Protein AF-A0A7J5F663-F1 (afdb_monomer_lite)

Structure (mmCIF, N/CA/C/O backbone):
data_AF-A0A7J5F663-F1
#
_entry.id   AF-A0A7J5F663-F1
#
loop_
_atom_site.group_PDB
_atom_site.id
_atom_site.type_symbol
_atom_site.label_atom_id
_atom_site.label_alt_id
_atom_site.label_comp_id
_atom_site.label_asym_id
_atom_site.label_entity_id
_atom_site.label_seq_id
_atom_site.pdbx_PDB_ins_code
_atom_site.Cartn_x
_atom_site.Cartn_y
_atom_site.Cartn_z
_atom_site.occupancy
_atom_site.B_iso_or_equiv
_atom_site.auth_seq_id
_atom_site.auth_comp_id
_atom_site.auth_asym_id
_atom_site.auth_atom_id
_atom_site.pdbx_PDB_model_num
ATOM 1 N N . MET A 1 1 ? -61.186 16.930 42.261 1.00 42.47 1 MET A N 1
ATOM 2 C CA . MET A 1 1 ? -59.829 16.400 42.505 1.00 42.47 1 MET A CA 1
ATOM 3 C C . MET A 1 1 ? -59.430 15.612 41.273 1.00 42.47 1 MET A C 1
ATOM 5 O O . MET A 1 1 ? -59.988 14.552 41.036 1.00 42.47 1 MET A O 1
ATOM 9 N N . THR A 1 2 ? -58.601 16.191 40.409 1.00 50.22 2 THR A N 1
ATOM 10 C CA . THR A 1 2 ? -58.128 15.534 39.184 1.00 50.22 2 THR A CA 1
ATOM 11 C C . THR A 1 2 ? -56.996 14.586 39.554 1.00 50.22 2 THR A C 1
ATOM 13 O O . THR A 1 2 ? -55.923 15.040 39.942 1.00 50.22 2 THR A O 1
ATOM 16 N N . ASN A 1 3 ? -57.268 13.284 39.489 1.00 55.19 3 ASN A N 1
ATOM 17 C CA . ASN A 1 3 ? -56.263 12.238 39.633 1.00 55.19 3 ASN A CA 1
ATOM 18 C C . ASN A 1 3 ? -55.365 12.305 38.389 1.00 55.19 3 ASN A C 1
ATOM 20 O O . ASN A 1 3 ? -55.823 11.987 37.294 1.00 55.19 3 ASN A O 1
ATOM 24 N N . ILE A 1 4 ? -54.143 12.818 38.535 1.00 64.00 4 ILE A N 1
ATOM 25 C CA . ILE A 1 4 ? -53.135 12.777 37.470 1.00 64.00 4 ILE A CA 1
ATOM 26 C C . ILE A 1 4 ? -52.560 11.360 37.489 1.00 64.00 4 ILE A C 1
ATOM 28 O O . ILE A 1 4 ? -52.137 10.893 38.547 1.00 64.00 4 ILE A O 1
ATOM 32 N N . ASP A 1 5 ? -52.597 10.664 36.352 1.00 71.81 5 ASP A N 1
ATOM 33 C CA . ASP A 1 5 ? -52.021 9.323 36.231 1.00 71.81 5 ASP A CA 1
ATOM 34 C C . ASP A 1 5 ? -50.512 9.367 36.531 1.00 71.81 5 ASP A C 1
ATOM 36 O O . ASP A 1 5 ? -49.828 10.346 36.231 1.00 71.81 5 ASP A O 1
ATOM 40 N N . THR A 1 6 ? -49.967 8.321 37.150 1.00 64.44 6 THR A N 1
ATOM 41 C CA . THR A 1 6 ? -48.588 8.322 37.669 1.00 64.44 6 THR A CA 1
ATOM 42 C C . THR A 1 6 ? -47.555 8.498 36.550 1.00 64.44 6 THR A C 1
ATOM 44 O O . THR A 1 6 ? -46.560 9.194 36.736 1.00 64.44 6 THR A O 1
ATOM 47 N N . LYS A 1 7 ? -47.826 7.954 35.356 1.00 60.97 7 LYS A N 1
ATOM 48 C CA . LYS A 1 7 ? -46.976 8.138 34.165 1.00 60.97 7 LYS A CA 1
ATOM 49 C C . LYS A 1 7 ? -47.042 9.556 33.597 1.00 60.97 7 LYS A C 1
ATOM 51 O O . LYS A 1 7 ? -46.033 10.083 33.129 1.00 60.97 7 LYS A O 1
ATOM 56 N N . ASP A 1 8 ? -48.209 10.189 33.668 1.00 73.00 8 ASP A N 1
ATOM 57 C CA . ASP A 1 8 ? -48.374 11.583 33.256 1.00 73.00 8 ASP A CA 1
ATOM 58 C C . ASP A 1 8 ? -47.693 12.534 34.241 1.00 73.00 8 ASP A C 1
ATOM 60 O O . ASP A 1 8 ? -47.127 13.546 33.828 1.00 73.00 8 ASP A O 1
ATOM 64 N N . LEU A 1 9 ? -47.678 12.186 35.531 1.00 76.69 9 LEU A N 1
ATOM 65 C CA . LEU A 1 9 ? -47.004 12.963 36.565 1.00 76.69 9 LEU A CA 1
ATOM 66 C C . LEU A 1 9 ? -45.487 13.014 36.341 1.00 76.69 9 LEU A C 1
ATOM 68 O O . LEU A 1 9 ? -44.911 14.095 36.405 1.00 76.69 9 LEU A O 1
ATOM 72 N N . GLU A 1 10 ? -44.847 11.884 36.033 1.00 77.44 10 GLU A N 1
ATOM 73 C CA . GLU A 1 10 ? -43.404 11.834 35.745 1.00 77.44 10 GLU A CA 1
ATOM 74 C C . GLU A 1 10 ? -43.037 12.689 34.526 1.00 77.44 10 GLU A C 1
ATOM 76 O O . GLU A 1 10 ? -42.087 13.477 34.571 1.00 77.44 10 GLU A O 1
ATOM 81 N N . ARG A 1 11 ? -43.841 12.599 33.458 1.00 81.81 11 ARG A N 1
ATOM 82 C CA . ARG A 1 11 ? -43.665 13.410 32.248 1.00 81.81 11 ARG A CA 1
ATOM 83 C C . ARG A 1 11 ? -43.796 14.903 32.548 1.00 81.81 11 ARG A C 1
ATOM 85 O O . ARG A 1 11 ? -42.942 15.686 32.139 1.00 81.81 11 ARG A O 1
ATOM 92 N N . ILE A 1 12 ? -44.843 15.297 33.277 1.00 82.81 12 ILE A N 1
ATOM 93 C CA . ILE A 1 12 ? -45.106 16.698 33.637 1.00 82.81 12 ILE A CA 1
ATOM 94 C C . ILE A 1 12 ? -44.012 17.235 34.567 1.00 82.81 12 ILE A C 1
ATOM 96 O O . ILE A 1 12 ? -43.562 18.362 34.383 1.00 82.81 12 ILE A O 1
ATOM 100 N N . VAL A 1 13 ? -43.533 16.438 35.527 1.00 83.62 13 VAL A N 1
ATOM 101 C CA . VAL A 1 13 ? -42.421 16.813 36.415 1.00 83.62 13 VAL A CA 1
ATOM 102 C C . VAL A 1 13 ? -41.147 17.072 35.608 1.00 83.62 13 VAL A C 1
ATOM 104 O O . VAL A 1 13 ? -40.505 18.098 35.828 1.00 83.62 13 VAL A O 1
ATOM 107 N N . SER A 1 14 ? -40.802 16.196 34.657 1.00 82.31 14 SER A N 1
ATOM 108 C CA . SER A 1 14 ? -39.621 16.374 33.797 1.00 82.31 14 SER A CA 1
ATOM 109 C C . SER A 1 14 ? -39.714 17.661 32.977 1.00 82.31 14 SER A C 1
ATOM 111 O O . SER A 1 14 ? -38.828 18.508 33.056 1.00 82.31 14 SER A O 1
ATOM 113 N N . LEU A 1 15 ? -40.829 17.860 32.268 1.00 84.31 15 LEU A N 1
ATOM 114 C CA . LEU A 1 15 ? -41.050 19.045 31.434 1.00 84.31 15 LEU A CA 1
ATOM 115 C C . LEU A 1 15 ? -41.098 20.341 32.270 1.00 84.31 15 LEU A C 1
ATOM 117 O O . LEU A 1 15 ? -40.597 21.381 31.840 1.00 84.31 15 LEU A O 1
ATOM 121 N N . TYR A 1 16 ? -41.645 20.290 33.492 1.00 84.38 16 TYR A N 1
ATOM 122 C CA . TYR A 1 16 ? -41.658 21.425 34.423 1.00 84.38 16 TYR A CA 1
ATOM 123 C C . TYR A 1 16 ? -40.251 21.780 34.905 1.00 84.38 16 TYR A C 1
ATOM 125 O O . TYR A 1 16 ? -39.916 22.959 35.042 1.00 84.38 16 TYR A O 1
ATOM 133 N N . ILE A 1 17 ? -39.427 20.765 35.177 1.00 83.56 17 ILE A N 1
ATOM 134 C CA . ILE A 1 17 ? -38.034 20.957 35.571 1.00 83.56 17 ILE A CA 1
ATOM 135 C C . ILE A 1 17 ? -37.250 21.557 34.417 1.00 83.56 17 ILE A C 1
ATOM 137 O O . ILE A 1 17 ? -36.471 22.463 34.694 1.00 83.56 17 ILE A O 1
ATOM 141 N N . ASP A 1 18 ? -37.470 21.114 33.177 1.00 81.12 18 ASP A N 1
ATOM 142 C CA . ASP A 1 18 ? -36.764 21.596 31.986 1.00 81.12 18 ASP A CA 1
ATOM 143 C C . ASP A 1 18 ? -37.223 22.982 31.514 1.00 81.12 18 ASP A C 1
ATOM 145 O O . ASP A 1 18 ? -36.406 23.729 30.968 1.00 81.12 18 ASP A O 1
ATOM 149 N N . GLY A 1 19 ? -38.448 23.385 31.868 1.00 82.44 19 GLY A N 1
ATOM 150 C CA . GLY A 1 19 ? -39.040 24.683 31.529 1.00 82.44 19 GLY A CA 1
ATOM 151 C C . GLY A 1 19 ? -39.856 24.665 30.235 1.00 82.44 19 GLY A C 1
ATOM 152 O O . GLY A 1 19 ? -40.159 25.724 29.698 1.00 82.44 19 GLY A O 1
ATOM 153 N N . GLU A 1 20 ? -40.209 23.476 29.751 1.00 86.69 20 GLU A N 1
ATOM 154 C CA . GLU A 1 20 ? -40.906 23.236 28.479 1.00 86.69 20 GLU A CA 1
ATOM 155 C C . GLU A 1 20 ? -42.418 23.029 28.661 1.00 86.69 20 GLU A C 1
ATOM 157 O O . GLU A 1 20 ? -43.102 22.558 27.757 1.00 86.69 20 GLU A O 1
ATOM 162 N N . LEU A 1 21 ? -42.949 23.340 29.847 1.00 86.50 21 LEU A N 1
ATOM 163 C CA . LEU A 1 21 ? -44.378 23.231 30.126 1.00 86.50 21 LEU A CA 1
ATOM 164 C C . LEU A 1 21 ? -45.136 24.468 29.632 1.00 86.50 21 LEU A C 1
ATOM 166 O O . LEU A 1 21 ? -44.750 25.596 29.946 1.00 86.50 21 LEU A O 1
ATOM 170 N N . ASP A 1 22 ? -46.273 24.251 28.977 1.00 85.56 22 ASP A N 1
ATOM 171 C CA . ASP A 1 22 ? -47.168 25.332 28.565 1.00 85.56 22 ASP A CA 1
ATOM 172 C C . ASP A 1 22 ? -47.781 26.056 29.779 1.00 85.56 22 ASP A C 1
ATOM 174 O O . ASP A 1 22 ? -48.069 25.453 30.819 1.00 85.56 22 ASP A O 1
ATOM 178 N N . ASP A 1 23 ? -48.072 27.354 29.646 1.00 82.25 23 ASP A N 1
ATOM 179 C CA . ASP A 1 23 ? -48.559 28.208 30.747 1.00 82.25 23 ASP A CA 1
ATOM 180 C C . ASP A 1 23 ? -49.836 27.683 31.431 1.00 82.25 23 ASP A C 1
ATOM 182 O O . ASP A 1 23 ? -50.034 27.846 32.642 1.00 82.25 23 ASP A O 1
ATOM 186 N N . ALA A 1 24 ? -50.719 27.039 30.662 1.00 80.12 24 ALA A N 1
ATOM 187 C CA . ALA A 1 24 ? -51.956 26.452 31.171 1.00 80.12 24 ALA A CA 1
ATOM 188 C C . ALA A 1 24 ? -51.702 25.180 31.998 1.00 80.12 24 ALA A C 1
ATOM 190 O O . ALA A 1 24 ? -52.355 24.962 33.022 1.00 80.12 24 ALA A O 1
ATOM 191 N N . GLU A 1 25 ? -50.751 24.349 31.575 1.00 80.69 25 GLU A N 1
ATOM 192 C CA . GLU A 1 25 ? -50.342 23.141 32.293 1.00 80.69 25 GLU A CA 1
ATOM 193 C C . GLU A 1 25 ? -49.526 23.506 33.537 1.00 80.69 25 GLU A C 1
ATOM 195 O O . GLU A 1 25 ? -49.692 22.898 34.595 1.00 80.69 25 GLU A O 1
ATOM 200 N N . ARG A 1 26 ? -48.731 24.578 33.452 1.00 84.38 26 ARG A N 1
ATOM 201 C CA . ARG A 1 26 ? -47.876 25.065 34.532 1.00 84.38 26 ARG A CA 1
ATOM 202 C C . ARG A 1 26 ? -48.702 25.504 35.730 1.00 84.38 26 ARG A C 1
ATOM 204 O O . ARG A 1 26 ? -48.447 25.065 36.847 1.00 84.38 26 ARG A O 1
ATOM 211 N N . LYS A 1 27 ? -49.751 26.298 35.496 1.00 85.19 27 LYS A N 1
ATOM 212 C CA . LYS A 1 27 ? -50.678 26.737 36.553 1.00 85.19 27 LYS A CA 1
ATOM 213 C C . LYS A 1 27 ? -51.421 25.570 37.202 1.00 85.19 27 LYS A C 1
ATOM 215 O O . LYS A 1 27 ? -51.638 25.579 38.416 1.00 85.19 27 LYS A O 1
ATOM 220 N N . LYS A 1 28 ? -51.803 24.556 36.417 1.00 83.19 28 LYS A N 1
ATOM 221 C CA . LYS A 1 28 ? -52.440 23.334 36.939 1.00 83.19 28 LYS A CA 1
ATOM 222 C C . LYS A 1 28 ? -51.471 22.534 37.807 1.00 83.19 28 LYS A C 1
ATOM 224 O O . LYS A 1 28 ? -51.856 22.087 38.885 1.00 83.19 28 LYS A O 1
ATOM 229 N N . PHE A 1 29 ? -50.223 22.402 37.368 1.00 84.00 29 PHE A N 1
ATOM 230 C CA . PHE A 1 29 ? -49.193 21.687 38.107 1.00 84.00 29 PHE A CA 1
ATOM 231 C C . PHE A 1 29 ? -48.779 22.427 39.386 1.00 84.00 29 PHE A C 1
ATOM 233 O O . PHE A 1 29 ? -48.705 21.819 40.445 1.00 84.00 29 PHE A O 1
ATOM 240 N N . GLU A 1 30 ? -48.632 23.751 39.353 1.00 85.38 30 GLU A N 1
ATOM 241 C CA . GLU A 1 30 ? -48.356 24.561 40.549 1.00 85.38 30 GLU A CA 1
ATOM 242 C C . GLU A 1 30 ? -49.514 24.504 41.562 1.00 85.38 30 GLU A C 1
ATOM 244 O O . GLU A 1 30 ? -49.286 24.369 42.766 1.00 85.38 30 GLU A O 1
ATOM 249 N N . SER A 1 31 ? -50.763 24.480 41.081 1.00 84.50 31 SER A N 1
ATOM 250 C CA . SER A 1 31 ? -51.934 24.232 41.933 1.00 84.50 31 SER A CA 1
ATOM 251 C C . SER A 1 31 ? -51.890 22.827 42.555 1.00 84.50 31 SER A C 1
ATOM 253 O O . SER A 1 31 ? -52.176 22.668 43.742 1.00 84.50 31 SER A O 1
ATOM 255 N N . TYR A 1 32 ? -51.464 21.809 41.801 1.00 84.06 32 TYR A N 1
ATOM 256 C CA . TYR A 1 32 ? -51.275 20.444 42.304 1.00 84.06 32 TYR A CA 1
ATOM 257 C C . TYR A 1 32 ? -50.162 20.350 43.360 1.00 84.06 32 TYR A C 1
ATOM 259 O O . TYR A 1 32 ? -50.355 19.691 44.384 1.00 84.06 32 TYR A O 1
ATOM 267 N N . LEU A 1 33 ? -49.040 21.051 43.164 1.00 83.94 33 LEU A N 1
ATOM 268 C CA . LEU A 1 33 ? -47.933 21.118 44.124 1.00 83.94 33 LEU A CA 1
ATOM 269 C C . LEU A 1 33 ? -48.343 21.813 45.428 1.00 83.94 33 LEU A C 1
ATOM 271 O O . LEU A 1 33 ? -47.920 21.382 46.499 1.00 83.94 33 LEU A O 1
ATOM 275 N N . SER A 1 34 ? -49.211 22.829 45.361 1.00 83.81 34 SER A N 1
ATOM 276 C CA . SER A 1 34 ? -49.746 23.483 46.566 1.00 83.81 34 SER A CA 1
ATOM 277 C C . SER A 1 34 ? -50.631 22.552 47.407 1.00 83.81 34 SER A C 1
ATOM 279 O O . SER A 1 34 ? -50.653 22.658 48.631 1.00 83.81 34 SER A O 1
ATOM 281 N N . ALA A 1 35 ? -51.312 21.601 46.759 1.00 84.88 35 ALA A N 1
ATOM 282 C CA . ALA A 1 35 ? -52.152 20.605 47.417 1.00 84.88 35 ALA A CA 1
ATOM 283 C C . ALA A 1 35 ? -51.373 19.367 47.909 1.00 84.88 35 ALA A C 1
ATOM 285 O O . ALA A 1 35 ? -51.869 18.656 48.782 1.00 84.88 35 ALA A O 1
ATOM 286 N N . HIS A 1 36 ? -50.164 19.105 47.388 1.00 84.94 36 HIS A N 1
ATOM 287 C CA . HIS A 1 36 ? -49.368 17.907 47.699 1.00 84.94 36 HIS A CA 1
ATOM 288 C C . HIS A 1 36 ? -47.940 18.262 48.159 1.00 84.94 36 HIS A C 1
ATOM 290 O O . HIS A 1 36 ? -46.992 18.224 47.368 1.00 84.94 36 HIS A O 1
ATOM 296 N N . PRO A 1 37 ? -47.737 18.513 49.468 1.00 80.75 37 PRO A N 1
ATOM 297 C CA . PRO A 1 37 ? -46.442 18.919 50.027 1.00 80.75 37 PRO A CA 1
ATOM 298 C C . PRO A 1 37 ? -45.309 17.890 49.875 1.00 80.75 37 PRO A C 1
ATOM 300 O O . PRO A 1 37 ? -44.140 18.228 50.056 1.00 80.75 37 PRO A O 1
ATOM 303 N N . ALA A 1 38 ? -45.635 16.620 49.613 1.00 74.94 38 ALA A N 1
ATOM 304 C CA . ALA A 1 38 ? -44.649 15.580 49.315 1.00 74.94 38 ALA A CA 1
ATOM 305 C C . ALA A 1 38 ? -44.083 15.746 47.894 1.00 74.94 38 ALA A C 1
ATOM 307 O O . ALA A 1 38 ? -42.875 15.877 47.734 1.00 74.94 38 ALA A O 1
ATOM 308 N N . ALA A 1 39 ? -44.953 15.898 46.890 1.00 77.12 39 ALA A N 1
ATOM 309 C CA . ALA A 1 39 ? -44.548 16.134 45.503 1.00 77.12 39 ALA A CA 1
ATOM 310 C C . ALA A 1 39 ? -43.765 17.451 45.342 1.00 77.12 39 ALA A C 1
ATOM 312 O O . ALA A 1 39 ? -42.797 17.515 44.589 1.00 77.12 39 ALA A O 1
ATOM 313 N N . ALA A 1 40 ? -44.129 18.492 46.099 1.00 80.25 40 ALA A N 1
ATOM 314 C CA . ALA A 1 40 ? -43.377 19.748 46.133 1.00 80.25 40 ALA A CA 1
ATOM 315 C C . ALA A 1 40 ? -41.932 19.570 46.633 1.00 80.25 40 ALA A C 1
ATOM 317 O O . ALA A 1 40 ? -41.019 20.218 46.118 1.00 80.25 40 ALA A O 1
ATOM 318 N N . ARG A 1 41 ? -41.708 18.673 47.605 1.00 80.06 41 ARG A N 1
ATOM 319 C CA . ARG A 1 41 ? -40.361 18.342 48.092 1.00 80.06 41 ARG A CA 1
ATOM 320 C C . ARG A 1 41 ? -39.557 17.583 47.042 1.00 80.06 41 ARG A C 1
ATOM 322 O O . ARG A 1 41 ? -38.410 17.948 46.805 1.00 80.06 41 ARG A O 1
ATOM 329 N N . ASP A 1 42 ? -40.161 16.608 46.374 1.00 78.62 42 ASP A N 1
ATOM 330 C CA . ASP A 1 42 ? -39.477 15.816 45.346 1.00 78.62 42 ASP A CA 1
ATOM 331 C C . ASP A 1 42 ? -39.060 16.683 44.148 1.00 78.62 42 ASP A C 1
ATOM 333 O O . ASP A 1 42 ? -37.915 16.625 43.699 1.00 78.62 42 ASP A O 1
ATOM 337 N N . VAL A 1 43 ? -39.938 17.585 43.691 1.00 85.06 43 VAL A N 1
ATOM 338 C CA . VAL A 1 43 ? -39.616 18.552 42.626 1.00 85.06 43 VAL A CA 1
ATOM 339 C C . VAL A 1 43 ? -38.495 19.509 43.051 1.00 85.06 43 VAL A C 1
ATOM 341 O O . VAL A 1 43 ? -37.621 19.827 42.243 1.00 85.06 43 VAL A O 1
ATOM 344 N N . ALA A 1 44 ? -38.468 19.946 44.314 1.00 82.44 44 ALA A N 1
ATOM 345 C CA . ALA A 1 44 ? -37.393 20.795 44.830 1.00 82.44 44 ALA A CA 1
ATOM 346 C C . ALA A 1 44 ? -36.038 20.066 44.859 1.00 82.44 44 ALA A C 1
ATOM 348 O O . ALA A 1 44 ? -35.020 20.641 44.468 1.00 82.44 44 ALA A O 1
ATOM 349 N N . VAL A 1 45 ? -36.024 18.788 45.256 1.00 83.44 45 VAL A N 1
ATOM 350 C CA . VAL A 1 45 ? -34.820 17.942 45.223 1.00 83.44 45 VAL A CA 1
ATOM 351 C C . VAL A 1 45 ? -34.320 17.791 43.787 1.00 83.44 45 VAL A C 1
ATOM 353 O O . VAL A 1 45 ? -33.143 18.037 43.522 1.00 83.44 45 VAL A O 1
ATOM 356 N N . LEU A 1 46 ? -35.204 17.484 42.838 1.00 82.25 46 LEU A N 1
ATOM 357 C CA . LEU A 1 46 ? -34.832 17.346 41.429 1.00 82.25 46 LEU A CA 1
ATOM 358 C C . LEU A 1 46 ? -34.313 18.661 40.823 1.00 82.25 46 LEU A C 1
ATOM 360 O O . LEU A 1 46 ? -33.332 18.650 40.076 1.00 82.25 46 LEU A O 1
ATOM 364 N N . ARG A 1 47 ? -34.892 19.808 41.197 1.00 83.06 47 ARG A N 1
ATOM 365 C CA . ARG A 1 47 ? -34.388 21.128 40.787 1.00 83.06 47 ARG A CA 1
ATOM 366 C C . ARG A 1 47 ? -32.986 21.398 41.346 1.00 83.06 47 ARG A C 1
ATOM 368 O O . ARG A 1 47 ? -32.106 21.794 40.586 1.00 83.06 47 ARG A O 1
ATOM 375 N N . SER A 1 48 ? -32.739 21.096 42.624 1.00 80.38 48 SER A N 1
ATOM 376 C CA . SER A 1 48 ? -31.398 21.234 43.218 1.00 80.38 48 SER A CA 1
ATOM 377 C C . SER A 1 48 ? -30.358 20.312 42.565 1.00 80.38 48 SER A C 1
ATOM 379 O O . SER A 1 48 ? -29.195 20.693 42.401 1.00 80.38 48 SER A O 1
ATOM 381 N N . ALA A 1 49 ? -30.770 19.118 42.123 1.00 78.75 49 ALA A N 1
ATOM 382 C CA . ALA A 1 49 ? -29.913 18.194 41.390 1.00 78.75 49 ALA A CA 1
ATOM 383 C C . ALA A 1 49 ? -29.570 18.739 39.993 1.00 78.75 49 ALA A C 1
ATOM 385 O O . ALA A 1 49 ? -28.405 18.697 39.595 1.00 78.75 49 ALA A O 1
ATOM 386 N N . ARG A 1 50 ? -30.546 19.325 39.280 1.00 79.69 50 ARG A N 1
ATOM 387 C CA . ARG A 1 50 ? -30.320 20.013 37.995 1.00 79.69 50 ARG A CA 1
ATOM 388 C C . ARG A 1 50 ? -29.340 21.173 38.147 1.00 79.69 50 ARG A C 1
ATOM 390 O O . ARG A 1 50 ? -28.402 21.277 37.364 1.00 79.69 50 ARG A O 1
ATOM 397 N N . GLU A 1 51 ? -29.507 22.013 39.163 1.00 79.69 51 GLU A N 1
ATOM 398 C CA . GLU A 1 51 ? -28.607 23.147 39.427 1.00 79.69 51 GLU A CA 1
ATOM 399 C C . GLU A 1 51 ? -27.184 22.684 39.790 1.00 79.69 51 GLU A C 1
ATOM 401 O O . GLU A 1 51 ? -26.194 23.235 39.297 1.00 79.69 51 GLU A O 1
ATOM 406 N N . SER A 1 52 ? -27.062 21.599 40.559 1.00 75.94 52 SER A N 1
ATOM 407 C CA . SER A 1 52 ? -25.773 20.963 40.882 1.00 75.94 52 SER A CA 1
ATOM 408 C C . SER A 1 52 ? -25.081 20.332 39.663 1.00 75.94 52 SER A C 1
ATOM 410 O O . SER A 1 52 ? -23.861 20.155 39.653 1.00 75.94 52 SER A O 1
ATOM 412 N N . LEU A 1 53 ? -25.845 19.974 38.626 1.00 66.56 53 LEU A N 1
ATOM 413 C CA . LEU A 1 53 ? -25.323 19.487 37.346 1.00 66.56 53 LEU A CA 1
ATOM 414 C C . LEU A 1 53 ? -25.016 20.635 36.372 1.00 66.56 53 LEU A C 1
ATOM 416 O O . LEU A 1 53 ? -24.042 20.545 35.631 1.00 66.56 53 LEU A O 1
ATOM 420 N N . GLY A 1 54 ? -25.793 21.721 36.403 1.00 66.00 54 GLY A N 1
ATOM 421 C CA . GLY A 1 54 ? -25.611 22.904 35.555 1.00 66.00 54 GLY A CA 1
ATOM 422 C C . GLY A 1 54 ? -24.435 23.799 35.959 1.00 66.00 54 GLY A C 1
ATOM 423 O O . GLY A 1 54 ? -23.896 24.516 35.122 1.00 66.00 54 GLY A O 1
ATOM 424 N N . THR A 1 55 ? -24.007 23.733 37.222 1.00 61.84 55 THR A N 1
ATOM 425 C CA . THR A 1 55 ? -22.824 24.441 37.756 1.00 61.84 55 THR A CA 1
ATOM 426 C C . THR A 1 55 ? -21.501 23.752 37.423 1.00 61.84 55 THR A C 1
ATOM 428 O O . THR A 1 55 ? -20.433 24.344 37.595 1.00 61.84 55 THR A O 1
ATOM 431 N N . LYS A 1 56 ? -21.539 22.514 36.915 1.00 60.09 56 LYS A N 1
ATOM 432 C CA . LYS A 1 56 ? -20.344 21.848 36.399 1.00 60.09 56 LYS A CA 1
ATOM 433 C C . LYS A 1 56 ? -20.022 22.407 35.011 1.00 60.09 56 LYS A C 1
ATOM 435 O O . LYS A 1 56 ? -20.938 22.587 34.207 1.00 60.09 56 LYS A O 1
ATOM 440 N N . PRO A 1 57 ? -18.741 22.680 34.705 1.00 56.81 57 PRO A N 1
ATOM 441 C CA . PRO A 1 57 ? -18.354 23.145 33.382 1.00 56.81 57 PRO A CA 1
ATOM 442 C C . PRO A 1 57 ? -18.885 22.163 32.338 1.00 56.81 57 PRO A C 1
ATOM 444 O O . PRO A 1 57 ? -18.699 20.949 32.473 1.00 56.81 57 PRO A O 1
ATOM 447 N N . ARG A 1 58 ? -19.578 22.692 31.321 1.00 57.53 58 ARG A N 1
ATOM 448 C CA . ARG A 1 58 ? -20.023 21.900 30.172 1.00 57.53 58 ARG A CA 1
ATOM 449 C C . ARG A 1 58 ? -18.815 21.128 29.656 1.00 57.53 58 ARG A C 1
ATOM 451 O O . ARG A 1 58 ? -17.744 21.711 29.486 1.00 57.53 58 ARG A O 1
ATOM 458 N N . LEU A 1 59 ? -18.980 19.817 29.480 1.00 55.81 59 LEU A N 1
ATOM 459 C CA . LEU A 1 59 ? -17.915 18.963 28.970 1.00 55.81 59 LEU A CA 1
ATOM 460 C C . LEU A 1 59 ? -17.403 19.582 27.670 1.00 55.81 59 LEU A C 1
ATOM 462 O O . LEU A 1 59 ? -18.192 19.842 26.759 1.00 55.81 59 LEU A O 1
ATOM 466 N N . ASN A 1 60 ? -16.102 19.878 27.632 1.00 51.88 60 ASN A N 1
ATOM 467 C CA . ASN A 1 60 ? -15.481 20.440 26.447 1.00 51.88 60 ASN A CA 1
ATOM 468 C C . ASN A 1 60 ? -15.757 19.484 25.284 1.00 51.88 60 ASN A C 1
ATOM 470 O O . ASN A 1 60 ? -15.444 18.294 25.373 1.00 51.88 60 ASN A O 1
ATOM 474 N N . THR A 1 61 ? -16.354 20.000 24.215 1.00 50.97 61 THR A N 1
ATOM 475 C CA . THR A 1 61 ? -16.643 19.270 22.974 1.00 50.97 61 THR A CA 1
ATOM 476 C C . THR A 1 61 ? -15.361 19.126 22.156 1.00 50.97 61 THR A C 1
ATOM 478 O O . THR A 1 61 ? -15.345 19.306 20.944 1.00 50.97 61 THR A O 1
ATOM 481 N N . ASP A 1 62 ? -14.248 18.804 22.819 1.00 58.09 62 ASP A N 1
ATOM 482 C CA . ASP A 1 62 ? -13.066 18.361 22.105 1.00 58.09 62 ASP A CA 1
ATOM 483 C C . ASP A 1 62 ? -13.472 17.100 21.343 1.00 58.09 62 ASP A C 1
ATOM 485 O O . ASP A 1 62 ? -13.961 16.139 21.943 1.00 58.09 62 ASP A O 1
ATOM 489 N N . ALA A 1 63 ? -13.220 17.077 20.032 1.00 54.50 63 ALA A N 1
ATOM 490 C CA . ALA A 1 63 ? -13.416 15.907 19.166 1.00 54.50 63 ALA A CA 1
ATOM 491 C C . ALA A 1 63 ? -12.744 14.626 19.722 1.00 54.50 63 ALA A C 1
ATOM 493 O O . ALA A 1 63 ? -13.079 13.506 19.349 1.00 54.50 63 ALA A O 1
ATOM 494 N N . TRP A 1 64 ? -11.832 14.807 20.678 1.00 51.88 64 TRP A N 1
ATOM 495 C CA . TRP A 1 64 ? -11.033 13.803 21.369 1.00 51.88 64 TRP A CA 1
ATOM 496 C C . TRP A 1 64 ? -11.585 13.351 22.724 1.00 51.88 64 TRP A C 1
ATOM 498 O O . TRP A 1 64 ? -11.007 12.453 23.339 1.00 51.88 64 TRP A O 1
ATOM 508 N N . PHE A 1 65 ? -12.657 13.967 23.233 1.00 65.06 65 PHE A N 1
ATOM 509 C CA . PHE A 1 65 ? -13.203 13.666 24.559 1.00 65.06 65 PHE A CA 1
ATOM 510 C C . PHE A 1 65 ? -13.612 12.197 24.671 1.00 65.06 65 PHE A C 1
ATOM 512 O O . PHE A 1 65 ? -13.176 11.505 25.591 1.00 65.06 65 PHE A O 1
ATOM 519 N N . TRP A 1 66 ? -14.372 11.702 23.693 1.00 59.94 66 TRP A N 1
ATOM 520 C CA . TRP A 1 66 ? -14.832 10.316 23.674 1.00 59.94 66 TRP A CA 1
ATOM 521 C C . TRP A 1 66 ? -13.685 9.317 23.537 1.00 59.94 66 TRP A C 1
ATOM 523 O O . TRP A 1 66 ? -13.714 8.295 24.212 1.00 59.94 66 TRP A O 1
ATOM 533 N N . LEU A 1 67 ? -12.633 9.649 22.778 1.00 56.00 67 LEU A N 1
ATOM 534 C CA . LEU A 1 67 ? -11.448 8.797 22.640 1.00 56.00 67 LEU A CA 1
ATOM 535 C C . LEU A 1 67 ? -10.617 8.735 23.934 1.00 56.00 67 LEU A C 1
ATOM 537 O O . LEU A 1 67 ? -10.140 7.677 24.342 1.00 56.00 67 LEU A O 1
ATOM 541 N N . LYS A 1 68 ? -10.449 9.869 24.627 1.00 69.88 68 LYS A N 1
ATOM 542 C CA . LYS A 1 68 ? -9.766 9.905 25.932 1.00 69.88 68 LYS A CA 1
ATOM 543 C C . LYS A 1 68 ? -10.589 9.213 27.016 1.00 69.88 68 LYS A C 1
ATOM 545 O O . LYS A 1 68 ? -10.013 8.609 27.920 1.00 69.88 68 LYS A O 1
ATOM 550 N N . LEU A 1 69 ? -11.914 9.321 26.943 1.00 60.75 69 LEU A N 1
ATOM 551 C CA . LEU A 1 69 ? -12.829 8.702 27.890 1.00 60.75 69 LEU A CA 1
ATOM 552 C C . LEU A 1 69 ? -12.902 7.188 27.679 1.00 60.75 69 LEU A C 1
ATOM 554 O O . LEU A 1 69 ? -12.786 6.466 28.662 1.00 60.75 69 LEU A O 1
ATOM 558 N N . SER A 1 70 ? -13.003 6.698 26.440 1.00 53.50 70 SER A N 1
ATOM 559 C CA . SER A 1 70 ? -12.979 5.259 26.145 1.00 53.50 70 SER A CA 1
ATOM 560 C C . SER A 1 70 ? -11.674 4.626 26.627 1.00 53.50 70 SER A C 1
ATOM 562 O O . SER A 1 70 ? -11.721 3.658 27.377 1.00 53.50 70 SER A O 1
ATOM 564 N N . ASN A 1 71 ? -10.528 5.258 26.347 1.00 59.31 71 ASN A N 1
ATOM 565 C CA . ASN A 1 71 ? -9.215 4.790 26.807 1.00 59.31 71 ASN A CA 1
ATOM 566 C C . ASN A 1 71 ? -9.048 4.825 28.340 1.00 59.31 71 ASN A C 1
ATOM 568 O O . ASN A 1 71 ? -8.166 4.159 28.879 1.00 59.31 71 ASN A O 1
ATOM 572 N N . ARG A 1 72 ? -9.848 5.625 29.061 1.00 64.06 72 ARG A N 1
ATOM 573 C CA . ARG A 1 72 ? -9.848 5.673 30.537 1.00 64.06 72 ARG A CA 1
ATOM 574 C C . ARG A 1 72 ? -10.893 4.762 31.178 1.00 64.06 72 ARG A C 1
ATOM 576 O O . ARG A 1 72 ? -10.684 4.334 32.311 1.00 64.06 72 ARG A O 1
ATOM 583 N N . LEU A 1 73 ? -12.013 4.525 30.500 1.00 55.88 73 LEU A N 1
ATOM 584 C CA . LEU A 1 73 ? -13.088 3.638 30.944 1.00 55.88 73 LEU A CA 1
ATOM 585 C C . LEU A 1 73 ? -12.776 2.173 30.653 1.00 55.88 73 LEU A C 1
ATOM 587 O O . LEU A 1 73 ? -13.345 1.301 31.309 1.00 55.88 73 LEU A O 1
ATOM 591 N N . GLU A 1 74 ? -11.860 1.897 29.725 1.00 47.34 74 GLU A N 1
ATOM 592 C CA . GLU A 1 74 ? -11.293 0.569 29.552 1.00 47.34 74 GLU A CA 1
ATOM 593 C C . GLU A 1 74 ? -10.587 0.180 30.860 1.00 47.34 74 GLU A C 1
ATOM 595 O O . GLU A 1 74 ? -9.616 0.827 31.274 1.00 47.34 74 GLU A O 1
ATOM 600 N N . PRO A 1 75 ? -11.107 -0.817 31.600 1.00 43.81 75 PRO A N 1
ATOM 601 C CA . PRO A 1 75 ? -10.576 -1.131 32.906 1.00 43.81 75 PRO A CA 1
ATOM 602 C C . PRO A 1 75 ? -9.132 -1.577 32.724 1.00 43.81 75 PRO A C 1
ATOM 604 O O . PRO A 1 75 ? -8.855 -2.576 32.061 1.00 43.81 75 PRO A O 1
ATOM 607 N N . ARG A 1 76 ? -8.221 -0.838 33.362 1.00 42.38 76 ARG A N 1
ATOM 608 C CA . ARG A 1 76 ? -6.812 -1.181 33.559 1.00 42.38 76 ARG A CA 1
ATOM 609 C C . ARG A 1 76 ? -6.746 -2.536 34.280 1.00 42.38 76 ARG A C 1
ATOM 611 O O . ARG A 1 76 ? -6.588 -2.604 35.498 1.00 42.38 76 ARG A O 1
ATOM 618 N N . ARG A 1 77 ? -6.917 -3.637 33.540 1.00 39.53 77 ARG A N 1
ATOM 619 C CA . ARG A 1 77 ? -6.794 -5.030 33.997 1.00 39.53 77 ARG A CA 1
ATOM 620 C C . ARG A 1 77 ? -5.319 -5.362 34.208 1.00 39.53 77 ARG A C 1
ATOM 622 O O . ARG A 1 77 ? -4.764 -6.253 33.587 1.00 39.53 77 ARG A O 1
ATOM 629 N N . GLN A 1 78 ? -4.679 -4.634 35.111 1.00 44.06 78 GLN A N 1
ATOM 630 C CA . GLN A 1 78 ? -3.399 -5.004 35.696 1.00 44.06 78 GLN A CA 1
ATOM 631 C C . GLN A 1 78 ? -3.415 -4.626 37.174 1.00 44.06 78 GLN A C 1
ATOM 633 O O . GLN A 1 78 ? -2.769 -3.693 37.635 1.00 44.06 78 GLN A O 1
ATOM 638 N N . THR A 1 79 ? -4.175 -5.395 37.941 1.00 35.53 79 THR A N 1
ATOM 639 C CA . THR A 1 79 ? -3.835 -5.667 39.337 1.00 35.53 79 THR A CA 1
ATOM 640 C C . THR A 1 79 ? -3.695 -7.173 39.462 1.00 35.53 79 THR A C 1
ATOM 642 O O . THR A 1 79 ? -4.578 -7.879 39.942 1.00 35.53 79 THR A O 1
ATOM 645 N N . VAL A 1 80 ? -2.557 -7.686 38.988 1.00 40.78 80 VAL A N 1
ATOM 646 C CA . VAL A 1 80 ? -2.094 -9.006 39.411 1.00 40.78 80 VAL A CA 1
ATOM 647 C C . VAL A 1 80 ? -1.816 -8.876 40.904 1.00 40.78 80 VAL A C 1
ATOM 649 O O . VAL A 1 80 ? -0.801 -8.324 41.331 1.00 40.78 80 VAL A O 1
ATOM 652 N N . ARG A 1 81 ? -2.786 -9.308 41.713 1.00 41.19 81 ARG A N 1
ATOM 653 C CA . ARG A 1 81 ? -2.618 -9.514 43.150 1.00 41.19 81 ARG A CA 1
ATOM 654 C C . ARG A 1 81 ? -1.361 -10.365 43.320 1.00 41.19 81 ARG A C 1
ATOM 656 O O . ARG A 1 81 ? -1.325 -11.497 42.846 1.00 41.19 81 ARG A O 1
ATOM 663 N N . ARG A 1 82 ? -0.336 -9.805 43.971 1.00 43.44 82 ARG A N 1
ATOM 664 C CA . ARG A 1 82 ? 0.869 -10.527 44.402 1.00 43.44 82 ARG A CA 1
ATOM 665 C C . ARG A 1 82 ? 0.444 -11.699 45.292 1.00 43.44 82 ARG A C 1
ATOM 667 O O . ARG A 1 82 ? 0.282 -11.545 46.500 1.00 43.44 82 ARG A O 1
ATOM 674 N N . LEU A 1 83 ? 0.224 -12.859 44.685 1.00 47.12 83 LEU A N 1
ATOM 675 C CA . LEU A 1 83 ? 0.129 -14.129 45.387 1.00 47.12 83 LEU A CA 1
ATOM 676 C C . LEU A 1 83 ? 1.533 -14.490 45.869 1.00 47.12 83 LEU A C 1
ATOM 678 O O . LEU A 1 83 ? 2.513 -14.372 45.134 1.00 47.12 83 LEU A O 1
ATOM 682 N N . ARG A 1 84 ? 1.624 -14.859 47.149 1.00 50.56 84 ARG A N 1
ATOM 683 C CA . ARG A 1 84 ? 2.878 -15.219 47.816 1.00 50.56 84 ARG A CA 1
ATOM 684 C C . ARG A 1 84 ? 3.615 -16.314 47.018 1.00 50.56 84 ARG A C 1
ATOM 686 O O . ARG A 1 84 ? 2.966 -17.258 46.560 1.00 50.56 84 ARG A O 1
ATOM 693 N N . PRO A 1 85 ? 4.954 -16.237 46.900 1.00 48.09 85 PRO A N 1
ATOM 694 C CA . PRO A 1 85 ? 5.744 -17.040 45.959 1.00 48.09 85 PRO A CA 1
ATOM 695 C C . PRO A 1 85 ? 5.686 -18.561 46.190 1.00 48.09 85 PRO A C 1
ATOM 697 O O . PRO A 1 85 ? 6.010 -19.321 45.286 1.00 48.09 85 PRO A O 1
ATOM 700 N N . ALA A 1 86 ? 5.212 -19.025 47.349 1.00 50.97 86 ALA A N 1
ATOM 701 C CA . ALA A 1 86 ? 5.110 -20.453 47.651 1.00 50.97 86 ALA A CA 1
ATOM 702 C C . ALA A 1 86 ? 3.936 -21.173 46.948 1.00 50.97 86 ALA A C 1
ATOM 704 O O . ALA A 1 86 ? 4.025 -22.372 46.714 1.00 50.97 86 ALA A O 1
ATOM 705 N N . PHE A 1 87 ? 2.856 -20.467 46.576 1.00 50.28 87 PHE A N 1
ATOM 706 C CA . PHE A 1 87 ? 1.693 -21.082 45.902 1.00 50.28 87 PHE A CA 1
ATOM 707 C C . PHE A 1 87 ? 1.746 -20.996 44.368 1.00 50.28 87 PHE A C 1
ATOM 709 O O . PHE A 1 87 ? 1.091 -21.781 43.690 1.00 50.28 87 PHE A O 1
ATOM 716 N N . ALA A 1 88 ? 2.528 -20.070 43.805 1.00 50.50 88 ALA A N 1
ATOM 717 C CA . ALA A 1 88 ? 2.637 -19.900 42.353 1.00 50.50 88 ALA A CA 1
ATOM 718 C C . ALA A 1 88 ? 3.454 -21.022 41.687 1.00 50.50 88 ALA A C 1
ATOM 720 O O . ALA A 1 88 ? 3.143 -21.427 40.570 1.00 50.50 88 ALA A O 1
ATOM 721 N N . ALA A 1 89 ? 4.462 -21.560 42.382 1.00 53.31 89 ALA A N 1
ATOM 722 C CA . ALA A 1 89 ? 5.328 -22.601 41.834 1.00 53.31 89 ALA A CA 1
ATOM 723 C C . ALA A 1 89 ? 4.606 -23.953 41.672 1.00 53.31 89 ALA A C 1
ATOM 725 O O . ALA A 1 89 ? 4.773 -24.615 40.651 1.00 53.31 89 ALA A O 1
ATOM 726 N N . SER A 1 90 ? 3.758 -24.348 42.628 1.00 54.25 90 SER A N 1
ATOM 727 C CA . SER A 1 90 ? 3.025 -25.621 42.555 1.00 54.25 90 SER A CA 1
ATOM 728 C C . SER A 1 90 ? 1.896 -25.593 41.521 1.00 54.25 90 SER A C 1
ATOM 730 O O . SER A 1 90 ? 1.723 -26.556 40.776 1.00 54.25 90 SER A O 1
ATOM 732 N N . LEU A 1 91 ? 1.176 -24.471 41.416 1.00 52.88 91 LEU A N 1
ATOM 733 C CA . LEU A 1 91 ? 0.139 -24.267 40.400 1.00 52.88 91 LEU A CA 1
ATOM 734 C C . LEU A 1 91 ? 0.722 -24.179 38.989 1.00 52.88 91 LEU A C 1
ATOM 736 O O . LEU A 1 91 ? 0.136 -24.746 38.073 1.00 52.88 91 LEU A O 1
ATOM 740 N N . ALA A 1 92 ? 1.877 -23.530 38.813 1.00 54.19 92 ALA A N 1
ATOM 741 C CA . ALA A 1 92 ? 2.547 -23.478 37.519 1.00 54.19 92 ALA A CA 1
ATOM 742 C C . ALA A 1 92 ? 2.950 -24.879 37.051 1.00 54.19 92 ALA A C 1
ATOM 744 O O . ALA A 1 92 ? 2.634 -25.238 35.929 1.00 54.19 92 ALA A O 1
ATOM 745 N N . VAL A 1 93 ? 3.556 -25.709 37.909 1.00 61.16 93 VAL A N 1
ATOM 746 C CA . VAL A 1 93 ? 3.943 -27.081 37.532 1.00 61.16 93 VAL A CA 1
ATOM 747 C C . VAL A 1 93 ? 2.723 -27.940 37.188 1.00 61.16 93 VAL A C 1
ATOM 749 O O . VAL A 1 93 ? 2.731 -28.610 36.159 1.00 61.16 93 VAL A O 1
ATOM 752 N N . LEU A 1 94 ? 1.647 -27.878 37.980 1.00 57.69 94 LEU A N 1
ATOM 753 C CA . LEU A 1 94 ? 0.398 -28.591 37.681 1.00 57.69 94 LEU A CA 1
ATOM 754 C C . LEU A 1 94 ? -0.248 -28.114 36.377 1.00 57.69 94 LEU A C 1
ATOM 756 O O . LEU A 1 94 ? -0.730 -28.935 35.602 1.00 57.69 94 LEU A O 1
ATOM 760 N N . PHE A 1 95 ? -0.223 -26.809 36.107 1.00 67.81 95 PHE A N 1
ATOM 761 C CA . PHE A 1 95 ? -0.749 -26.248 34.868 1.00 67.81 95 PHE A CA 1
ATOM 762 C C . PHE A 1 95 ? 0.111 -26.644 33.667 1.00 67.81 95 PHE A C 1
ATOM 764 O O . PHE A 1 95 ? -0.433 -27.042 32.647 1.00 67.81 95 PHE A O 1
ATOM 771 N N . THR A 1 96 ? 1.441 -26.630 33.784 1.00 66.62 96 THR A N 1
ATOM 772 C CA . THR A 1 96 ? 2.343 -27.064 32.709 1.00 66.62 96 THR A CA 1
ATOM 773 C C . THR A 1 96 ? 2.193 -28.557 32.433 1.00 66.62 96 THR A C 1
ATOM 775 O O . THR A 1 96 ? 2.123 -28.946 31.274 1.00 66.62 96 THR A O 1
ATOM 778 N N . VAL A 1 97 ? 2.062 -29.401 33.463 1.00 67.62 97 VAL A N 1
ATOM 779 C CA . VAL A 1 97 ? 1.805 -30.843 33.296 1.00 67.62 97 VAL A CA 1
ATOM 780 C C . VAL A 1 97 ? 0.416 -31.092 32.704 1.00 67.62 97 VAL A C 1
ATOM 782 O O . VAL A 1 97 ? 0.277 -31.953 31.843 1.00 67.62 97 VAL A O 1
ATOM 785 N N . ALA A 1 98 ? -0.601 -30.314 33.084 1.00 64.06 98 ALA A N 1
ATOM 786 C CA . ALA A 1 98 ? -1.935 -30.404 32.494 1.00 64.06 98 ALA A CA 1
ATOM 787 C C . ALA A 1 98 ? -1.968 -29.911 31.037 1.00 64.06 98 ALA A C 1
ATOM 789 O O . ALA A 1 98 ? -2.628 -30.525 30.204 1.00 64.06 98 ALA A O 1
ATOM 790 N N . VAL A 1 99 ? -1.236 -28.846 30.699 1.00 63.81 99 VAL A N 1
ATOM 791 C CA . VAL A 1 99 ? -1.105 -28.323 29.329 1.00 63.81 99 VAL A CA 1
ATOM 792 C C . VAL A 1 99 ? -0.310 -29.293 28.460 1.00 63.81 99 VAL A C 1
ATOM 794 O O . VAL A 1 99 ? -0.749 -29.619 27.367 1.00 63.81 99 VAL A O 1
ATOM 797 N N . ILE A 1 100 ? 0.811 -29.829 28.947 1.00 64.38 100 ILE A N 1
ATOM 798 C CA . ILE A 1 100 ? 1.581 -30.853 28.229 1.00 64.38 100 ILE A CA 1
ATOM 799 C C . ILE A 1 100 ? 0.745 -32.129 28.080 1.00 64.38 100 ILE A C 1
ATOM 801 O O . ILE A 1 100 ? 0.677 -32.682 26.990 1.00 64.38 100 ILE A O 1
ATOM 805 N N . GLY A 1 101 ? 0.045 -32.559 29.132 1.00 61.28 101 GLY A N 1
ATOM 806 C CA . GLY A 1 101 ? -0.844 -33.719 29.098 1.00 61.28 101 GLY A CA 1
ATOM 807 C C . GLY A 1 101 ? -2.009 -33.547 28.121 1.00 61.28 101 GLY A C 1
ATOM 808 O O . GLY A 1 101 ? -2.318 -34.465 27.374 1.00 61.28 101 GLY A O 1
ATOM 809 N N . THR A 1 102 ? -2.618 -32.362 28.050 1.00 57.81 102 THR A N 1
ATOM 810 C CA . THR A 1 102 ? -3.697 -32.074 27.087 1.00 57.81 102 THR A CA 1
ATOM 811 C C . THR A 1 102 ? -3.184 -31.908 25.658 1.00 57.81 102 THR A C 1
ATOM 813 O O . THR A 1 102 ? -3.843 -32.382 24.737 1.00 57.81 102 THR A O 1
ATOM 816 N N . VAL A 1 103 ? -2.003 -31.318 25.451 1.00 57.72 103 VAL A N 1
ATOM 817 C CA . VAL A 1 103 ? -1.356 -31.209 24.129 1.00 57.72 103 VAL A CA 1
ATOM 818 C C . VAL A 1 103 ? -0.893 -32.572 23.606 1.00 57.72 103 VAL A C 1
ATOM 820 O O . VAL A 1 103 ? -0.959 -32.807 22.405 1.00 57.72 103 VAL A O 1
ATOM 823 N N . TYR A 1 104 ? -0.449 -33.476 24.485 1.00 61.53 104 TYR A N 1
ATOM 824 C CA . TYR A 1 104 ? 0.058 -34.795 24.094 1.00 61.53 104 TYR A CA 1
ATOM 825 C C . TYR A 1 104 ? -1.046 -35.857 23.975 1.00 61.53 104 TYR A C 1
ATOM 827 O O . TYR A 1 104 ? -0.917 -36.783 23.182 1.00 61.53 104 TYR A O 1
ATOM 835 N N . TYR A 1 105 ? -2.129 -35.738 24.754 1.00 52.53 105 TYR A N 1
ATOM 836 C CA . TYR A 1 105 ? -3.193 -36.751 24.818 1.00 52.53 105 TYR A CA 1
ATOM 837 C C . TYR A 1 105 ? -4.455 -36.387 24.024 1.00 52.53 105 TYR A C 1
ATOM 839 O O . TYR A 1 105 ? -5.272 -37.260 23.743 1.00 52.53 105 TYR A O 1
ATOM 847 N N . SER A 1 106 ? -4.644 -35.119 23.645 1.00 48.97 106 SER A N 1
ATOM 848 C CA . SER A 1 106 ? -5.762 -34.718 22.788 1.00 48.97 106 SER A CA 1
ATOM 849 C C . SER A 1 106 ? -5.241 -34.116 21.489 1.00 48.97 106 SER A C 1
ATOM 851 O O . SER A 1 106 ? -4.466 -33.163 21.507 1.00 48.97 106 SER A O 1
ATOM 853 N N . GLU A 1 107 ? -5.674 -34.665 20.355 1.00 51.50 107 GLU A N 1
ATOM 854 C CA . GLU A 1 107 ? -5.463 -34.105 19.016 1.00 51.50 107 GLU A CA 1
ATOM 855 C C . GLU A 1 107 ? -6.135 -32.724 18.895 1.00 51.50 107 GLU A C 1
ATOM 857 O O . GLU A 1 107 ? -7.237 -32.598 18.379 1.00 51.50 107 GLU A O 1
ATOM 862 N N . ALA A 1 108 ? -5.484 -31.697 19.447 1.00 52.81 108 ALA A N 1
ATOM 863 C CA . ALA A 1 108 ? -5.811 -30.270 19.546 1.00 52.81 108 ALA A CA 1
ATOM 864 C C . ALA A 1 108 ? -7.051 -29.727 18.781 1.00 52.81 108 ALA A C 1
ATOM 866 O O . ALA A 1 108 ? -6.896 -28.918 17.857 1.00 52.81 108 ALA A O 1
ATOM 867 N N . PRO A 1 109 ? -8.299 -30.011 19.215 1.00 52.97 109 PRO A N 1
ATOM 868 C CA . PRO A 1 109 ? -9.486 -29.417 18.604 1.00 52.97 109 PRO A CA 1
ATOM 869 C C . PRO A 1 109 ? -9.816 -28.065 19.252 1.00 52.97 109 PRO A C 1
ATOM 871 O O . PRO A 1 109 ? -10.357 -27.183 18.599 1.00 52.97 109 PRO A O 1
ATOM 874 N N . LEU A 1 110 ? -9.476 -27.868 20.531 1.00 47.81 110 LEU A N 1
ATOM 875 C CA . LEU A 1 110 ? -9.816 -26.664 21.301 1.00 47.81 110 LEU A CA 1
ATOM 876 C C . LEU A 1 110 ? -8.987 -25.439 20.894 1.00 47.81 110 LEU A C 1
ATOM 878 O O . LEU A 1 110 ? -9.545 -24.359 20.725 1.00 47.81 110 LEU A O 1
ATOM 882 N N . PHE A 1 111 ? -7.677 -25.600 20.678 1.00 49.06 111 PHE A N 1
ATOM 883 C CA . PHE A 1 111 ? -6.831 -24.512 20.173 1.00 49.06 111 PHE A CA 1
ATOM 884 C C . PHE A 1 111 ? -7.177 -24.149 18.731 1.00 49.06 111 PHE A C 1
ATOM 886 O O . PHE A 1 111 ? -7.242 -22.963 18.416 1.00 49.06 111 PHE A O 1
ATOM 893 N N . ARG A 1 112 ? -7.465 -25.149 17.882 1.00 51.84 112 ARG A N 1
ATOM 894 C CA . ARG A 1 112 ? -7.978 -24.908 16.528 1.00 51.84 112 ARG A CA 1
ATOM 895 C C . ARG A 1 112 ? -9.308 -24.172 16.564 1.00 51.84 112 ARG A C 1
ATOM 897 O O . ARG A 1 112 ? -9.394 -23.141 15.924 1.00 51.84 112 ARG A O 1
ATOM 904 N N . ARG A 1 113 ? -10.280 -24.593 17.381 1.00 56.03 113 ARG A N 1
ATOM 905 C CA . ARG A 1 113 ? -11.572 -23.895 17.520 1.00 56.03 113 ARG A CA 1
ATOM 906 C C . ARG A 1 113 ? -11.432 -22.464 18.030 1.00 56.03 113 ARG A C 1
ATOM 908 O O . 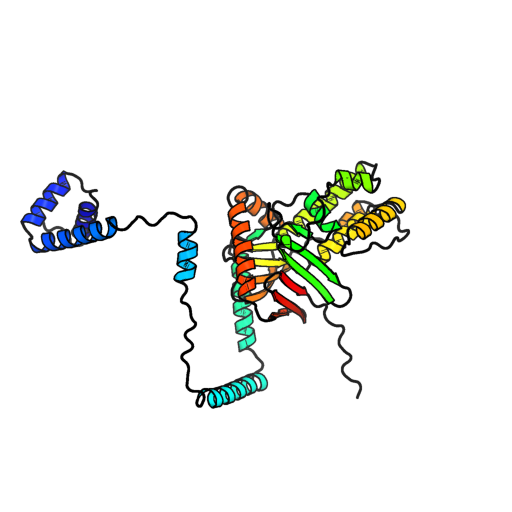ARG A 1 113 ? -12.099 -21.588 17.507 1.00 56.03 113 ARG A O 1
ATOM 915 N N . LEU A 1 114 ? -10.549 -22.192 18.994 1.00 51.50 114 LEU A N 1
ATOM 916 C CA . LEU A 1 114 ? -10.300 -20.822 19.467 1.00 51.50 114 LEU A CA 1
ATOM 917 C C . LEU A 1 114 ? -9.634 -19.945 18.396 1.00 51.50 114 LEU A C 1
ATOM 919 O O . LEU A 1 114 ? -9.974 -18.769 18.269 1.00 51.50 114 LEU A O 1
ATOM 923 N N . PHE A 1 115 ? -8.694 -20.500 17.627 1.00 52.38 115 PHE A N 1
ATOM 924 C CA . PHE A 1 115 ? -8.079 -19.796 16.500 1.00 52.38 115 PHE A CA 1
ATOM 925 C C . PHE A 1 115 ? -9.053 -19.612 15.337 1.00 52.38 115 PHE A C 1
ATOM 927 O O . PHE A 1 115 ? -9.078 -18.537 14.753 1.00 52.38 115 PHE A O 1
ATOM 934 N N . GLU A 1 116 ? -9.869 -20.616 15.026 1.00 58.31 116 GLU A N 1
ATOM 935 C CA . GLU A 1 116 ? -10.899 -20.578 13.987 1.00 58.31 116 GLU A CA 1
ATOM 936 C C . GLU A 1 116 ? -12.028 -19.619 14.365 1.00 58.31 116 GLU A C 1
ATOM 938 O O . GLU A 1 116 ? -12.436 -18.828 13.530 1.00 58.31 116 GLU A O 1
ATOM 943 N N . GLU A 1 117 ? -12.483 -19.584 15.619 1.00 57.88 117 GLU A N 1
ATOM 944 C CA . GLU A 1 117 ? -13.463 -18.594 16.083 1.00 57.88 117 GLU A CA 1
ATOM 945 C C . GLU A 1 117 ? -12.904 -17.172 16.021 1.00 57.88 117 GLU A C 1
ATOM 947 O O . GLU A 1 117 ? -13.611 -16.258 15.596 1.00 57.88 117 GLU A O 1
ATOM 952 N N . LYS A 1 118 ? -11.638 -16.961 16.408 1.00 56.16 118 LYS A N 1
ATOM 953 C CA . LYS A 1 118 ? -10.987 -15.650 16.264 1.00 56.16 118 LYS A CA 1
ATOM 954 C C . LYS A 1 118 ? -10.794 -15.270 14.798 1.00 56.16 118 LYS A C 1
ATOM 956 O O . LYS A 1 118 ? -11.105 -14.142 14.436 1.00 56.16 118 LYS A O 1
ATOM 961 N N . LYS A 1 119 ? -10.353 -16.206 13.956 1.00 58.25 119 LYS A N 1
ATOM 962 C CA . LYS A 1 119 ? -10.202 -16.021 12.508 1.00 58.25 119 LYS A CA 1
ATOM 963 C C . LYS A 1 119 ? -11.541 -15.676 11.860 1.00 58.25 119 LYS A C 1
ATOM 965 O O . LYS A 1 119 ? -11.623 -14.669 11.175 1.00 58.25 119 LYS A O 1
ATOM 970 N N . ASN A 1 120 ? -12.596 -16.432 12.158 1.00 62.09 120 ASN A N 1
ATOM 971 C CA . ASN A 1 120 ? -13.942 -16.192 11.640 1.00 62.09 120 ASN A CA 1
ATOM 972 C C . ASN A 1 120 ? -14.497 -14.846 12.120 1.00 62.09 120 ASN A C 1
ATOM 974 O O . ASN A 1 120 ? -15.155 -14.157 11.348 1.00 62.09 120 ASN A O 1
ATOM 978 N N . ARG A 1 121 ? -14.206 -14.429 13.363 1.00 59.94 121 ARG A N 1
ATOM 979 C CA . ARG A 1 121 ? -14.563 -13.086 13.850 1.00 59.94 121 ARG A CA 1
ATOM 980 C C . ARG A 1 121 ? -13.811 -11.985 13.107 1.00 59.94 121 ARG A C 1
ATOM 982 O O . ARG A 1 121 ? -14.442 -10.999 12.744 1.00 59.94 121 ARG A O 1
ATOM 989 N N . MET A 1 122 ? -12.515 -12.154 12.843 1.00 57.41 122 MET A N 1
ATOM 990 C CA . MET A 1 122 ? -11.707 -11.186 12.086 1.00 57.41 122 MET A CA 1
ATOM 991 C C . MET A 1 122 ? -12.144 -11.103 10.619 1.00 57.41 122 MET A C 1
ATOM 993 O O . MET A 1 122 ? -12.333 -10.008 10.099 1.00 57.41 122 MET A O 1
ATOM 997 N N . GLU A 1 123 ? -12.380 -12.246 9.972 1.00 59.78 123 GLU A N 1
ATOM 998 C CA . GLU A 1 123 ? -12.940 -12.308 8.618 1.00 59.78 123 GLU A CA 1
ATOM 999 C C . GLU A 1 123 ? -14.324 -11.654 8.580 1.00 59.78 123 GLU A C 1
ATOM 1001 O O . GLU A 1 123 ? -14.576 -10.821 7.716 1.00 59.78 123 GLU A O 1
ATOM 1006 N N . SER A 1 124 ? -15.197 -11.932 9.556 1.00 57.25 124 SER A N 1
ATOM 1007 C CA . SER A 1 124 ? -16.503 -11.276 9.629 1.00 57.25 124 SER A CA 1
ATOM 1008 C C . SER A 1 124 ? -16.397 -9.776 9.903 1.00 57.25 124 SER A C 1
ATOM 1010 O O . SER A 1 124 ? -17.131 -9.025 9.279 1.00 57.25 124 SER A O 1
ATOM 1012 N N . SER A 1 125 ? -15.481 -9.315 10.763 1.00 56.81 125 SER A N 1
ATOM 1013 C CA . SER A 1 125 ? -15.284 -7.889 11.082 1.00 56.81 125 SER A CA 1
ATOM 1014 C C . SER A 1 125 ? -14.858 -7.110 9.838 1.00 56.81 125 SER A C 1
ATOM 1016 O O . SER A 1 125 ? -15.485 -6.113 9.491 1.00 56.81 125 SER A O 1
ATOM 1018 N N . LEU A 1 126 ? -13.876 -7.628 9.094 1.00 56.94 126 LEU A N 1
ATOM 1019 C CA . LEU A 1 126 ? -13.422 -7.023 7.840 1.00 56.94 126 LEU A CA 1
ATOM 1020 C C . LEU A 1 126 ? -14.473 -7.090 6.724 1.00 56.94 126 LEU A C 1
ATOM 1022 O O . LEU A 1 126 ? -14.524 -6.201 5.883 1.00 56.94 126 LEU A O 1
ATOM 1026 N N . LEU A 1 127 ? -15.311 -8.128 6.690 1.00 58.25 127 LEU A N 1
ATOM 1027 C CA . LEU A 1 127 ? -16.357 -8.268 5.671 1.00 58.25 127 LEU A CA 1
ATOM 1028 C C . LEU A 1 127 ? -17.651 -7.505 6.008 1.00 58.25 127 LEU A C 1
ATOM 1030 O O . LEU A 1 127 ? -18.439 -7.240 5.102 1.00 58.25 127 LEU A O 1
ATOM 1034 N N . THR A 1 128 ? -17.897 -7.177 7.281 1.00 53.50 128 THR A N 1
ATOM 1035 C CA . THR A 1 128 ? -19.133 -6.507 7.740 1.00 53.50 128 THR A CA 1
ATOM 1036 C C . THR A 1 128 ? -18.946 -5.043 8.130 1.00 53.50 128 THR A C 1
ATOM 1038 O O . THR A 1 128 ? -19.911 -4.284 8.049 1.00 53.50 128 THR A O 1
ATOM 1041 N N . GLY A 1 129 ? -17.739 -4.628 8.522 1.00 58.22 129 GLY A N 1
ATOM 1042 C CA . GLY A 1 129 ? -17.399 -3.229 8.787 1.00 58.22 129 GLY A CA 1
ATOM 1043 C C . GLY A 1 129 ? -17.019 -2.469 7.515 1.00 58.22 129 GLY A C 1
ATOM 1044 O O . GLY A 1 129 ? -16.654 -3.066 6.501 1.00 58.22 129 GLY A O 1
ATOM 1045 N N . ALA A 1 130 ? -17.078 -1.135 7.548 1.00 69.12 130 ALA A N 1
ATOM 1046 C CA . ALA A 1 130 ? -16.570 -0.348 6.430 1.00 69.12 130 ALA A CA 1
ATOM 1047 C C . ALA A 1 130 ? -15.038 -0.402 6.396 1.00 69.12 130 ALA A C 1
ATOM 1049 O O . ALA A 1 130 ? -14.351 0.141 7.261 1.00 69.12 130 ALA A O 1
ATOM 1050 N N . VAL A 1 131 ? -14.499 -1.064 5.379 1.00 76.38 131 VAL A N 1
ATOM 1051 C CA . VAL A 1 131 ? -13.060 -1.126 5.140 1.00 76.38 131 VAL A CA 1
ATOM 1052 C C . VAL A 1 131 ? -12.670 -0.029 4.163 1.00 76.38 131 VAL A C 1
ATOM 1054 O O . VAL A 1 131 ? -13.257 0.093 3.088 1.00 76.38 131 VAL A O 1
ATOM 1057 N N . MET A 1 132 ? -11.664 0.764 4.527 1.00 80.81 132 MET A N 1
ATOM 1058 C CA . MET A 1 132 ? -11.151 1.840 3.689 1.00 80.81 132 MET A CA 1
ATOM 1059 C C . MET A 1 132 ? -9.708 1.574 3.244 1.00 80.81 132 MET A C 1
ATOM 1061 O O . MET A 1 132 ? -8.870 1.192 4.063 1.00 80.81 132 MET A O 1
ATOM 1065 N N . PRO A 1 133 ? -9.382 1.804 1.961 1.00 84.44 133 PRO A N 1
ATOM 1066 C CA . PRO A 1 133 ? -8.019 1.788 1.477 1.00 84.44 133 PRO A CA 1
ATOM 1067 C C . PRO A 1 133 ? -7.267 2.984 2.047 1.00 84.44 133 PRO A C 1
ATOM 1069 O O . PRO A 1 133 ? -7.613 4.138 1.795 1.00 84.44 133 PRO A O 1
ATOM 1072 N N . PHE A 1 134 ? -6.205 2.710 2.796 1.00 83.00 134 PHE A N 1
ATOM 1073 C CA . PHE A 1 134 ? -5.396 3.757 3.413 1.00 83.00 134 PHE A CA 1
ATOM 1074 C C . PHE A 1 134 ? -4.708 4.636 2.361 1.00 83.00 134 PHE A C 1
ATOM 1076 O O . PHE A 1 134 ? -4.634 5.857 2.463 1.00 83.00 134 PHE A O 1
ATOM 1083 N N . LEU A 1 135 ? -4.246 3.994 1.290 1.00 83.56 135 LEU A N 1
ATOM 1084 C CA . LEU A 1 135 ? -3.466 4.611 0.224 1.00 83.56 135 LEU A CA 1
ATOM 1085 C C . LEU A 1 135 ? -4.329 5.200 -0.904 1.00 83.56 135 LEU A C 1
ATOM 1087 O O . LEU A 1 135 ? -3.842 5.462 -2.002 1.00 83.56 135 LEU A O 1
ATOM 1091 N N . ALA A 1 136 ? -5.619 5.423 -0.665 1.00 78.44 136 ALA A N 1
ATOM 1092 C CA . ALA A 1 136 ? -6.587 5.790 -1.697 1.00 78.44 136 ALA A CA 1
ATOM 1093 C C . ALA A 1 136 ? -6.296 7.118 -2.429 1.00 78.44 136 ALA A C 1
ATOM 1095 O O . ALA A 1 136 ? -6.760 7.318 -3.546 1.00 78.44 136 ALA A O 1
ATOM 1096 N N . GLY A 1 137 ? -5.470 7.993 -1.848 1.00 77.69 137 GLY A N 1
ATOM 1097 C CA . GLY A 1 137 ? -5.061 9.263 -2.455 1.00 77.69 137 GLY A CA 1
ATOM 1098 C C . GLY A 1 137 ? -3.712 9.254 -3.177 1.00 77.69 137 GLY A C 1
ATOM 1099 O O . GLY A 1 137 ? -3.215 10.340 -3.459 1.00 77.69 137 GLY A O 1
ATOM 1100 N N . LEU A 1 138 ? -3.099 8.089 -3.419 1.00 84.94 138 LEU A N 1
ATOM 1101 C CA . LEU A 1 138 ? -1.829 8.003 -4.152 1.00 84.94 138 LEU A CA 1
ATOM 1102 C C . LEU A 1 138 ? -1.977 8.519 -5.584 1.00 84.94 138 LEU A C 1
ATOM 1104 O O . LEU A 1 138 ? -2.861 8.053 -6.303 1.00 84.94 138 LEU A O 1
ATOM 1108 N N . GLY A 1 139 ? -1.087 9.414 -6.009 1.00 87.25 139 GLY A N 1
ATOM 1109 C CA . GLY A 1 139 ? -0.914 9.796 -7.408 1.00 87.25 139 GLY A CA 1
ATOM 1110 C C . GLY A 1 139 ? -0.014 8.821 -8.174 1.00 87.25 139 GLY A C 1
ATOM 1111 O O . GLY A 1 139 ? 0.655 7.966 -7.595 1.00 87.25 139 GLY A O 1
ATOM 1112 N N . THR A 1 140 ? 0.044 8.960 -9.498 1.00 90.00 140 THR A N 1
ATOM 1113 C CA . THR A 1 140 ? 0.970 8.190 -10.353 1.00 90.00 140 THR A CA 1
ATOM 1114 C C . THR A 1 140 ? 2.436 8.449 -10.006 1.00 90.00 140 THR A C 1
ATOM 1116 O O . THR A 1 140 ? 3.244 7.522 -10.041 1.00 90.00 140 THR A O 1
ATOM 1119 N N . ASP A 1 141 ? 2.762 9.680 -9.613 1.00 90.38 141 ASP A N 1
ATOM 1120 C CA . ASP A 1 141 ? 4.097 10.080 -9.160 1.00 90.38 141 ASP A CA 1
ATOM 1121 C C . ASP A 1 141 ? 4.491 9.370 -7.852 1.00 90.38 141 ASP A C 1
ATOM 1123 O O . ASP A 1 141 ? 5.616 8.891 -7.720 1.00 90.38 141 ASP A O 1
ATOM 1127 N N . ASP A 1 142 ? 3.554 9.200 -6.913 1.00 89.38 142 ASP A N 1
ATOM 1128 C CA . ASP A 1 142 ? 3.806 8.472 -5.661 1.00 89.38 142 ASP A CA 1
ATOM 1129 C C . ASP A 1 142 ? 4.041 6.980 -5.918 1.00 89.38 142 ASP A C 1
ATOM 1131 O O . ASP A 1 142 ? 4.919 6.360 -5.317 1.00 89.38 142 ASP A O 1
ATOM 1135 N N . VAL A 1 143 ? 3.276 6.400 -6.847 1.00 91.25 143 VAL A N 1
ATOM 1136 C CA . VAL A 1 143 ? 3.434 5.002 -7.273 1.00 91.25 143 VAL A CA 1
ATOM 1137 C C . VAL A 1 143 ? 4.789 4.793 -7.944 1.00 91.25 143 VAL A C 1
ATOM 1139 O O . VAL A 1 143 ? 5.460 3.793 -7.684 1.00 91.25 143 VAL A O 1
ATOM 1142 N N . LEU A 1 144 ? 5.220 5.745 -8.773 1.00 91.44 144 LEU A N 1
ATOM 1143 C CA . LEU A 1 144 ? 6.547 5.721 -9.370 1.00 91.44 144 LEU A CA 1
ATOM 1144 C C . LEU A 1 144 ? 7.638 5.866 -8.305 1.00 91.44 144 LEU A 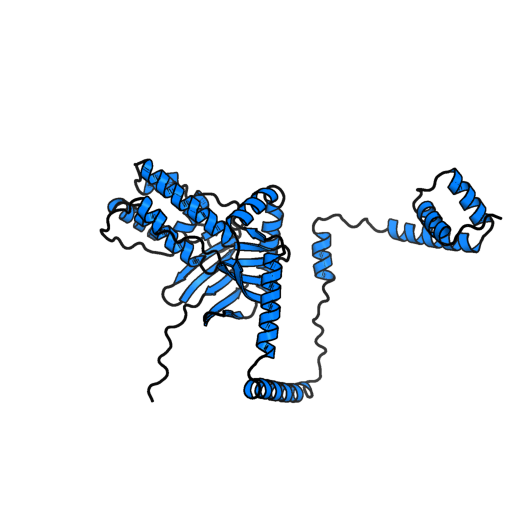C 1
ATOM 1146 O O . LEU A 1 144 ? 8.593 5.095 -8.311 1.00 91.44 144 LEU A O 1
ATOM 1150 N N . SER A 1 145 ? 7.488 6.807 -7.373 1.00 89.81 145 SER A N 1
ATOM 1151 C CA . SER A 1 145 ? 8.418 6.981 -6.255 1.00 89.81 145 SER A CA 1
ATOM 1152 C C . SER A 1 145 ? 8.572 5.676 -5.476 1.00 89.81 145 SER A C 1
ATOM 1154 O O . SER A 1 145 ? 9.692 5.197 -5.300 1.00 89.81 145 SER A O 1
ATOM 1156 N N . PHE A 1 146 ? 7.454 5.015 -5.151 1.00 90.19 146 PHE A N 1
ATOM 1157 C CA . PHE A 1 146 ? 7.475 3.691 -4.544 1.00 90.19 146 PHE A CA 1
ATOM 1158 C C . PHE A 1 146 ? 8.255 2.692 -5.387 1.00 90.19 146 PHE A C 1
ATOM 1160 O O . PHE A 1 146 ? 9.122 2.022 -4.841 1.00 90.19 146 PHE A O 1
ATOM 1167 N N . ALA A 1 147 ? 8.002 2.594 -6.695 1.00 89.50 147 ALA A N 1
ATOM 1168 C CA . ALA A 1 147 ? 8.734 1.682 -7.577 1.00 89.50 147 ALA A CA 1
ATOM 1169 C C . ALA A 1 147 ? 10.256 1.869 -7.475 1.00 89.50 147 ALA A C 1
ATOM 1171 O O . ALA A 1 147 ? 10.998 0.893 -7.470 1.00 89.50 147 ALA A O 1
ATOM 1172 N N . LEU A 1 148 ? 10.714 3.118 -7.373 1.00 88.50 148 LEU A N 1
ATOM 1173 C CA . LEU A 1 148 ? 12.133 3.463 -7.388 1.00 88.50 148 LEU A CA 1
ATOM 1174 C C . LEU A 1 148 ? 12.814 3.322 -6.025 1.00 88.50 148 LEU A C 1
ATOM 1176 O O . LEU A 1 148 ? 13.975 2.935 -5.981 1.00 88.50 148 LEU A O 1
ATOM 1180 N N . SER A 1 149 ? 12.134 3.646 -4.926 1.00 85.81 149 SER A N 1
ATOM 1181 C CA . SER A 1 149 ? 12.743 3.677 -3.586 1.00 85.81 149 SER A CA 1
ATOM 1182 C C . SER A 1 149 ? 12.240 2.586 -2.639 1.00 85.81 149 SER A C 1
ATOM 1184 O O . SER A 1 149 ? 12.779 2.405 -1.548 1.00 85.81 149 SER A O 1
ATOM 1186 N N . GLY A 1 150 ? 11.165 1.888 -3.003 1.00 86.62 150 GLY A N 1
ATOM 1187 C CA . GLY A 1 150 ? 10.444 0.985 -2.110 1.00 86.62 150 GLY A CA 1
ATOM 1188 C C . GLY A 1 150 ? 9.740 1.697 -0.953 1.00 86.62 150 GLY A C 1
ATOM 1189 O O . GLY A 1 150 ? 9.386 1.031 0.016 1.00 86.62 150 GLY A O 1
ATOM 1190 N N . SER A 1 151 ? 9.554 3.023 -1.002 1.00 87.31 151 SER A N 1
ATOM 1191 C CA . SER A 1 151 ? 8.960 3.804 0.094 1.00 87.31 151 SER A CA 1
ATOM 1192 C C . SER A 1 151 ? 7.691 4.553 -0.307 1.00 87.31 151 SER A C 1
ATOM 1194 O O . SER A 1 151 ? 7.669 5.182 -1.361 1.00 87.31 151 SER A O 1
ATOM 1196 N N . ILE A 1 152 ? 6.680 4.569 0.563 1.00 87.25 152 ILE A N 1
ATOM 1197 C CA . ILE A 1 152 ? 5.459 5.380 0.425 1.00 87.25 152 ILE A CA 1
ATOM 1198 C C . ILE A 1 152 ? 5.287 6.228 1.682 1.00 87.25 152 ILE A C 1
ATOM 1200 O O . ILE A 1 152 ? 5.294 5.689 2.789 1.00 87.25 152 ILE A O 1
ATOM 1204 N N . ALA A 1 153 ? 5.106 7.539 1.522 1.00 82.62 153 ALA A N 1
ATOM 1205 C CA . ALA A 1 153 ? 4.728 8.411 2.630 1.00 82.62 153 ALA A CA 1
ATOM 1206 C C . ALA A 1 153 ? 3.288 8.100 3.068 1.00 82.62 153 ALA A C 1
ATOM 1208 O O . ALA A 1 153 ? 2.380 8.031 2.239 1.00 82.62 153 ALA A O 1
ATOM 1209 N N . LEU A 1 154 ? 3.084 7.885 4.367 1.00 79.19 154 LEU A N 1
ATOM 1210 C CA . LEU A 1 154 ? 1.767 7.593 4.942 1.00 79.19 154 LEU A CA 1
ATOM 1211 C C . LEU A 1 154 ? 1.044 8.866 5.399 1.00 79.19 154 LEU A C 1
ATOM 1213 O O . LEU A 1 154 ? -0.177 8.869 5.544 1.00 79.19 154 LEU A O 1
ATOM 1217 N N . ASP A 1 155 ? 1.781 9.953 5.610 1.00 75.38 155 ASP A N 1
ATOM 1218 C CA . ASP A 1 155 ? 1.264 11.248 6.023 1.00 75.38 155 ASP A CA 1
ATOM 1219 C C . ASP A 1 155 ? 1.654 12.359 5.038 1.00 75.38 155 ASP A C 1
ATOM 1221 O O . ASP A 1 155 ? 2.679 12.317 4.362 1.00 75.38 155 ASP A O 1
ATOM 1225 N N . SER A 1 156 ? 0.826 13.400 4.971 1.00 69.44 156 SER A N 1
ATOM 1226 C CA . SER A 1 156 ? 1.083 14.579 4.134 1.00 69.44 156 SER A CA 1
ATOM 1227 C C . SER A 1 156 ? 2.278 15.403 4.619 1.00 69.44 156 SER A C 1
ATOM 1229 O O . SER A 1 156 ? 2.890 16.116 3.832 1.00 69.44 156 SER A O 1
ATOM 1231 N N . SER A 1 157 ? 2.610 15.308 5.910 1.00 65.50 157 SER A N 1
ATOM 1232 C CA . SER A 1 157 ? 3.816 15.895 6.503 1.00 65.50 157 SER A CA 1
ATOM 1233 C C . SER A 1 157 ? 5.089 15.105 6.197 1.00 65.50 157 SER A C 1
ATOM 1235 O O . SER A 1 157 ? 6.176 15.592 6.501 1.00 65.50 157 SER A O 1
ATOM 1237 N N . GLY A 1 158 ? 4.970 13.907 5.611 1.00 64.62 158 GLY A N 1
ATOM 1238 C CA . GLY A 1 158 ? 6.096 13.032 5.310 1.00 64.62 158 GLY A CA 1
ATOM 1239 C C . GLY A 1 158 ? 6.878 12.599 6.547 1.00 64.62 158 GLY A C 1
ATOM 1240 O O . GLY A 1 158 ? 8.048 12.285 6.410 1.00 64.62 158 GLY A O 1
ATOM 1241 N N . GLY A 1 159 ? 6.276 12.631 7.737 1.00 73.62 159 GLY A N 1
ATOM 1242 C CA . GLY A 1 159 ? 6.841 12.222 9.015 1.00 73.62 159 GLY A CA 1
ATOM 1243 C C . GLY A 1 159 ? 6.758 10.718 9.275 1.00 73.62 159 GLY A C 1
ATOM 1244 O O . GLY A 1 159 ? 7.453 10.243 10.168 1.00 73.62 159 GLY A O 1
ATOM 1245 N N . THR A 1 160 ? 5.973 9.949 8.512 1.00 77.75 160 THR A N 1
ATOM 1246 C CA . THR A 1 160 ? 5.916 8.478 8.593 1.00 77.75 160 THR A CA 1
ATOM 1247 C C . THR A 1 160 ? 5.907 7.866 7.196 1.00 77.75 160 THR A C 1
ATOM 1249 O O . THR A 1 160 ? 5.099 8.237 6.349 1.00 77.75 160 THR A O 1
ATOM 1252 N N . ALA A 1 161 ? 6.776 6.887 6.954 1.00 84.44 161 ALA A N 1
ATOM 1253 C CA . ALA A 1 161 ? 6.880 6.202 5.673 1.00 84.44 161 ALA A CA 1
ATOM 1254 C C . ALA A 1 161 ? 6.817 4.681 5.839 1.00 84.44 161 ALA A C 1
ATOM 1256 O O . ALA A 1 161 ? 7.402 4.103 6.758 1.00 84.44 161 ALA A O 1
ATOM 1257 N N . LEU A 1 162 ? 6.116 4.030 4.914 1.00 87.00 162 LEU A N 1
ATOM 1258 C CA . LEU A 1 162 ? 6.151 2.589 4.724 1.00 87.00 162 LEU A CA 1
ATOM 1259 C C . LEU A 1 162 ? 7.270 2.252 3.748 1.00 87.00 162 LEU A C 1
ATOM 1261 O O . LEU A 1 162 ? 7.251 2.675 2.598 1.00 87.00 162 LEU A O 1
ATOM 1265 N N . HIS A 1 163 ? 8.224 1.464 4.212 1.00 88.50 163 HIS A N 1
ATOM 1266 C CA . HIS A 1 163 ? 9.332 0.929 3.452 1.00 88.50 163 HIS A CA 1
ATOM 1267 C C . HIS A 1 163 ? 9.130 -0.557 3.202 1.00 88.50 163 HIS A C 1
ATOM 1269 O O . HIS A 1 163 ? 8.799 -1.336 4.092 1.00 88.50 163 HIS A O 1
ATOM 1275 N N . VAL A 1 164 ? 9.402 -0.958 1.976 1.00 87.38 164 VAL A N 1
ATOM 1276 C CA . VAL A 1 164 ? 9.426 -2.342 1.546 1.00 87.38 164 VAL A CA 1
ATOM 1277 C C . VAL A 1 164 ? 10.866 -2.705 1.234 1.00 87.38 164 VAL A C 1
ATOM 1279 O O . VAL A 1 164 ? 11.542 -2.025 0.464 1.00 87.38 164 VAL A O 1
ATOM 1282 N N . ARG A 1 165 ? 11.333 -3.811 1.806 1.00 83.31 165 ARG A N 1
ATOM 1283 C CA . ARG A 1 165 ? 12.597 -4.443 1.436 1.00 83.31 165 ARG A CA 1
ATOM 1284 C C . ARG A 1 165 ? 12.350 -5.897 1.111 1.00 83.31 165 ARG A C 1
ATOM 1286 O O . ARG A 1 165 ? 11.530 -6.559 1.734 1.00 83.31 165 ARG A O 1
ATOM 1293 N N . ASN A 1 166 ? 13.102 -6.414 0.159 1.00 73.88 166 ASN A N 1
ATOM 1294 C CA . ASN A 1 166 ? 13.094 -7.831 -0.148 1.00 73.88 166 ASN A CA 1
ATOM 1295 C C . ASN A 1 166 ? 14.547 -8.285 -0.118 1.00 73.88 166 ASN A C 1
ATOM 1297 O O . ASN A 1 166 ? 15.398 -7.689 -0.772 1.00 73.88 166 ASN A O 1
ATOM 1301 N N . THR A 1 167 ? 14.863 -9.264 0.720 1.00 69.75 167 THR A N 1
ATOM 1302 C CA . THR A 1 167 ? 16.220 -9.810 0.819 1.00 69.75 167 THR A CA 1
ATOM 1303 C C . THR A 1 167 ? 16.164 -11.257 0.372 1.00 69.75 167 THR A C 1
ATOM 1305 O O . THR A 1 167 ? 15.333 -12.008 0.879 1.00 69.75 167 THR A O 1
ATOM 1308 N N . ALA A 1 168 ? 17.056 -11.653 -0.541 1.00 63.09 168 ALA A N 1
ATOM 1309 C CA . ALA A 1 168 ? 17.082 -13.002 -1.114 1.00 63.09 168 ALA A CA 1
ATOM 1310 C C . ALA A 1 168 ? 17.018 -14.111 -0.042 1.00 63.09 168 ALA A C 1
ATOM 1312 O O . ALA A 1 168 ? 16.306 -15.094 -0.226 1.00 63.09 168 ALA A O 1
ATOM 1313 N N . ASP A 1 169 ? 17.667 -13.892 1.107 1.00 62.28 169 ASP A N 1
ATOM 1314 C CA . ASP A 1 169 ? 17.795 -14.894 2.173 1.00 62.28 169 ASP A CA 1
ATOM 1315 C C . ASP A 1 169 ? 16.760 -14.765 3.303 1.00 62.28 169 ASP A C 1
ATOM 1317 O O . ASP A 1 169 ? 16.536 -15.713 4.051 1.00 62.28 169 ASP A O 1
ATOM 1321 N N . LYS A 1 170 ? 16.147 -13.586 3.481 1.00 64.69 170 LYS A N 1
ATOM 1322 C CA . LYS A 1 170 ? 15.278 -13.280 4.641 1.00 64.69 170 LYS A CA 1
ATOM 1323 C C . LYS A 1 170 ? 13.814 -13.051 4.271 1.00 64.69 170 LYS A C 1
ATOM 1325 O O . LYS A 1 170 ? 13.003 -12.774 5.153 1.00 64.69 170 LYS A O 1
ATOM 1330 N N . GLY A 1 171 ? 13.482 -13.197 2.990 1.00 73.81 171 GLY A N 1
ATOM 1331 C CA . GLY A 1 171 ? 12.144 -12.972 2.471 1.00 73.81 171 GLY A CA 1
ATOM 1332 C C . GLY A 1 171 ? 11.786 -11.489 2.394 1.00 73.81 171 GLY A C 1
ATOM 1333 O O . GLY A 1 171 ? 12.647 -10.604 2.313 1.00 73.81 171 GLY A O 1
ATOM 1334 N N . SER A 1 172 ? 10.483 -11.234 2.390 1.00 81.00 172 SER A N 1
ATOM 1335 C CA . SER A 1 172 ? 9.915 -9.898 2.249 1.00 81.00 172 SER A CA 1
ATOM 1336 C C . SER A 1 172 ? 9.759 -9.222 3.605 1.00 81.00 172 SER A C 1
ATOM 1338 O O . SER A 1 172 ? 9.224 -9.807 4.542 1.00 81.00 172 SER A O 1
ATOM 1340 N N . GLN A 1 173 ? 10.195 -7.972 3.705 1.00 85.50 173 GLN A N 1
ATOM 1341 C CA . GLN A 1 173 ? 10.108 -7.154 4.904 1.00 85.50 173 GLN A CA 1
ATOM 1342 C C . GLN A 1 173 ? 9.335 -5.868 4.609 1.00 85.50 173 GLN A C 1
ATOM 1344 O O . GLN A 1 173 ? 9.659 -5.130 3.679 1.00 85.50 173 GLN A O 1
ATOM 1349 N N . ILE A 1 174 ? 8.336 -5.583 5.437 1.00 86.38 174 ILE A N 1
ATOM 1350 C CA . ILE A 1 174 ? 7.606 -4.316 5.451 1.00 86.38 174 ILE A CA 1
ATOM 1351 C C . ILE A 1 174 ? 7.971 -3.606 6.748 1.00 86.38 174 ILE A C 1
ATOM 1353 O O . ILE A 1 174 ? 7.875 -4.188 7.825 1.00 86.38 174 ILE A O 1
ATOM 1357 N N . GLU A 1 175 ? 8.415 -2.364 6.655 1.00 86.06 175 GLU A N 1
ATOM 1358 C CA . GLU A 1 175 ? 8.855 -1.558 7.783 1.00 86.06 175 GLU A CA 1
ATOM 1359 C C . GLU A 1 175 ? 8.142 -0.207 7.747 1.00 86.06 175 GLU A C 1
ATOM 1361 O O . GLU A 1 175 ? 8.200 0.495 6.747 1.00 86.06 175 GLU A O 1
ATOM 1366 N N . ILE A 1 176 ? 7.480 0.178 8.831 1.00 84.06 176 ILE A N 1
ATOM 1367 C CA . ILE A 1 176 ? 6.902 1.512 8.984 1.00 84.06 176 ILE A CA 1
ATOM 1368 C C . ILE A 1 176 ? 7.811 2.292 9.929 1.00 84.06 176 ILE A C 1
ATOM 1370 O O . ILE A 1 176 ? 7.977 1.891 11.082 1.00 84.06 176 ILE A O 1
ATOM 1374 N N . VAL A 1 177 ? 8.420 3.369 9.430 1.00 81.88 177 VAL A N 1
ATOM 1375 C CA . VAL A 1 177 ? 9.412 4.185 10.152 1.00 81.88 177 VAL A CA 1
ATOM 1376 C C . VAL A 1 177 ? 8.969 5.639 10.163 1.00 81.88 177 VAL A C 1
ATOM 1378 O O . VAL A 1 177 ? 8.391 6.129 9.192 1.00 81.88 177 VAL A O 1
ATOM 1381 N N . GLN A 1 178 ? 9.287 6.357 11.238 1.00 73.38 178 GLN A N 1
ATOM 1382 C CA . GLN A 1 178 ? 9.195 7.813 11.232 1.00 73.38 178 GLN A CA 1
ATOM 1383 C C . GLN A 1 178 ? 10.318 8.411 10.366 1.00 73.38 178 GLN A C 1
ATOM 1385 O O . GLN A 1 178 ? 11.495 8.082 10.520 1.00 73.38 178 GLN A O 1
ATOM 1390 N N . ALA A 1 179 ? 9.965 9.302 9.445 1.00 61.16 179 ALA A N 1
ATOM 1391 C CA . ALA A 1 179 ? 10.866 9.851 8.434 1.00 61.16 179 ALA A CA 1
ATOM 1392 C C . ALA A 1 179 ? 12.012 10.702 8.999 1.00 61.16 179 ALA A C 1
ATOM 1394 O O . ALA A 1 179 ? 13.014 10.919 8.321 1.00 61.16 179 ALA A O 1
ATOM 1395 N N . SER A 1 180 ? 11.919 11.125 10.263 1.00 54.25 180 SER A N 1
ATOM 1396 C CA . SER A 1 180 ? 13.027 11.750 10.996 1.00 54.25 180 SER A CA 1
ATOM 1397 C C . SER A 1 180 ? 14.282 10.867 11.060 1.00 54.25 180 SER A C 1
ATOM 1399 O O . SER A 1 180 ? 15.373 11.386 11.282 1.00 54.25 180 SER A O 1
ATOM 1401 N N . MET A 1 181 ? 14.158 9.553 10.830 1.00 56.12 181 MET A N 1
ATOM 1402 C CA . MET A 1 181 ? 15.280 8.605 10.851 1.00 56.12 181 MET A CA 1
ATOM 1403 C C . MET A 1 181 ? 15.816 8.219 9.474 1.00 56.12 181 MET A C 1
ATOM 1405 O O . MET A 1 181 ? 16.920 7.680 9.381 1.00 56.12 181 MET A O 1
ATOM 1409 N N . ARG A 1 182 ? 15.056 8.459 8.402 1.00 60.22 182 ARG A N 1
ATOM 1410 C CA . ARG A 1 182 ? 15.493 8.145 7.043 1.00 60.22 182 ARG A CA 1
ATOM 1411 C C . ARG A 1 182 ? 14.900 9.171 6.079 1.00 60.22 182 ARG A C 1
ATOM 1413 O O . ARG A 1 182 ? 13.682 9.180 5.915 1.00 60.22 182 ARG A O 1
ATOM 1420 N N . PRO A 1 183 ? 15.726 10.034 5.459 1.00 57.50 183 PRO A N 1
ATOM 1421 C CA . PRO A 1 183 ? 15.216 11.058 4.562 1.00 57.50 183 PRO A CA 1
ATOM 1422 C C . PRO A 1 183 ? 14.440 10.397 3.423 1.00 57.50 183 PRO A C 1
ATOM 1424 O O . PRO A 1 183 ? 14.934 9.469 2.777 1.00 57.50 183 PRO A O 1
ATOM 1427 N N . ALA A 1 184 ? 13.205 10.854 3.213 1.00 58.56 184 ALA A N 1
ATOM 1428 C CA . ALA A 1 184 ? 12.392 10.420 2.091 1.00 58.56 184 ALA A CA 1
ATOM 1429 C C . ALA A 1 184 ? 13.145 10.712 0.785 1.00 58.56 184 ALA A C 1
ATOM 1431 O O . ALA A 1 184 ? 13.729 11.787 0.623 1.00 58.56 184 ALA A O 1
ATOM 1432 N N . ALA A 1 185 ? 13.154 9.743 -0.133 1.00 64.69 185 ALA A N 1
ATOM 1433 C CA . ALA A 1 185 ? 13.755 9.941 -1.444 1.00 64.69 185 ALA A CA 1
ATOM 1434 C C . ALA A 1 185 ? 13.097 11.152 -2.134 1.00 64.69 185 ALA A C 1
ATOM 1436 O O . ALA A 1 185 ? 11.890 11.362 -1.974 1.00 64.69 185 ALA A O 1
ATOM 1437 N N . PRO A 1 186 ? 13.859 11.955 -2.897 1.00 68.62 186 PRO A N 1
ATOM 1438 C CA . PRO A 1 186 ? 13.310 13.129 -3.555 1.00 68.62 186 PRO A CA 1
ATOM 1439 C C . PRO A 1 186 ? 12.159 12.722 -4.489 1.00 68.62 186 PRO A C 1
ATOM 1441 O O . PRO A 1 186 ? 12.296 11.717 -5.209 1.00 68.62 186 PRO A O 1
ATOM 1444 N N . PRO A 1 187 ? 11.049 13.488 -4.485 1.00 72.62 187 PRO A N 1
ATOM 1445 C CA . PRO A 1 187 ? 9.863 13.166 -5.263 1.00 72.62 187 PRO A CA 1
ATOM 1446 C C . PRO A 1 187 ? 10.210 13.095 -6.749 1.00 72.62 187 PRO A C 1
ATOM 1448 O O . PRO A 1 187 ? 10.976 13.911 -7.267 1.00 72.62 187 PRO A O 1
ATOM 1451 N N . VAL A 1 188 ? 9.661 12.091 -7.429 1.00 83.44 188 VAL A N 1
ATOM 1452 C CA . VAL A 1 188 ? 9.885 11.852 -8.857 1.00 83.44 188 VAL A CA 1
ATOM 1453 C C . VAL A 1 188 ? 8.582 12.049 -9.582 1.00 83.44 188 VAL A C 1
ATOM 1455 O O . VAL A 1 188 ? 7.585 11.426 -9.237 1.00 83.44 188 VAL A O 1
ATOM 1458 N N . THR A 1 189 ? 8.609 12.886 -10.609 1.00 89.44 189 THR A N 1
ATOM 1459 C CA . THR A 1 189 ? 7.475 13.015 -11.517 1.00 89.44 189 THR A CA 1
ATOM 1460 C C . THR A 1 189 ? 7.616 12.014 -12.654 1.00 89.44 189 THR A C 1
ATOM 1462 O O . THR A 1 189 ? 8.724 11.768 -13.140 1.00 89.44 189 THR A O 1
ATOM 1465 N N . VAL A 1 190 ? 6.497 11.464 -13.130 1.00 87.81 190 VAL A N 1
ATOM 1466 C CA . VAL A 1 190 ? 6.487 10.553 -14.290 1.00 87.81 190 VAL A CA 1
ATOM 1467 C C . VAL A 1 190 ? 7.147 11.196 -15.508 1.00 87.81 190 VAL A C 1
ATOM 1469 O O . VAL A 1 190 ? 7.878 10.536 -16.247 1.00 87.81 190 VAL A O 1
ATOM 1472 N N . ARG A 1 191 ? 6.943 12.504 -15.693 1.00 87.94 191 ARG A N 1
ATOM 1473 C CA . ARG A 1 191 ? 7.558 13.260 -16.785 1.00 87.94 191 ARG A CA 1
ATOM 1474 C C . ARG A 1 191 ? 9.080 13.327 -16.654 1.00 87.94 191 ARG A C 1
ATOM 1476 O O . ARG A 1 191 ? 9.762 12.948 -17.597 1.00 87.94 191 ARG A O 1
ATOM 1483 N N . GLY A 1 192 ? 9.594 13.724 -15.486 1.00 88.69 192 GLY A N 1
ATOM 1484 C CA . GLY A 1 192 ? 11.040 13.777 -15.244 1.00 88.69 192 GLY A CA 1
ATOM 1485 C C . GLY A 1 192 ? 11.700 12.410 -15.425 1.00 88.69 192 GLY A C 1
ATOM 1486 O O . GLY A 1 192 ? 12.722 12.294 -16.086 1.00 88.69 192 GLY A O 1
ATOM 1487 N N . PHE A 1 193 ? 11.042 11.350 -14.959 1.00 91.31 193 PHE A N 1
ATOM 1488 C CA . PHE A 1 193 ? 11.489 9.976 -15.179 1.00 91.31 193 PHE A CA 1
ATOM 1489 C C . PHE A 1 193 ? 11.575 9.586 -16.662 1.00 91.31 193 PHE A C 1
ATOM 1491 O O . PHE A 1 193 ? 12.551 8.963 -17.085 1.00 91.31 193 PHE A O 1
ATOM 149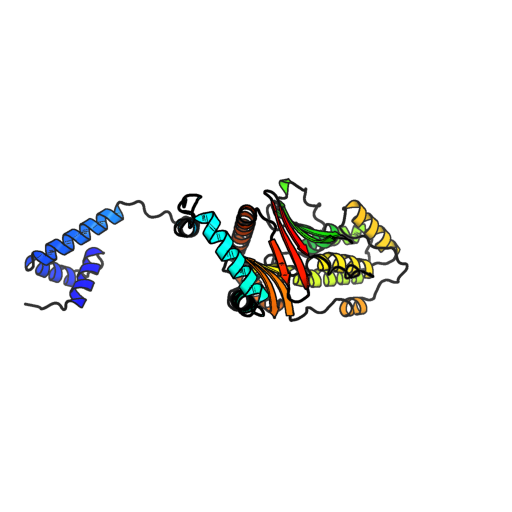8 N N . CYS A 1 194 ? 10.563 9.936 -17.461 1.00 90.25 194 CYS A N 1
ATOM 1499 C CA . CYS A 1 194 ? 10.581 9.663 -18.898 1.00 90.25 194 CYS A CA 1
ATOM 1500 C C . CYS A 1 194 ? 11.719 10.422 -19.592 1.00 90.25 194 CYS A C 1
ATOM 1502 O O . CYS A 1 194 ? 12.402 9.843 -20.442 1.00 90.25 194 CYS A O 1
ATOM 1504 N N . ASP A 1 195 ? 11.955 11.673 -19.197 1.00 90.50 195 ASP A N 1
ATOM 1505 C CA . ASP A 1 195 ? 13.019 12.515 -19.741 1.00 90.50 195 ASP A CA 1
ATOM 1506 C C . ASP A 1 195 ? 14.413 11.952 -19.390 1.00 90.50 195 ASP A C 1
ATOM 1508 O O . ASP A 1 195 ? 15.244 11.763 -20.283 1.00 90.50 195 ASP A O 1
ATOM 1512 N N . ASP A 1 196 ? 14.638 11.565 -18.129 1.00 89.69 196 ASP A N 1
ATOM 1513 C CA . ASP A 1 196 ? 15.911 11.014 -17.635 1.00 89.69 196 ASP A CA 1
ATOM 1514 C C . ASP A 1 196 ? 16.285 9.686 -18.320 1.00 89.69 196 ASP A C 1
ATOM 1516 O O . ASP A 1 196 ? 17.443 9.430 -18.678 1.00 89.69 196 ASP A O 1
ATOM 1520 N N . ILE A 1 197 ? 15.294 8.824 -18.558 1.00 89.44 197 ILE A N 1
ATOM 1521 C CA . ILE A 1 197 ? 15.498 7.537 -19.239 1.00 89.44 197 ILE A CA 1
ATOM 1522 C C . ILE A 1 197 ? 15.617 7.717 -20.759 1.00 89.44 197 ILE A C 1
ATOM 1524 O O . ILE A 1 197 ? 16.232 6.887 -21.435 1.00 89.44 197 ILE A O 1
ATOM 1528 N N . GLY A 1 198 ? 15.109 8.819 -21.315 1.00 89.00 198 GLY A N 1
ATOM 1529 C CA . GLY A 1 198 ? 15.062 9.066 -22.756 1.00 89.00 198 GLY A CA 1
ATOM 1530 C C . GLY A 1 198 ? 13.899 8.347 -23.444 1.00 89.00 198 GLY A C 1
ATOM 1531 O O . GLY A 1 198 ? 14.063 7.774 -24.526 1.00 89.00 198 GLY A O 1
ATOM 1532 N N . ILE A 1 199 ? 12.726 8.329 -22.812 1.00 87.31 199 ILE A N 1
ATOM 1533 C CA . ILE A 1 199 ? 11.476 7.852 -23.410 1.00 87.31 199 ILE A CA 1
ATOM 1534 C C . ILE A 1 199 ? 10.883 8.993 -24.243 1.00 87.31 199 ILE A C 1
ATOM 1536 O O . ILE A 1 199 ? 10.197 9.867 -23.729 1.00 87.31 199 ILE A O 1
ATOM 1540 N N . VAL A 1 200 ? 11.157 8.985 -25.550 1.00 82.69 200 VAL A N 1
ATOM 1541 C CA . VAL A 1 200 ? 10.725 10.060 -26.468 1.00 82.69 200 VAL A CA 1
ATOM 1542 C C . VAL A 1 200 ? 9.357 9.771 -27.097 1.00 82.69 200 VAL A C 1
ATOM 1544 O O . VAL A 1 200 ? 8.629 10.687 -27.477 1.00 82.69 200 VAL A O 1
ATOM 1547 N N . ARG A 1 201 ? 8.983 8.492 -27.240 1.00 85.06 201 ARG A N 1
ATOM 1548 C CA . ARG A 1 201 ? 7.762 8.117 -27.961 1.00 85.06 201 ARG A CA 1
ATOM 1549 C C . ARG A 1 201 ? 6.520 8.215 -27.070 1.00 85.06 201 ARG A C 1
ATOM 1551 O O . ARG A 1 201 ? 6.457 7.623 -25.994 1.00 85.06 201 ARG A O 1
ATOM 1558 N N . HIS A 1 202 ? 5.497 8.916 -27.559 1.00 84.31 202 HIS A N 1
ATOM 1559 C CA . HIS A 1 202 ? 4.254 9.161 -26.819 1.00 84.31 202 HIS A CA 1
ATOM 1560 C C . HIS A 1 202 ? 3.458 7.872 -26.526 1.00 84.31 202 HIS A C 1
ATOM 1562 O O . HIS A 1 202 ? 2.753 7.779 -25.518 1.00 84.31 202 HIS A O 1
ATOM 1568 N N . ASP A 1 203 ? 3.537 6.867 -27.394 1.00 84.94 203 ASP A N 1
ATOM 1569 C CA . ASP A 1 203 ? 2.920 5.558 -27.168 1.00 84.94 203 ASP A CA 1
ATOM 1570 C C . ASP A 1 203 ? 3.535 4.852 -25.952 1.00 84.94 203 ASP A C 1
ATOM 1572 O O . ASP A 1 203 ? 2.805 4.362 -25.095 1.00 84.94 203 ASP A O 1
ATOM 1576 N N . GLN A 1 204 ? 4.860 4.883 -25.818 1.00 84.19 204 GLN A N 1
ATOM 1577 C CA . GLN A 1 204 ? 5.591 4.291 -24.702 1.00 84.19 204 GLN A CA 1
ATOM 1578 C C . GLN A 1 204 ? 5.273 5.000 -23.378 1.00 84.19 204 GLN A C 1
ATOM 1580 O O . GLN A 1 204 ? 5.033 4.327 -22.378 1.00 84.19 204 GLN A O 1
ATOM 1585 N N . VAL A 1 205 ? 5.161 6.334 -23.381 1.00 87.81 205 VAL A N 1
ATOM 1586 C CA . VAL A 1 205 ? 4.717 7.106 -22.202 1.00 87.81 205 VAL A CA 1
ATOM 1587 C C . VAL A 1 205 ? 3.322 6.664 -21.749 1.00 87.81 205 VAL A C 1
ATOM 1589 O O . VAL A 1 205 ? 3.118 6.390 -20.571 1.00 87.81 205 VAL A O 1
ATOM 1592 N N . ARG A 1 206 ? 2.369 6.494 -22.680 1.00 87.81 206 ARG A N 1
ATOM 1593 C CA . ARG A 1 206 ? 1.016 5.996 -22.349 1.00 87.81 206 ARG A CA 1
ATOM 1594 C C . ARG A 1 206 ? 1.030 4.593 -21.747 1.00 87.81 206 ARG A C 1
ATOM 1596 O O . ARG A 1 206 ? 0.172 4.264 -20.930 1.00 87.81 206 ARG A O 1
ATOM 1603 N N . VAL A 1 207 ? 1.968 3.750 -22.168 1.00 86.81 207 VAL A N 1
ATOM 1604 C CA . VAL A 1 207 ? 2.118 2.393 -21.630 1.00 86.81 207 VAL A CA 1
ATOM 1605 C C . VAL A 1 207 ? 2.644 2.448 -20.202 1.00 86.81 207 VAL A C 1
ATOM 1607 O O . VAL A 1 207 ? 2.084 1.771 -19.343 1.00 86.81 207 VAL A O 1
ATOM 1610 N N . VAL A 1 208 ? 3.653 3.282 -19.937 1.00 88.25 208 VAL A N 1
ATOM 1611 C CA . VAL A 1 208 ? 4.162 3.532 -18.580 1.00 88.25 208 VAL A CA 1
ATOM 1612 C C . VAL A 1 208 ? 3.041 4.045 -17.677 1.00 88.25 208 VAL A C 1
ATOM 1614 O O . VAL A 1 208 ? 2.795 3.449 -16.631 1.00 88.25 208 VAL A O 1
ATOM 1617 N N . ASP A 1 209 ? 2.285 5.050 -18.119 1.00 88.69 209 ASP A N 1
ATOM 1618 C CA . ASP A 1 209 ? 1.134 5.583 -17.378 1.00 88.69 209 ASP A CA 1
ATOM 1619 C C . ASP A 1 209 ? 0.080 4.505 -17.093 1.00 88.69 209 ASP A C 1
ATOM 1621 O O . ASP A 1 209 ? -0.398 4.363 -15.968 1.00 88.69 209 ASP A O 1
ATOM 1625 N N . SER A 1 210 ? -0.254 3.677 -18.090 1.00 86.44 210 SER A N 1
ATOM 1626 C CA . SER A 1 210 ? -1.209 2.580 -17.901 1.00 86.44 210 SER A CA 1
ATOM 1627 C C . SER A 1 210 ? -0.699 1.522 -16.920 1.00 86.44 210 SER A C 1
ATOM 1629 O O . SER A 1 210 ? -1.518 0.902 -16.235 1.00 86.44 210 SER A O 1
ATOM 1631 N N . ILE A 1 211 ? 0.610 1.267 -16.878 1.00 87.81 211 ILE A N 1
ATOM 1632 C CA . ILE A 1 211 ? 1.224 0.345 -15.919 1.00 87.81 211 ILE A CA 1
ATOM 1633 C C . ILE A 1 211 ? 1.123 0.942 -14.517 1.00 87.81 211 ILE A C 1
ATOM 1635 O O . ILE A 1 211 ? 0.597 0.280 -13.621 1.00 87.81 211 ILE A O 1
ATOM 1639 N N . LEU A 1 212 ? 1.546 2.196 -14.340 1.00 90.56 212 LEU A N 1
ATOM 1640 C CA . LEU A 1 212 ? 1.488 2.893 -13.055 1.00 90.56 212 LEU A CA 1
ATOM 1641 C C . LEU A 1 212 ? 0.054 2.968 -12.525 1.00 90.56 212 LEU A C 1
ATOM 1643 O O . LEU A 1 212 ? -0.181 2.578 -11.386 1.00 90.56 212 LEU A O 1
ATOM 1647 N N . GLY A 1 213 ? -0.928 3.324 -13.357 1.00 88.69 213 GLY A N 1
ATOM 1648 C CA . GLY A 1 213 ? -2.342 3.331 -12.964 1.00 88.69 213 GLY A CA 1
ATOM 1649 C C . GLY A 1 213 ? -2.894 1.943 -12.602 1.00 88.69 213 GLY A C 1
ATOM 1650 O O . GLY A 1 213 ? -3.769 1.808 -11.745 1.00 88.69 213 GLY A O 1
ATOM 1651 N N . SER A 1 214 ? -2.373 0.865 -13.201 1.00 85.69 214 SER A N 1
ATOM 1652 C CA . SER A 1 214 ? -2.734 -0.496 -12.785 1.00 85.69 214 SER A CA 1
ATOM 1653 C C . SER A 1 214 ? -2.149 -0.859 -11.419 1.00 85.69 214 SER A C 1
ATOM 1655 O O . SER A 1 214 ? -2.816 -1.542 -10.641 1.00 85.69 214 SER A O 1
ATOM 1657 N N . TYR A 1 215 ? -0.917 -0.439 -11.128 1.00 88.56 215 TYR A N 1
ATOM 1658 C CA . TYR A 1 215 ? -0.274 -0.685 -9.836 1.00 88.56 215 TYR A CA 1
ATOM 1659 C C . TYR A 1 215 ? -0.804 0.225 -8.730 1.00 88.56 215 TYR A C 1
ATOM 1661 O O . TYR A 1 215 ? -0.899 -0.224 -7.592 1.00 88.56 215 TYR A O 1
ATOM 1669 N N . GLN A 1 216 ? -1.229 1.443 -9.063 1.00 89.06 216 GLN A N 1
ATOM 1670 C CA . GLN A 1 216 ? -1.910 2.365 -8.157 1.00 89.06 216 GLN A CA 1
ATOM 1671 C C . GLN A 1 216 ? -3.103 1.681 -7.485 1.00 89.06 216 GLN A C 1
ATOM 1673 O O . GLN A 1 216 ? -3.168 1.621 -6.261 1.00 89.06 216 GLN A O 1
ATOM 1678 N N . ARG A 1 217 ? -3.989 1.060 -8.275 1.00 84.50 217 ARG A N 1
ATOM 1679 C CA . ARG A 1 217 ? -5.150 0.321 -7.752 1.00 84.50 217 ARG A CA 1
ATOM 1680 C C . ARG A 1 217 ? -4.751 -0.843 -6.843 1.00 84.50 217 ARG A C 1
ATOM 1682 O O . ARG A 1 217 ? -5.357 -1.048 -5.795 1.00 84.50 217 ARG A O 1
ATOM 1689 N N . LYS A 1 218 ? -3.696 -1.581 -7.207 1.00 86.56 218 LYS A N 1
ATOM 1690 C CA . LYS A 1 218 ? -3.177 -2.684 -6.381 1.00 86.56 218 LYS A CA 1
ATOM 1691 C C . LYS A 1 218 ? -2.603 -2.191 -5.054 1.00 86.56 218 LYS A C 1
ATOM 1693 O O . LYS A 1 218 ? -2.852 -2.816 -4.033 1.00 86.56 218 LYS A O 1
ATOM 1698 N N . LEU A 1 219 ? -1.870 -1.077 -5.058 1.00 88.94 219 LEU A N 1
ATOM 1699 C CA . LEU A 1 219 ? -1.327 -0.463 -3.844 1.00 88.94 219 LEU A CA 1
ATOM 1700 C C . LEU A 1 219 ? -2.428 0.083 -2.939 1.00 88.94 219 LEU A C 1
ATOM 1702 O O . LEU A 1 219 ? -2.378 -0.114 -1.730 1.00 88.94 219 LEU A O 1
ATOM 1706 N N . GLN A 1 220 ? -3.453 0.705 -3.518 1.00 87.00 220 GLN A N 1
ATOM 1707 C CA . GLN A 1 220 ? -4.619 1.177 -2.776 1.00 87.00 220 GLN A CA 1
ATOM 1708 C C . GLN A 1 220 ? -5.316 0.034 -2.030 1.00 87.00 220 GLN A C 1
ATOM 1710 O O . GLN A 1 220 ? -5.610 0.176 -0.849 1.00 87.00 220 GLN A O 1
ATOM 1715 N N . GLY A 1 221 ? -5.500 -1.119 -2.679 1.00 85.38 221 GLY A N 1
ATOM 1716 C CA . GLY A 1 221 ? -6.054 -2.324 -2.049 1.00 85.38 221 GLY A CA 1
ATOM 1717 C C . GLY A 1 221 ? -5.076 -3.115 -1.173 1.00 85.38 221 GLY A C 1
ATOM 1718 O O . GLY A 1 221 ? -5.471 -4.122 -0.579 1.00 85.38 221 GLY A O 1
ATOM 1719 N N . ALA A 1 222 ? -3.806 -2.704 -1.100 1.00 88.56 222 ALA A N 1
ATOM 1720 C CA . ALA A 1 222 ? -2.786 -3.437 -0.361 1.00 88.56 222 ALA A CA 1
ATOM 1721 C C . ALA A 1 222 ? -2.781 -3.115 1.136 1.00 88.56 222 ALA A C 1
ATOM 1723 O O . ALA A 1 222 ? -2.318 -3.937 1.921 1.00 88.56 222 ALA A O 1
ATOM 1724 N N . ILE A 1 223 ? -3.270 -1.940 1.538 1.00 89.06 223 ILE A N 1
ATOM 1725 C CA . ILE A 1 223 ? -3.373 -1.551 2.947 1.00 89.06 223 ILE A CA 1
ATOM 1726 C C . ILE A 1 223 ? -4.782 -1.053 3.202 1.00 89.06 223 ILE A C 1
ATOM 1728 O O . ILE A 1 223 ? -5.217 -0.043 2.648 1.00 89.06 223 ILE A O 1
ATOM 1732 N N . LEU A 1 224 ? -5.473 -1.778 4.064 1.00 86.94 224 LEU A N 1
ATOM 1733 C CA . LEU A 1 224 ? -6.864 -1.565 4.394 1.00 86.94 224 LEU A CA 1
ATOM 1734 C C . LEU A 1 224 ? -6.987 -1.258 5.885 1.00 86.94 224 LEU A C 1
ATOM 1736 O O . LEU A 1 224 ? -6.288 -1.852 6.704 1.00 86.94 224 LEU A O 1
ATOM 1740 N N . VAL A 1 225 ? -7.872 -0.330 6.227 1.00 85.94 225 VAL A N 1
ATOM 1741 C CA . VAL A 1 225 ? -8.164 0.069 7.605 1.00 85.94 225 VAL A CA 1
ATOM 1742 C C . VAL A 1 225 ? -9.655 -0.119 7.850 1.00 85.94 225 VAL A C 1
ATOM 1744 O O . VAL A 1 225 ? -10.478 0.409 7.103 1.00 85.94 225 VAL A O 1
ATOM 1747 N N . GLY A 1 226 ? -9.996 -0.906 8.865 1.00 83.06 226 GLY A N 1
ATOM 1748 C CA . GLY A 1 226 ? -11.370 -1.113 9.317 1.00 83.06 226 GLY A CA 1
ATOM 1749 C C . GLY A 1 226 ? -11.806 -0.081 10.360 1.00 83.06 226 GLY A C 1
ATOM 1750 O O . GLY A 1 226 ? -10.982 0.591 10.979 1.00 83.06 226 GLY A O 1
ATOM 1751 N N . GLU A 1 227 ? -13.115 0.008 10.603 1.00 76.06 227 GLU A N 1
ATOM 1752 C CA . GLU A 1 227 ? -13.705 0.910 11.609 1.00 76.06 227 GLU A CA 1
ATOM 1753 C C . GLU A 1 227 ? -13.221 0.635 13.044 1.00 76.06 227 GLU A C 1
ATOM 1755 O O . GLU A 1 227 ? -13.146 1.557 13.853 1.00 76.06 227 GLU A O 1
ATOM 1760 N N . ASN A 1 228 ? -12.847 -0.613 13.342 1.00 75.75 228 ASN A N 1
ATOM 1761 C CA . ASN A 1 228 ? -12.387 -1.066 14.660 1.00 75.75 228 ASN A CA 1
ATOM 1762 C C . ASN A 1 228 ? -10.866 -0.899 14.874 1.00 75.75 228 ASN A C 1
ATOM 1764 O O . ASN A 1 228 ? -10.266 -1.654 15.638 1.00 75.75 228 ASN A O 1
ATOM 1768 N N . ASP A 1 229 ? -10.227 0.047 14.177 1.00 75.38 229 ASP A N 1
ATOM 1769 C CA . ASP A 1 229 ? -8.766 0.248 14.162 1.00 75.38 229 ASP A CA 1
ATOM 1770 C C . ASP A 1 229 ? -7.973 -1.013 13.746 1.00 75.38 229 ASP A C 1
ATOM 1772 O O . ASP A 1 229 ? -6.830 -1.233 14.158 1.00 75.38 229 ASP A O 1
ATOM 1776 N N . GLU A 1 230 ? -8.584 -1.867 12.924 1.00 83.69 230 GLU A N 1
ATOM 1777 C CA . GLU A 1 230 ? -7.942 -3.055 12.361 1.00 83.69 230 GLU A CA 1
ATOM 1778 C C . GLU A 1 230 ? -7.193 -2.668 11.086 1.00 83.69 230 GLU A C 1
ATOM 1780 O O . GLU A 1 230 ? -7.763 -2.047 10.190 1.00 83.69 230 GLU A O 1
ATOM 1785 N N . ILE A 1 231 ? -5.919 -3.043 10.987 1.00 87.12 231 ILE A N 1
ATOM 1786 C CA . ILE A 1 231 ? -5.092 -2.7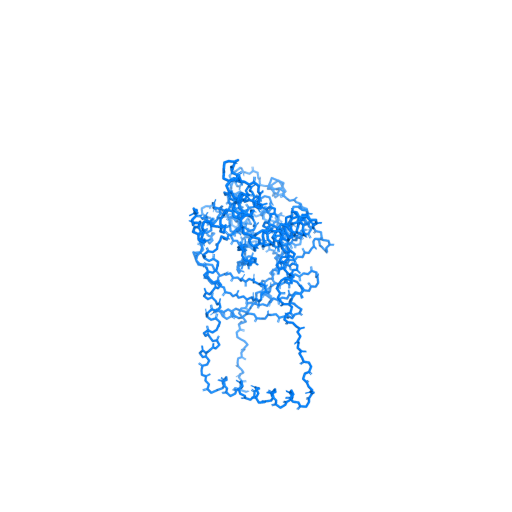96 9.805 1.00 87.12 231 ILE A CA 1
ATOM 1787 C C . ILE A 1 231 ? -4.879 -4.126 9.092 1.00 87.12 231 ILE A C 1
ATOM 1789 O O . ILE A 1 231 ? -4.304 -5.051 9.660 1.00 87.12 231 ILE A O 1
ATOM 1793 N N . ALA A 1 232 ? -5.306 -4.224 7.841 1.00 88.81 232 ALA A N 1
ATOM 1794 C CA . ALA A 1 232 ? -5.068 -5.378 6.989 1.00 88.81 232 ALA A CA 1
ATOM 1795 C C . ALA A 1 232 ? -4.031 -5.028 5.913 1.00 88.81 232 ALA A C 1
ATOM 1797 O O . ALA A 1 232 ? -4.246 -4.151 5.078 1.00 88.81 232 ALA A O 1
ATOM 1798 N N . ILE A 1 233 ? -2.892 -5.721 5.934 1.00 89.00 233 ILE A N 1
ATOM 1799 C CA . ILE A 1 233 ? -1.774 -5.530 5.004 1.00 89.00 233 ILE A CA 1
ATOM 1800 C C . ILE A 1 233 ? -1.684 -6.743 4.087 1.00 89.00 233 ILE A C 1
ATOM 1802 O O . ILE A 1 233 ? -1.569 -7.880 4.542 1.00 89.00 233 ILE A O 1
ATOM 1806 N N . HIS A 1 234 ? -1.728 -6.500 2.786 1.00 88.69 234 HIS A N 1
ATOM 1807 C CA . HIS A 1 234 ? -1.652 -7.533 1.771 1.00 88.69 234 HIS A CA 1
ATOM 1808 C C . HIS A 1 234 ? -0.262 -8.174 1.766 1.00 88.69 234 HIS A C 1
ATOM 1810 O O . HIS A 1 234 ? 0.757 -7.487 1.688 1.00 88.69 234 HIS A O 1
ATOM 1816 N N . GLU A 1 235 ? -0.219 -9.503 1.787 1.00 84.62 235 GLU A N 1
ATOM 1817 C CA . GLU A 1 235 ? 1.027 -10.274 1.882 1.00 84.62 235 GLU A CA 1
ATOM 1818 C C . GLU A 1 235 ? 2.014 -9.953 0.746 1.00 84.62 235 GLU A C 1
ATOM 1820 O O . GLU A 1 235 ? 3.216 -9.817 0.955 1.00 84.62 235 GLU A O 1
ATOM 1825 N N . GLN A 1 236 ? 1.496 -9.774 -0.470 1.00 84.94 236 GLN A N 1
ATOM 1826 C CA . GLN A 1 236 ? 2.307 -9.494 -1.660 1.00 84.94 236 GLN A CA 1
ATOM 1827 C C . GLN A 1 236 ? 2.735 -8.025 -1.803 1.00 84.94 236 GLN A C 1
ATOM 1829 O O . GLN A 1 236 ? 3.278 -7.668 -2.846 1.00 84.94 236 GLN A O 1
ATOM 1834 N N . LEU A 1 237 ? 2.505 -7.151 -0.811 1.00 87.00 237 LEU A N 1
ATOM 1835 C CA . LEU A 1 237 ? 2.891 -5.735 -0.924 1.00 87.00 237 LEU A CA 1
ATOM 1836 C C . LEU A 1 237 ? 4.381 -5.577 -1.270 1.00 87.00 237 LEU A C 1
ATOM 1838 O O . LEU A 1 237 ? 4.752 -4.708 -2.060 1.00 87.00 237 LEU A O 1
ATOM 1842 N N . ALA A 1 238 ? 5.226 -6.467 -0.749 1.00 81.69 238 ALA A N 1
ATOM 1843 C CA . ALA A 1 238 ? 6.645 -6.450 -1.063 1.00 81.69 238 ALA A CA 1
ATOM 1844 C C . ALA A 1 238 ? 6.976 -6.882 -2.501 1.00 81.69 238 ALA A C 1
ATOM 1846 O O . ALA A 1 238 ? 7.839 -6.294 -3.159 1.00 81.69 238 ALA A O 1
ATOM 1847 N N . ASP A 1 239 ? 6.247 -7.869 -3.015 1.00 83.44 239 ASP A N 1
ATOM 1848 C CA . ASP A 1 239 ? 6.393 -8.355 -4.386 1.00 83.44 239 ASP A CA 1
ATOM 1849 C C . ASP A 1 239 ? 5.823 -7.367 -5.412 1.00 83.44 239 ASP A C 1
ATOM 1851 O O . ASP A 1 239 ? 6.285 -7.333 -6.556 1.00 83.44 239 ASP A O 1
ATOM 1855 N N . LEU A 1 240 ? 4.864 -6.518 -5.023 1.00 86.12 240 LEU A N 1
ATOM 1856 C CA . LEU A 1 240 ? 4.335 -5.464 -5.893 1.00 86.12 240 LEU A CA 1
ATOM 1857 C C . LEU A 1 240 ? 5.432 -4.496 -6.334 1.00 86.12 240 LEU A C 1
ATOM 1859 O O . LEU A 1 240 ? 5.488 -4.156 -7.515 1.00 86.12 240 LEU A O 1
ATOM 1863 N N . ASN A 1 241 ? 6.325 -4.096 -5.423 1.00 88.06 241 ASN A N 1
ATOM 1864 C CA . ASN A 1 241 ? 7.440 -3.211 -5.756 1.00 88.06 241 ASN A CA 1
ATOM 1865 C C . ASN A 1 241 ? 8.344 -3.832 -6.829 1.00 88.06 241 ASN A C 1
ATOM 1867 O O . ASN A 1 241 ? 8.570 -3.244 -7.888 1.00 88.06 241 ASN A O 1
ATOM 1871 N N . ARG A 1 242 ? 8.750 -5.084 -6.595 1.00 85.19 242 ARG A N 1
ATOM 1872 C CA . ARG A 1 242 ? 9.552 -5.879 -7.526 1.00 85.19 242 ARG A CA 1
ATOM 1873 C C . ARG A 1 242 ? 8.890 -5.965 -8.898 1.00 85.19 242 ARG A C 1
ATOM 1875 O O . ARG A 1 242 ? 9.494 -5.640 -9.918 1.00 85.19 242 ARG A O 1
ATOM 1882 N N . THR A 1 243 ? 7.636 -6.407 -8.923 1.00 85.81 243 THR A N 1
ATOM 1883 C CA . THR A 1 243 ? 6.888 -6.655 -10.162 1.00 85.81 243 THR A CA 1
ATOM 1884 C C . THR A 1 243 ? 6.708 -5.364 -10.957 1.00 85.81 243 THR A C 1
ATOM 1886 O O . THR A 1 243 ? 6.794 -5.381 -12.185 1.00 85.81 243 THR A O 1
ATOM 1889 N N . MET A 1 244 ? 6.533 -4.232 -10.273 1.00 88.56 244 MET A N 1
ATOM 1890 C CA . MET A 1 244 ? 6.435 -2.917 -10.898 1.00 88.56 244 MET A CA 1
ATOM 1891 C C . MET A 1 244 ? 7.739 -2.507 -11.582 1.00 88.56 244 MET A C 1
ATOM 1893 O O . MET A 1 244 ? 7.706 -2.163 -12.763 1.00 88.56 244 MET A O 1
ATOM 1897 N N . VAL A 1 245 ? 8.882 -2.634 -10.900 1.00 88.88 245 VAL A N 1
ATOM 1898 C CA . VAL A 1 245 ? 10.207 -2.352 -11.481 1.00 88.88 245 VAL A CA 1
ATOM 1899 C C . VAL A 1 245 ? 10.455 -3.205 -12.728 1.00 88.88 245 VAL A C 1
ATOM 1901 O O . VAL A 1 245 ? 10.837 -2.673 -13.771 1.00 88.88 245 VAL A O 1
ATOM 1904 N N . TYR A 1 246 ? 10.165 -4.510 -12.671 1.00 87.19 246 TYR A N 1
ATOM 1905 C CA . TYR A 1 246 ? 10.301 -5.386 -13.841 1.00 87.19 246 TYR A CA 1
ATOM 1906 C C . TYR A 1 246 ? 9.325 -5.034 -14.966 1.00 87.19 246 TYR A C 1
ATOM 1908 O O . TYR A 1 246 ? 9.709 -5.074 -16.133 1.00 87.19 246 TYR A O 1
ATOM 1916 N N . SER A 1 247 ? 8.084 -4.666 -14.639 1.00 87.12 247 SER A N 1
ATOM 1917 C CA . SER A 1 247 ? 7.085 -4.268 -15.639 1.00 87.12 247 SER A CA 1
ATOM 1918 C C . SER A 1 247 ? 7.516 -3.002 -16.376 1.00 87.12 247 SER A C 1
ATOM 1920 O O . SER A 1 247 ? 7.406 -2.943 -17.598 1.00 87.12 247 SER A O 1
ATOM 1922 N N . LEU A 1 248 ? 8.055 -2.016 -15.652 1.00 88.81 248 LEU A N 1
ATOM 1923 C CA . LEU A 1 248 ? 8.614 -0.801 -16.241 1.00 88.81 248 LEU A CA 1
ATOM 1924 C C . LEU A 1 248 ? 9.827 -1.131 -17.113 1.00 88.81 248 LEU A C 1
ATOM 1926 O O . LEU A 1 248 ? 9.843 -0.768 -18.287 1.00 88.81 248 LEU A O 1
ATOM 1930 N N . ALA A 1 249 ? 10.792 -1.897 -16.597 1.00 88.44 249 ALA A N 1
ATOM 1931 C CA . ALA A 1 249 ? 11.967 -2.313 -17.361 1.00 88.44 249 ALA A CA 1
ATOM 1932 C C . ALA A 1 249 ? 11.606 -3.079 -18.643 1.00 88.44 249 ALA A C 1
ATOM 1934 O O . ALA A 1 249 ? 12.256 -2.906 -19.670 1.00 88.44 249 ALA A O 1
ATOM 1935 N N . ALA A 1 250 ? 10.559 -3.905 -18.614 1.00 85.88 250 ALA A N 1
ATOM 1936 C CA . ALA A 1 250 ? 10.117 -4.676 -19.771 1.00 85.88 250 ALA A CA 1
ATOM 1937 C C . ALA A 1 250 ? 9.561 -3.808 -20.914 1.00 85.88 250 ALA A C 1
ATOM 1939 O O . ALA A 1 250 ? 9.584 -4.244 -22.064 1.00 85.88 250 ALA A O 1
ATOM 1940 N N . THR A 1 251 ? 9.092 -2.588 -20.626 1.00 85.31 251 THR A N 1
ATOM 1941 C CA . THR A 1 251 ? 8.660 -1.622 -21.657 1.00 85.31 251 THR A CA 1
ATOM 1942 C C . THR A 1 251 ? 9.815 -0.877 -22.319 1.00 85.31 251 THR A C 1
ATOM 1944 O O . THR A 1 251 ? 9.596 -0.159 -23.294 1.00 85.31 251 THR A O 1
ATOM 1947 N N . MET A 1 252 ? 11.025 -0.981 -21.770 1.00 88.00 252 MET A N 1
ATOM 1948 C CA . MET A 1 252 ? 12.162 -0.152 -22.153 1.00 88.00 252 MET A CA 1
ATOM 1949 C C . MET A 1 252 ? 13.069 -0.871 -23.150 1.00 88.00 252 MET A C 1
ATOM 1951 O O . MET A 1 252 ? 13.306 -2.077 -23.063 1.00 88.00 252 MET A O 1
ATOM 1955 N N . GLU A 1 253 ? 13.633 -0.105 -24.078 1.00 88.38 253 GLU A N 1
ATOM 1956 C CA . GLU A 1 253 ? 14.663 -0.586 -24.997 1.00 88.38 253 GLU A CA 1
ATOM 1957 C C . GLU A 1 253 ? 15.993 -0.839 -24.256 1.00 88.38 253 GLU A C 1
ATOM 1959 O O . GLU A 1 253 ? 16.226 -0.255 -23.193 1.00 88.38 253 GLU A O 1
ATOM 1964 N N . PRO A 1 254 ? 16.915 -1.660 -24.796 1.00 87.19 254 PRO A N 1
ATOM 1965 C CA . PRO A 1 254 ? 18.215 -1.915 -24.168 1.00 87.19 254 PRO A CA 1
ATOM 1966 C C . PRO A 1 254 ? 18.971 -0.661 -23.669 1.00 87.19 254 PRO A C 1
ATOM 1968 O O . PRO A 1 254 ? 19.371 -0.659 -22.500 1.00 87.19 254 PRO A O 1
ATOM 1971 N N . PRO A 1 255 ? 19.120 0.435 -24.453 1.00 88.44 255 PRO A N 1
ATOM 1972 C CA . PRO A 1 255 ? 19.802 1.639 -23.967 1.00 88.44 255 PRO A CA 1
ATOM 1973 C C . PRO A 1 255 ? 19.036 2.354 -22.842 1.00 88.44 255 PRO A C 1
ATOM 1975 O O . PRO A 1 255 ? 19.655 2.906 -21.932 1.00 88.44 255 PRO A O 1
ATOM 1978 N N . GLN A 1 256 ? 17.701 2.315 -22.867 1.00 90.44 256 GLN A N 1
ATOM 1979 C CA . GLN A 1 256 ? 16.843 2.888 -21.825 1.00 90.44 256 GLN A CA 1
ATOM 1980 C C . GLN A 1 256 ? 16.944 2.078 -20.526 1.00 90.44 256 GLN A C 1
ATOM 1982 O O . GLN A 1 256 ? 17.108 2.656 -19.456 1.00 90.44 256 GLN A O 1
ATOM 1987 N N . ARG A 1 257 ? 16.956 0.739 -20.605 1.00 88.44 257 ARG A N 1
ATOM 1988 C CA . ARG A 1 257 ? 17.149 -0.136 -19.434 1.00 88.44 257 ARG A CA 1
ATOM 1989 C C . ARG A 1 257 ? 18.492 0.087 -18.752 1.00 88.44 257 ARG A C 1
ATOM 1991 O O . ARG A 1 257 ? 18.555 0.065 -17.528 1.00 88.44 257 ARG A O 1
ATOM 1998 N N . ALA A 1 258 ? 19.555 0.341 -19.516 1.00 87.94 258 ALA A N 1
ATOM 1999 C CA . ALA A 1 258 ? 20.861 0.659 -18.943 1.00 87.94 258 ALA A CA 1
ATOM 2000 C C . ALA A 1 258 ? 20.832 1.967 -18.128 1.00 87.94 258 ALA A C 1
ATOM 2002 O O . ALA A 1 258 ? 21.427 2.032 -17.052 1.00 87.94 258 ALA A O 1
ATOM 2003 N N . ARG A 1 259 ? 20.114 2.994 -18.608 1.00 90.06 259 ARG A N 1
ATOM 2004 C CA . ARG A 1 259 ? 19.895 4.251 -17.867 1.00 90.06 259 ARG A CA 1
ATOM 2005 C C . ARG A 1 259 ? 19.010 4.036 -16.645 1.00 90.06 259 ARG A C 1
ATOM 2007 O O . ARG A 1 259 ? 19.366 4.479 -15.560 1.00 90.06 259 ARG A O 1
ATOM 2014 N N . PHE A 1 260 ? 17.920 3.288 -16.806 1.00 90.69 260 PHE A N 1
ATOM 2015 C CA . PHE A 1 260 ? 17.019 2.940 -15.713 1.00 90.69 260 PHE A CA 1
ATOM 2016 C C . PHE A 1 260 ? 17.753 2.207 -14.586 1.00 90.69 260 PHE A C 1
ATOM 2018 O O . PHE A 1 260 ? 17.605 2.569 -13.425 1.00 90.69 260 PHE A O 1
ATOM 2025 N N . ARG A 1 261 ? 18.630 1.253 -14.923 1.00 88.62 261 ARG A N 1
ATOM 2026 C CA . ARG A 1 261 ? 19.466 0.551 -13.941 1.00 88.62 261 ARG A CA 1
ATOM 2027 C C . ARG A 1 261 ? 20.377 1.496 -13.164 1.00 88.62 261 ARG A C 1
ATOM 2029 O O . ARG A 1 261 ? 20.487 1.364 -11.952 1.00 88.62 261 ARG A O 1
ATOM 2036 N N . ARG A 1 262 ? 21.031 2.446 -13.845 1.00 88.06 262 ARG A N 1
ATOM 2037 C CA . ARG A 1 262 ? 21.865 3.457 -13.170 1.00 88.06 262 ARG A CA 1
ATOM 2038 C C . ARG A 1 262 ? 21.033 4.279 -12.193 1.00 88.06 262 ARG A C 1
ATOM 2040 O O . ARG A 1 262 ? 21.412 4.387 -11.041 1.00 88.06 262 ARG A O 1
ATOM 2047 N N . MET A 1 263 ? 19.856 4.732 -12.617 1.00 87.50 263 MET A N 1
ATOM 2048 C CA . MET A 1 263 ? 18.954 5.486 -11.749 1.00 87.50 263 MET A CA 1
ATOM 2049 C C . MET A 1 263 ? 18.479 4.676 -10.530 1.00 87.50 263 MET A C 1
ATOM 2051 O O . MET A 1 263 ? 18.362 5.234 -9.442 1.00 87.50 263 MET A O 1
ATOM 2055 N N . LEU A 1 264 ? 18.214 3.373 -10.685 1.00 87.06 264 LEU A N 1
ATOM 2056 C CA . LEU A 1 264 ? 17.887 2.490 -9.558 1.00 87.06 264 LEU A CA 1
ATOM 2057 C C . LEU A 1 264 ? 19.070 2.340 -8.591 1.00 87.06 264 LEU A C 1
ATOM 2059 O O . LEU A 1 264 ? 18.871 2.390 -7.380 1.00 87.06 264 LEU A O 1
ATOM 2063 N N . ALA A 1 265 ? 20.291 2.201 -9.115 1.00 85.06 265 ALA A N 1
ATOM 2064 C CA . ALA A 1 265 ? 21.503 2.120 -8.304 1.00 85.06 265 ALA A CA 1
ATOM 2065 C C . ALA A 1 265 ? 21.767 3.425 -7.533 1.00 85.06 265 ALA A C 1
ATOM 2067 O O . ALA A 1 265 ? 22.023 3.379 -6.333 1.00 85.06 265 ALA A O 1
ATOM 2068 N N . ASP A 1 266 ? 21.620 4.578 -8.192 1.00 84.88 266 ASP A N 1
ATOM 2069 C CA . ASP A 1 266 ? 21.807 5.904 -7.586 1.00 84.88 266 ASP A CA 1
ATOM 2070 C C . ASP A 1 266 ? 20.793 6.184 -6.464 1.00 84.88 266 ASP A C 1
ATOM 2072 O O . ASP A 1 266 ? 21.059 6.965 -5.553 1.00 84.88 266 ASP A O 1
ATOM 2076 N N . ARG A 1 267 ? 19.620 5.544 -6.524 1.00 80.56 267 ARG A N 1
ATOM 2077 C CA . ARG A 1 267 ? 18.535 5.689 -5.542 1.00 80.56 267 ARG A CA 1
ATOM 2078 C C . ARG A 1 267 ? 18.502 4.592 -4.481 1.00 80.56 267 ARG A C 1
ATOM 2080 O O . ARG A 1 267 ? 17.563 4.571 -3.689 1.00 80.56 267 ARG A O 1
ATOM 2087 N N . GLU A 1 268 ? 19.490 3.697 -4.465 1.00 76.94 268 GLU A N 1
ATOM 2088 C CA . GLU A 1 268 ? 19.533 2.537 -3.563 1.00 76.94 268 GLU A CA 1
ATOM 2089 C C . GLU A 1 268 ? 18.240 1.702 -3.609 1.00 76.94 268 GLU A C 1
ATOM 2091 O O . GLU A 1 268 ? 17.721 1.256 -2.579 1.00 76.94 268 GLU A O 1
ATOM 2096 N N . ALA A 1 269 ? 17.687 1.512 -4.811 1.00 76.94 269 ALA A N 1
ATOM 2097 C CA . ALA A 1 269 ? 16.460 0.753 -4.989 1.00 76.94 269 ALA A CA 1
ATOM 2098 C C . ALA A 1 269 ? 16.605 -0.672 -4.416 1.00 76.94 269 ALA A C 1
ATOM 2100 O O . ALA A 1 269 ? 17.665 -1.292 -4.542 1.00 76.94 269 ALA A O 1
ATOM 2101 N N . PRO A 1 270 ? 15.536 -1.254 -3.843 1.00 68.56 270 PRO A N 1
ATOM 2102 C CA . PRO A 1 270 ? 15.587 -2.598 -3.261 1.00 68.56 270 PRO A CA 1
ATOM 2103 C C . PRO A 1 270 ? 15.798 -3.716 -4.298 1.00 68.56 270 PRO A C 1
ATOM 2105 O O . PRO A 1 270 ? 15.992 -4.871 -3.915 1.00 68.56 270 PRO A O 1
ATOM 2108 N N . PHE A 1 271 ? 15.753 -3.399 -5.596 1.00 72.12 271 PHE A N 1
ATOM 2109 C CA . PHE A 1 271 ? 15.884 -4.351 -6.693 1.00 72.12 271 PHE A CA 1
ATOM 2110 C C . PHE A 1 271 ? 16.828 -3.833 -7.772 1.00 72.12 271 PHE A C 1
ATOM 2112 O O . PHE A 1 271 ? 16.810 -2.651 -8.112 1.00 72.12 271 PHE A O 1
ATOM 2119 N N . ASP A 1 272 ? 17.581 -4.758 -8.367 1.00 68.62 272 ASP A N 1
ATOM 2120 C CA . ASP A 1 272 ? 18.388 -4.500 -9.556 1.00 68.62 272 ASP A CA 1
ATOM 2121 C C . ASP A 1 272 ? 17.746 -5.148 -10.793 1.00 68.62 272 ASP A C 1
ATOM 2123 O O . ASP A 1 272 ? 17.151 -6.232 -10.737 1.00 68.62 272 ASP A O 1
ATOM 2127 N N . VAL A 1 273 ? 17.871 -4.471 -11.930 1.00 71.25 273 VAL A N 1
ATOM 2128 C CA . VAL A 1 273 ? 17.383 -4.944 -13.225 1.00 71.25 273 VAL A CA 1
ATOM 2129 C C . VAL A 1 273 ? 18.582 -5.445 -14.011 1.00 71.25 273 VAL A C 1
ATOM 2131 O O . VAL A 1 273 ? 19.428 -4.665 -14.453 1.00 71.25 273 VAL A O 1
ATOM 2134 N N . MET A 1 274 ? 18.653 -6.760 -14.229 1.00 63.19 274 MET A N 1
ATOM 2135 C CA . MET A 1 274 ? 19.706 -7.312 -15.074 1.00 63.19 274 MET A CA 1
ATOM 2136 C C . MET A 1 274 ? 19.508 -6.842 -16.524 1.00 63.19 274 MET A C 1
ATOM 2138 O O . MET A 1 274 ? 18.404 -6.983 -17.063 1.00 63.19 274 MET A O 1
ATOM 2142 N N . PRO A 1 275 ? 20.550 -6.296 -17.176 1.00 57.09 275 PRO A N 1
ATOM 2143 C CA . PRO A 1 275 ? 20.495 -5.961 -18.587 1.00 57.09 275 PRO A CA 1
ATOM 2144 C C . PRO A 1 275 ? 20.521 -7.269 -19.375 1.00 57.09 275 PRO A C 1
ATOM 2146 O O . PRO A 1 275 ? 21.573 -7.818 -19.677 1.00 57.09 275 PRO A O 1
ATOM 2149 N N . VAL A 1 276 ? 19.344 -7.809 -19.654 1.00 61.88 276 VAL A N 1
ATOM 2150 C CA . VAL A 1 276 ? 19.190 -8.874 -20.642 1.00 61.88 276 VAL A CA 1
ATOM 2151 C C . VAL A 1 276 ? 18.955 -8.184 -21.979 1.00 61.88 276 VAL A C 1
ATOM 2153 O O . VAL A 1 276 ? 18.112 -7.290 -22.043 1.00 61.88 276 VAL A O 1
ATOM 2156 N N . ASP A 1 277 ? 19.620 -8.611 -23.055 1.00 61.06 277 ASP A N 1
ATOM 2157 C CA . ASP A 1 277 ? 19.370 -8.155 -24.439 1.00 61.06 277 ASP A CA 1
ATOM 2158 C C . ASP A 1 277 ? 18.002 -8.619 -24.988 1.00 61.06 277 ASP A C 1
ATOM 2160 O O . ASP A 1 277 ? 17.812 -8.866 -26.175 1.00 61.06 277 ASP A O 1
ATOM 2164 N N . ALA A 1 278 ? 17.005 -8.751 -24.114 1.00 63.09 278 ALA A N 1
ATOM 2165 C CA . ALA A 1 278 ? 15.647 -9.096 -24.482 1.00 63.09 278 ALA A CA 1
ATOM 2166 C C . ALA A 1 278 ? 14.982 -7.900 -25.183 1.00 63.09 278 ALA A C 1
ATOM 2168 O O . ALA A 1 278 ? 15.101 -6.779 -24.683 1.00 63.09 278 ALA A O 1
ATOM 2169 N N . PRO A 1 279 ? 14.256 -8.086 -26.293 1.00 68.19 279 PRO A N 1
ATOM 2170 C CA . PRO A 1 279 ? 13.506 -6.999 -26.913 1.00 68.19 279 PRO A CA 1
ATOM 2171 C C . PRO A 1 279 ? 12.467 -6.419 -25.941 1.00 68.19 279 PRO A C 1
ATOM 2173 O O . PRO A 1 279 ? 11.966 -7.125 -25.061 1.00 68.19 279 PRO A O 1
ATOM 2176 N N . ALA A 1 280 ? 12.144 -5.132 -26.099 1.00 72.44 280 ALA A N 1
ATOM 2177 C CA . ALA A 1 280 ? 11.067 -4.502 -25.339 1.00 72.44 280 ALA A CA 1
ATOM 2178 C C . ALA A 1 280 ? 9.749 -5.247 -25.609 1.00 72.44 280 ALA A C 1
ATOM 2180 O O . ALA A 1 280 ? 9.412 -5.539 -26.762 1.00 72.44 280 ALA A O 1
ATOM 2181 N N . LEU A 1 281 ? 9.012 -5.586 -24.551 1.00 71.75 281 LEU A N 1
ATOM 2182 C CA . LEU A 1 281 ? 7.744 -6.292 -24.687 1.00 71.75 281 LEU A CA 1
ATOM 2183 C C . LEU A 1 281 ? 6.673 -5.349 -25.233 1.00 71.75 281 LEU A C 1
ATOM 2185 O O . LEU A 1 281 ? 6.577 -4.182 -24.851 1.00 71.75 281 LEU A O 1
ATOM 2189 N N . THR A 1 282 ? 5.817 -5.876 -26.107 1.00 69.38 282 THR A N 1
ATOM 2190 C CA . THR A 1 282 ? 4.667 -5.118 -26.598 1.00 69.38 282 THR A CA 1
ATOM 2191 C C . THR A 1 282 ? 3.661 -4.874 -25.463 1.00 69.38 282 THR A C 1
ATOM 2193 O O . THR A 1 282 ? 3.493 -5.726 -24.584 1.00 69.38 282 THR A O 1
ATOM 2196 N N . PRO A 1 283 ? 2.913 -3.755 -25.485 1.00 59.25 283 PRO A N 1
ATOM 2197 C CA . PRO A 1 283 ? 1.962 -3.408 -24.421 1.00 59.25 283 PRO A CA 1
ATOM 2198 C C . PRO A 1 283 ? 0.911 -4.492 -24.142 1.00 59.25 283 PRO A C 1
ATOM 2200 O O . PRO A 1 283 ? 0.479 -4.685 -23.005 1.00 59.25 283 PRO A O 1
ATOM 2203 N N . VAL A 1 284 ? 0.522 -5.236 -25.181 1.00 63.47 284 VAL A N 1
ATOM 2204 C CA . VAL A 1 284 ? -0.427 -6.355 -25.089 1.00 63.47 284 VAL A CA 1
ATOM 2205 C C . VAL A 1 284 ? 0.173 -7.533 -24.318 1.00 63.47 284 VAL A C 1
ATOM 2207 O O . VAL A 1 284 ? -0.518 -8.138 -23.499 1.00 63.47 284 VAL A O 1
ATOM 2210 N N . ALA A 1 285 ? 1.453 -7.843 -24.540 1.00 61.47 285 ALA A N 1
ATOM 2211 C CA . ALA A 1 285 ? 2.151 -8.898 -23.812 1.00 61.47 285 ALA A CA 1
ATOM 2212 C C . ALA A 1 285 ? 2.302 -8.540 -22.327 1.00 61.47 285 ALA A C 1
ATOM 2214 O O . ALA A 1 285 ? 2.070 -9.387 -21.470 1.00 61.47 285 ALA A O 1
ATOM 2215 N N . ILE A 1 286 ? 2.584 -7.272 -22.016 1.00 63.34 286 ILE A N 1
ATOM 2216 C CA . ILE A 1 286 ? 2.719 -6.790 -20.634 1.00 63.34 286 ILE A CA 1
ATOM 2217 C C . ILE A 1 286 ? 1.377 -6.831 -19.901 1.00 63.34 286 ILE A C 1
ATOM 2219 O O . ILE A 1 286 ? 1.316 -7.317 -18.776 1.00 63.34 286 ILE A O 1
ATOM 2223 N N . ARG A 1 287 ? 0.279 -6.405 -20.541 1.00 60.38 287 ARG A N 1
ATOM 2224 C CA . ARG A 1 287 ? -1.065 -6.517 -19.945 1.00 60.38 287 ARG A CA 1
ATOM 2225 C C . ARG A 1 287 ? -1.473 -7.959 -19.656 1.00 60.38 287 ARG A C 1
ATOM 2227 O O . ARG A 1 287 ? -2.154 -8.190 -18.666 1.00 60.38 287 ARG A O 1
ATOM 2234 N N . ARG A 1 288 ? -1.083 -8.911 -20.509 1.00 60.28 288 ARG A N 1
ATOM 2235 C CA . ARG A 1 288 ? -1.347 -10.343 -20.285 1.00 60.28 288 ARG A CA 1
ATOM 2236 C C . ARG A 1 288 ? -0.431 -10.959 -19.227 1.00 60.28 288 ARG A C 1
ATOM 2238 O O . ARG A 1 288 ? -0.849 -11.893 -18.557 1.00 60.28 288 ARG A O 1
ATOM 2245 N N . ALA A 1 289 ? 0.796 -10.458 -19.099 1.00 56.81 289 ALA A N 1
ATOM 2246 C CA . ALA A 1 289 ? 1.762 -10.917 -18.104 1.00 56.81 289 ALA A CA 1
ATOM 2247 C C . ALA A 1 289 ? 1.526 -10.305 -16.714 1.00 56.81 289 ALA A C 1
ATOM 2249 O O . ALA A 1 289 ? 1.942 -10.886 -15.714 1.00 56.81 289 ALA A O 1
ATOM 2250 N N . ALA A 1 290 ? 0.864 -9.147 -16.635 1.00 54.97 290 ALA A N 1
ATOM 2251 C CA . ALA A 1 290 ? 0.462 -8.555 -15.370 1.00 54.97 290 ALA A CA 1
ATOM 2252 C C . ALA A 1 290 ? -0.548 -9.492 -14.681 1.00 54.97 290 ALA A C 1
ATOM 2254 O O . ALA A 1 290 ? -1.613 -9.750 -15.245 1.00 54.97 290 ALA A O 1
ATOM 2255 N N . PRO A 1 291 ? -0.249 -10.008 -13.474 1.00 54.88 291 PRO A N 1
ATOM 2256 C CA . PRO A 1 291 ? -1.137 -10.946 -12.804 1.00 54.88 291 PRO A CA 1
ATOM 2257 C C . PRO A 1 291 ? -2.492 -10.278 -12.562 1.00 54.88 291 PRO A C 1
ATOM 2259 O O . PRO A 1 291 ? -2.545 -9.151 -12.048 1.00 54.88 291 PRO A O 1
ATOM 2262 N N . ALA A 1 292 ? -3.572 -10.954 -12.959 1.00 56.19 292 ALA A N 1
ATOM 2263 C CA . ALA A 1 292 ? -4.924 -10.517 -12.638 1.00 56.19 292 ALA A CA 1
ATOM 2264 C C . ALA A 1 292 ? -5.064 -10.407 -11.108 1.00 56.19 292 ALA A C 1
ATOM 2266 O O . ALA A 1 292 ? -4.450 -11.205 -10.394 1.00 56.19 292 ALA A O 1
ATOM 2267 N N . PRO A 1 293 ? -5.797 -9.407 -10.588 1.00 55.75 293 PRO A N 1
ATOM 2268 C CA . PRO A 1 293 ? -6.100 -9.358 -9.165 1.00 55.75 293 PRO A CA 1
ATOM 2269 C C . PRO A 1 293 ? -6.847 -10.643 -8.792 1.00 55.75 293 PRO A C 1
ATOM 2271 O O . PRO A 1 293 ? -7.897 -10.935 -9.362 1.00 55.75 293 PRO A O 1
ATOM 2274 N N . ASP A 1 294 ? -6.264 -11.439 -7.897 1.00 60.44 294 ASP A N 1
ATOM 2275 C CA . ASP A 1 294 ? -6.938 -12.614 -7.359 1.00 60.44 294 ASP A CA 1
ATOM 2276 C C . ASP A 1 294 ? -8.135 -12.134 -6.529 1.00 60.44 294 ASP A C 1
ATOM 2278 O O . ASP A 1 294 ? -8.035 -11.167 -5.773 1.00 60.44 294 ASP A O 1
ATOM 2282 N N . HIS A 1 295 ? -9.285 -12.784 -6.688 1.00 63.47 295 HIS A N 1
ATOM 2283 C CA . HIS A 1 295 ? -10.478 -12.456 -5.912 1.00 63.47 295 HIS A CA 1
ATOM 2284 C C . HIS A 1 295 ? -10.352 -12.900 -4.458 1.00 63.47 295 HIS A C 1
ATOM 2286 O O . HIS A 1 295 ? -11.160 -12.480 -3.635 1.00 63.47 295 HIS A O 1
ATOM 2292 N N . ARG A 1 296 ? -9.371 -13.752 -4.139 1.00 71.19 296 ARG A N 1
ATOM 2293 C CA . ARG A 1 296 ? -9.026 -14.140 -2.774 1.00 71.19 296 ARG A CA 1
ATOM 2294 C C . ARG A 1 296 ? -7.611 -13.695 -2.466 1.00 71.19 296 ARG A C 1
ATOM 2296 O O . ARG A 1 296 ? -6.642 -14.289 -2.929 1.00 71.19 296 ARG A O 1
ATOM 2303 N N . SER A 1 297 ? -7.515 -12.675 -1.630 1.00 80.06 297 SER A N 1
ATOM 2304 C CA . SER A 1 297 ? -6.241 -12.128 -1.195 1.00 80.06 297 SER A CA 1
ATOM 2305 C C . SER A 1 297 ? -5.985 -12.481 0.261 1.00 80.06 297 SER A C 1
ATOM 2307 O O . SER A 1 297 ? -6.874 -12.414 1.111 1.00 80.06 297 SER A O 1
ATOM 2309 N N . THR A 1 298 ? -4.744 -12.857 0.550 1.00 83.94 298 THR A N 1
ATOM 2310 C CA . THR A 1 298 ? -4.289 -13.116 1.913 1.00 83.94 298 THR A CA 1
ATOM 2311 C C . THR A 1 298 ? -3.801 -11.816 2.536 1.00 83.94 298 THR A C 1
ATOM 2313 O O . THR A 1 298 ? -2.885 -11.164 2.021 1.00 83.94 298 THR A O 1
ATOM 2316 N N . TYR A 1 299 ? -4.397 -11.458 3.667 1.00 86.75 299 TYR A N 1
ATOM 2317 C CA . TYR A 1 299 ? -4.050 -10.276 4.439 1.00 86.75 299 TYR A CA 1
ATOM 2318 C C . TYR A 1 299 ? -3.491 -10.670 5.800 1.00 86.75 299 TYR A C 1
ATOM 2320 O O . TYR A 1 299 ? -4.018 -11.546 6.488 1.00 86.75 299 TYR A O 1
ATOM 2328 N N . LEU A 1 300 ? -2.437 -9.974 6.210 1.00 88.19 300 LEU A N 1
ATOM 2329 C CA . LEU A 1 300 ? -2.032 -9.899 7.600 1.00 88.19 300 LEU A CA 1
ATOM 2330 C C . LEU A 1 300 ? -2.908 -8.852 8.283 1.00 88.19 300 LEU A C 1
ATOM 2332 O O . LEU A 1 300 ? -2.805 -7.666 7.981 1.00 88.19 300 LEU A O 1
ATOM 2336 N N . VAL A 1 301 ? -3.760 -9.295 9.192 1.00 87.19 301 VAL A N 1
ATOM 2337 C CA . VAL A 1 301 ? -4.673 -8.442 9.942 1.00 87.19 301 VAL A CA 1
ATOM 2338 C C . VAL A 1 301 ? -4.086 -8.199 11.323 1.00 87.19 301 VAL A C 1
ATOM 2340 O O . VAL A 1 301 ? -3.792 -9.134 12.071 1.00 87.19 301 VAL A O 1
ATOM 2343 N N . ILE A 1 302 ? -3.907 -6.930 11.649 1.00 85.38 302 ILE A N 1
ATOM 2344 C CA . ILE A 1 302 ? -3.333 -6.448 12.893 1.00 85.38 302 ILE A CA 1
ATOM 2345 C C . ILE A 1 302 ? -4.421 -5.661 13.619 1.00 85.38 302 ILE A C 1
ATOM 2347 O O . ILE A 1 302 ? -4.884 -4.626 13.147 1.00 85.38 302 ILE A O 1
ATOM 2351 N N . SER A 1 303 ? -4.822 -6.172 14.774 1.00 84.06 303 SER A N 1
ATOM 2352 C CA . SER A 1 303 ? -5.722 -5.527 15.728 1.00 84.06 303 SER A CA 1
ATOM 2353 C C . SER A 1 303 ? -4.939 -5.184 17.001 1.00 84.06 303 SER A C 1
ATOM 2355 O O . SER A 1 303 ? -3.802 -5.629 17.169 1.00 84.06 303 SER A O 1
ATOM 2357 N N . ARG A 1 304 ? -5.541 -4.421 17.922 1.00 77.00 304 ARG A N 1
ATOM 2358 C CA . ARG A 1 304 ? -4.918 -4.033 19.205 1.00 77.00 304 ARG A CA 1
ATOM 2359 C C . ARG A 1 304 ? -4.376 -5.238 19.978 1.00 77.00 304 ARG A C 1
ATOM 2361 O O . ARG A 1 304 ? -3.277 -5.193 20.516 1.00 77.00 304 ARG A O 1
ATOM 2368 N N . ASP A 1 305 ? -5.122 -6.338 19.973 1.00 74.38 305 ASP A N 1
ATOM 2369 C CA . ASP A 1 305 ? -4.814 -7.489 20.827 1.00 74.38 305 ASP A CA 1
ATOM 2370 C C . ASP A 1 305 ? -4.234 -8.683 20.070 1.00 74.38 305 ASP A C 1
ATOM 2372 O O . ASP A 1 305 ? -3.764 -9.644 20.684 1.00 74.38 305 ASP A O 1
ATOM 2376 N N . THR A 1 306 ? -4.325 -8.684 18.739 1.00 78.00 306 THR A N 1
ATOM 2377 C CA . THR A 1 306 ? -4.024 -9.876 17.944 1.00 78.00 306 THR A CA 1
ATOM 2378 C C . THR A 1 306 ? -3.439 -9.536 16.587 1.00 78.00 306 THR A C 1
ATOM 2380 O O . THR A 1 306 ? -3.815 -8.557 15.949 1.00 78.00 306 THR A O 1
ATOM 2383 N N . VAL A 1 307 ? -2.546 -10.409 16.133 1.00 82.56 307 VAL A N 1
ATOM 2384 C CA . VAL A 1 307 ? -2.075 -10.454 14.754 1.00 82.56 307 VAL A CA 1
ATOM 2385 C C . VAL A 1 307 ? -2.512 -11.797 14.182 1.00 82.56 307 VAL A C 1
ATOM 2387 O O . VAL A 1 307 ? -2.262 -12.842 14.787 1.00 82.56 307 VAL A O 1
ATOM 2390 N N . GLY A 1 308 ? -3.183 -11.771 13.038 1.00 82.62 308 GLY A N 1
ATOM 2391 C CA . GLY A 1 308 ? -3.714 -12.954 12.373 1.00 82.62 308 GLY A CA 1
ATOM 2392 C C . GLY A 1 308 ? -3.559 -12.866 10.863 1.00 82.62 308 GLY A C 1
ATOM 2393 O O . GLY A 1 308 ? -3.337 -11.795 10.310 1.00 82.62 308 GLY A O 1
ATOM 2394 N N . ILE A 1 309 ? -3.669 -14.005 10.187 1.00 83.88 309 ILE A N 1
ATOM 2395 C CA . ILE A 1 309 ? -3.722 -14.064 8.726 1.00 83.88 309 ILE A CA 1
ATOM 2396 C C . ILE A 1 309 ? -5.149 -14.439 8.339 1.00 83.88 309 ILE A C 1
ATOM 2398 O O . ILE A 1 309 ? -5.668 -15.452 8.813 1.00 83.88 309 ILE A O 1
ATOM 2402 N N . ALA A 1 310 ? -5.764 -13.625 7.488 1.00 83.00 310 ALA A N 1
ATOM 2403 C CA . ALA A 1 310 ? -7.112 -13.829 6.979 1.00 83.00 310 ALA A CA 1
ATOM 2404 C C . ALA A 1 310 ? -7.076 -13.939 5.453 1.00 83.00 310 ALA A C 1
ATOM 2406 O O . ALA A 1 310 ? -6.374 -13.176 4.785 1.00 83.00 310 ALA A O 1
ATOM 2407 N N . GLU A 1 311 ? -7.827 -14.888 4.898 1.00 82.06 311 GLU A N 1
ATOM 2408 C CA . GLU A 1 311 ? -8.080 -14.924 3.459 1.00 82.06 311 GLU A CA 1
ATOM 2409 C C . GLU A 1 311 ? -9.381 -14.173 3.220 1.00 82.06 311 GLU A C 1
ATOM 2411 O O . GLU A 1 311 ? -10.444 -14.593 3.670 1.00 82.06 311 GLU A O 1
ATOM 2416 N N . VAL A 1 312 ? -9.298 -13.037 2.538 1.00 77.75 312 VAL A N 1
ATOM 2417 C CA . VAL A 1 312 ? -10.454 -12.172 2.355 1.00 77.75 312 VAL A CA 1
ATOM 2418 C C . VAL A 1 312 ? -10.786 -12.099 0.874 1.00 77.75 312 VAL A C 1
ATOM 2420 O O . VAL A 1 312 ? -9.949 -11.752 0.036 1.00 77.75 312 VAL A O 1
ATOM 2423 N N . ALA A 1 313 ? -12.029 -12.450 0.553 1.00 76.38 313 ALA A N 1
ATOM 2424 C CA . ALA A 1 313 ? -12.567 -12.275 -0.781 1.00 76.38 313 ALA A CA 1
ATOM 2425 C C . ALA A 1 313 ? -13.113 -10.851 -0.915 1.00 76.38 313 ALA A C 1
ATOM 2427 O O . ALA A 1 313 ? -14.241 -10.579 -0.509 1.00 76.38 313 ALA A O 1
ATOM 2428 N N . MET A 1 314 ? -12.299 -9.933 -1.431 1.00 70.69 314 MET A N 1
ATOM 2429 C CA . MET A 1 314 ? -12.673 -8.526 -1.575 1.00 70.69 314 MET A CA 1
ATOM 2430 C C . MET A 1 314 ? -12.605 -8.085 -3.029 1.00 70.69 314 MET A C 1
ATOM 2432 O O . MET A 1 314 ? -11.613 -8.305 -3.721 1.00 70.69 314 MET A O 1
ATOM 2436 N N . ASN A 1 315 ? -13.658 -7.400 -3.478 1.00 75.06 315 ASN A N 1
ATOM 2437 C CA . ASN A 1 315 ? -13.605 -6.649 -4.720 1.00 75.06 315 ASN A CA 1
ATOM 2438 C C . ASN A 1 315 ? -12.965 -5.283 -4.442 1.00 75.06 315 ASN A C 1
ATOM 2440 O O . ASN A 1 315 ? -13.626 -4.363 -3.958 1.00 75.06 315 ASN A O 1
ATOM 2444 N N . VAL A 1 316 ? -11.669 -5.168 -4.743 1.00 71.69 316 VAL A N 1
ATOM 2445 C CA . VAL A 1 316 ? -10.890 -3.935 -4.551 1.00 71.69 316 VAL A CA 1
ATOM 2446 C C . VAL A 1 316 ? -11.518 -2.753 -5.293 1.00 71.69 316 VAL A C 1
ATOM 2448 O O . VAL A 1 316 ? -11.507 -1.644 -4.764 1.00 71.69 316 VAL A O 1
ATOM 2451 N N . ASP A 1 317 ? -12.128 -2.981 -6.461 1.00 72.06 317 ASP A N 1
ATOM 2452 C CA . ASP A 1 317 ? -12.777 -1.915 -7.231 1.00 72.06 317 ASP A CA 1
ATOM 2453 C C . ASP A 1 317 ? -14.001 -1.360 -6.480 1.00 72.06 317 ASP A C 1
ATOM 2455 O O . ASP A 1 317 ? -14.178 -0.148 -6.383 1.00 72.06 317 ASP A O 1
ATOM 2459 N N . SER A 1 318 ? -14.803 -2.228 -5.853 1.00 74.94 318 SER A N 1
ATOM 2460 C CA . SER A 1 318 ? -15.953 -1.797 -5.043 1.00 74.94 318 SER A CA 1
ATOM 2461 C C . SER A 1 318 ? -15.530 -1.041 -3.782 1.00 74.94 318 SER A C 1
ATOM 2463 O O . SER A 1 318 ? -16.161 -0.047 -3.422 1.00 74.94 318 SER A O 1
ATOM 2465 N N . ILE A 1 319 ? -14.450 -1.481 -3.127 1.00 74.62 319 ILE A N 1
ATOM 2466 C CA . ILE A 1 319 ? -13.880 -0.782 -1.965 1.00 74.62 319 ILE A CA 1
ATOM 2467 C C . ILE A 1 319 ? -13.363 0.593 -2.385 1.00 74.62 319 ILE A C 1
ATOM 2469 O O . ILE A 1 319 ? -13.614 1.577 -1.697 1.00 74.62 319 ILE A O 1
ATOM 2473 N N . HIS A 1 320 ? -12.682 0.679 -3.528 1.00 72.81 320 HIS A N 1
ATOM 2474 C CA . HIS A 1 320 ? -12.181 1.941 -4.056 1.00 72.81 320 HIS A CA 1
ATOM 2475 C C . HIS A 1 320 ? -13.320 2.924 -4.352 1.00 72.81 320 HIS A C 1
ATOM 2477 O O . HIS A 1 320 ? -13.267 4.068 -3.910 1.00 72.81 320 HIS A O 1
ATOM 2483 N N . GLU A 1 321 ? -14.383 2.486 -5.030 1.00 75.44 321 GLU A N 1
ATOM 2484 C CA . GLU A 1 321 ? -15.542 3.342 -5.305 1.00 75.44 321 GLU A CA 1
ATOM 2485 C C . GLU A 1 321 ? -16.226 3.840 -4.025 1.00 75.44 321 GLU A C 1
ATOM 2487 O O . GLU A 1 321 ? -16.590 5.014 -3.928 1.00 75.44 321 GLU A O 1
ATOM 2492 N N . GLN A 1 322 ? -16.390 2.971 -3.024 1.00 72.75 322 GLN A N 1
ATOM 2493 C CA . GLN A 1 322 ? -16.961 3.359 -1.732 1.00 72.75 322 GLN A CA 1
ATOM 2494 C C . GLN A 1 322 ? -16.048 4.320 -0.968 1.00 72.75 322 GLN A C 1
ATOM 2496 O O . GLN A 1 322 ? -16.525 5.300 -0.396 1.00 72.75 322 GLN A O 1
ATOM 2501 N N . ALA A 1 323 ? -14.742 4.069 -0.994 1.00 70.19 323 ALA A N 1
ATOM 2502 C CA . ALA A 1 323 ? -13.750 4.913 -0.358 1.00 70.19 323 ALA A CA 1
ATOM 2503 C C . ALA A 1 323 ? -13.701 6.297 -0.989 1.00 70.19 323 ALA A C 1
ATOM 2505 O O . ALA A 1 323 ? -13.746 7.278 -0.261 1.00 70.19 323 ALA A O 1
ATOM 2506 N N . MET A 1 324 ? -13.700 6.399 -2.319 1.00 71.81 324 MET A N 1
ATOM 2507 C CA . MET A 1 324 ? -13.714 7.688 -3.014 1.00 71.81 324 MET A CA 1
ATOM 2508 C C . MET A 1 324 ? -14.940 8.527 -2.634 1.00 71.81 324 MET A C 1
ATOM 2510 O O . MET A 1 324 ? -14.820 9.735 -2.465 1.00 71.81 324 MET A O 1
ATOM 2514 N N . ARG A 1 325 ? -16.100 7.894 -2.400 1.00 73.00 325 ARG A N 1
ATOM 2515 C CA . ARG A 1 325 ? -17.308 8.589 -1.917 1.00 73.00 325 ARG A CA 1
ATOM 2516 C C . ARG A 1 325 ? -17.196 9.094 -0.473 1.00 73.00 325 ARG A C 1
ATOM 2518 O O . ARG A 1 325 ? -17.844 10.079 -0.141 1.00 73.00 325 ARG A O 1
ATOM 2525 N N . ARG A 1 326 ? -16.420 8.428 0.389 1.00 68.69 326 ARG A N 1
ATOM 2526 C CA . ARG A 1 326 ? -16.257 8.788 1.816 1.00 68.69 326 ARG A CA 1
ATOM 2527 C C . ARG A 1 326 ? -15.018 9.646 2.097 1.00 68.69 326 ARG A C 1
ATOM 2529 O O . ARG A 1 326 ? -14.988 10.422 3.050 1.00 68.69 326 ARG A O 1
ATOM 2536 N N . MET A 1 327 ? -13.999 9.540 1.248 1.00 63.75 327 MET A N 1
ATOM 2537 C CA . MET A 1 327 ? -12.688 10.169 1.411 1.00 63.75 327 MET A CA 1
ATOM 2538 C C . MET A 1 327 ? -12.731 11.689 1.435 1.00 63.75 327 MET A C 1
ATOM 2540 O O . MET A 1 327 ? -11.892 12.288 2.103 1.00 63.75 327 MET A O 1
ATOM 2544 N N . GLU A 1 328 ? -13.678 12.319 0.740 1.00 63.91 328 GLU A N 1
ATOM 2545 C CA . GLU A 1 328 ? -13.795 13.782 0.755 1.00 63.91 328 GLU A CA 1
ATOM 2546 C C . GLU A 1 328 ? -14.095 14.329 2.159 1.00 63.91 328 GLU A C 1
ATOM 2548 O O . GLU A 1 328 ? -13.769 15.478 2.445 1.00 63.91 328 GLU A O 1
ATOM 2553 N N . GLN A 1 329 ? -14.647 13.506 3.059 1.00 64.12 329 GLN A N 1
ATOM 2554 C CA . GLN A 1 329 ? -15.015 13.912 4.418 1.00 64.12 329 GLN A CA 1
ATOM 2555 C C . GLN A 1 329 ? -14.153 13.244 5.503 1.00 64.12 329 GLN A C 1
ATOM 2557 O O . GLN A 1 329 ? -13.844 13.875 6.511 1.00 64.12 329 GLN A O 1
ATOM 2562 N N . GLU A 1 330 ? -13.725 11.990 5.308 1.00 66.88 330 GLU A N 1
ATOM 2563 C CA . GLU A 1 330 ? -13.148 11.169 6.390 1.00 66.88 330 GLU A CA 1
ATOM 2564 C C . GLU A 1 330 ? -11.621 10.988 6.330 1.00 66.88 330 GLU A C 1
ATOM 2566 O O . GLU A 1 330 ? -11.021 10.504 7.291 1.00 66.88 330 GLU A O 1
ATOM 2571 N N . ARG A 1 331 ? -10.947 11.410 5.250 1.00 66.12 331 ARG A N 1
ATOM 2572 C CA . ARG A 1 331 ? -9.500 11.185 5.056 1.00 66.12 331 ARG A CA 1
ATOM 2573 C C . ARG A 1 331 ? -8.597 11.622 6.227 1.00 66.12 331 ARG A C 1
ATOM 2575 O O . ARG A 1 331 ? -7.736 10.823 6.601 1.00 66.12 331 ARG A O 1
ATOM 2582 N N . PRO A 1 332 ? -8.738 12.825 6.828 1.00 67.75 332 PRO A N 1
ATOM 2583 C CA . PRO A 1 332 ? -7.867 13.206 7.941 1.00 67.75 332 PRO A CA 1
ATOM 2584 C C . PRO A 1 332 ? -8.071 12.299 9.163 1.00 67.75 332 PRO A C 1
ATOM 2586 O O . PRO A 1 332 ? -7.100 11.935 9.822 1.00 67.75 332 PRO A O 1
ATOM 2589 N N . LEU A 1 333 ? -9.310 11.857 9.407 1.00 71.00 333 LEU A N 1
ATOM 2590 C CA . LEU A 1 333 ? -9.654 10.986 10.531 1.00 71.00 333 LEU A CA 1
ATOM 2591 C C . LEU A 1 333 ? -9.056 9.586 10.364 1.00 71.00 333 LEU A C 1
ATOM 2593 O O . LEU A 1 333 ? -8.553 9.017 11.329 1.00 71.00 333 LEU A O 1
ATOM 2597 N N . VAL A 1 334 ? -9.079 9.034 9.148 1.00 70.06 334 VAL A N 1
ATOM 2598 C CA . VAL A 1 334 ? -8.503 7.708 8.858 1.00 70.06 334 VAL A CA 1
ATOM 2599 C C . VAL A 1 334 ? -6.989 7.715 9.040 1.00 70.06 334 VAL A C 1
ATOM 2601 O O . VAL A 1 334 ? -6.443 6.815 9.682 1.00 70.06 334 VAL A O 1
ATOM 2604 N N . ASN A 1 335 ? -6.319 8.753 8.530 1.00 70.94 335 ASN A N 1
ATOM 2605 C CA . ASN A 1 335 ? -4.873 8.903 8.676 1.00 70.94 335 ASN A CA 1
ATOM 2606 C C . ASN A 1 335 ? -4.457 8.971 10.143 1.00 70.94 335 ASN A C 1
ATOM 2608 O O . ASN A 1 335 ? -3.552 8.257 10.575 1.00 70.94 335 ASN A O 1
ATOM 2612 N N . GLU A 1 336 ? -5.157 9.781 10.926 1.00 73.88 336 GLU A N 1
ATOM 2613 C CA . GLU A 1 336 ? -4.851 9.953 12.338 1.00 73.88 336 GLU A CA 1
ATOM 2614 C C . GLU A 1 336 ? -5.148 8.698 13.167 1.00 73.88 336 GLU A C 1
ATOM 2616 O O . GLU A 1 336 ? -4.348 8.333 14.033 1.00 73.88 336 GLU A O 1
ATOM 2621 N N . ARG A 1 337 ? -6.243 7.983 12.869 1.00 72.19 337 ARG A N 1
ATOM 2622 C CA . ARG A 1 337 ? -6.555 6.692 13.502 1.00 72.19 337 ARG A CA 1
ATOM 2623 C C . ARG A 1 337 ? -5.472 5.659 13.228 1.00 72.19 337 ARG A C 1
ATOM 2625 O O . ARG A 1 337 ? -4.971 5.060 14.176 1.00 72.19 337 ARG A O 1
ATOM 2632 N N . MET A 1 338 ? -5.047 5.498 11.971 1.00 74.31 338 MET A N 1
ATOM 2633 C CA . MET A 1 338 ? -3.989 4.540 11.637 1.00 74.31 338 MET A CA 1
ATOM 2634 C C . MET A 1 338 ? -2.671 4.899 12.325 1.00 74.31 338 MET A C 1
ATOM 2636 O O . MET A 1 338 ? -2.038 4.023 12.903 1.00 74.31 338 MET A O 1
ATOM 2640 N N . LEU A 1 339 ? -2.255 6.168 12.305 1.00 76.56 339 LEU A N 1
ATOM 2641 C CA . LEU A 1 339 ? -1.005 6.587 12.949 1.00 76.56 339 LEU A CA 1
ATOM 2642 C C . LEU A 1 339 ? -1.057 6.390 14.467 1.00 76.56 339 LEU A C 1
ATOM 2644 O O . LEU A 1 339 ? -0.100 5.888 15.057 1.00 76.56 339 LEU A O 1
ATOM 2648 N N . THR A 1 340 ? -2.189 6.715 15.094 1.00 76.50 340 THR A N 1
ATOM 2649 C CA . THR A 1 340 ? -2.407 6.474 16.527 1.00 76.50 340 THR A CA 1
ATOM 2650 C C . THR A 1 340 ? -2.362 4.983 16.845 1.00 76.50 340 THR A C 1
ATOM 2652 O O . THR A 1 340 ? -1.770 4.586 17.848 1.00 76.50 340 THR A O 1
ATOM 2655 N N . GLN A 1 341 ? -2.942 4.154 15.978 1.00 75.19 341 GLN A N 1
ATOM 2656 C CA . GLN A 1 341 ? -2.941 2.707 16.120 1.00 75.19 341 GLN A CA 1
ATOM 2657 C C . GLN A 1 341 ? -1.543 2.116 15.910 1.00 75.19 341 GLN A C 1
ATOM 2659 O O . GLN A 1 341 ? -1.095 1.305 16.704 1.00 75.19 341 GLN A O 1
ATOM 2664 N N . LEU A 1 342 ? -0.788 2.552 14.905 1.00 72.88 342 LEU A N 1
ATOM 2665 C CA . LEU A 1 342 ? 0.602 2.126 14.733 1.00 72.88 342 LEU A CA 1
ATOM 2666 C C . LEU A 1 342 ? 1.459 2.516 15.942 1.00 72.88 342 LEU A C 1
ATOM 2668 O O . LEU A 1 342 ? 2.244 1.702 16.421 1.00 72.88 342 LEU A O 1
ATOM 2672 N N . ALA A 1 343 ? 1.259 3.720 16.485 1.00 73.12 343 ALA A N 1
ATOM 2673 C CA . ALA A 1 343 ? 1.939 4.170 17.695 1.00 73.12 343 ALA A CA 1
ATOM 2674 C C . ALA A 1 343 ? 1.513 3.383 18.951 1.00 73.12 343 ALA A C 1
ATOM 2676 O O . ALA A 1 343 ? 2.319 3.200 19.866 1.00 73.12 343 ALA A O 1
ATOM 2677 N N . SER A 1 344 ? 0.261 2.912 19.028 1.00 72.50 344 SER A N 1
ATOM 2678 C CA . SER A 1 344 ? -0.221 2.075 20.136 1.00 72.50 344 SER A CA 1
ATOM 2679 C C . SER A 1 344 ? 0.334 0.651 20.040 1.00 72.50 344 SER A C 1
ATOM 2681 O O . SER A 1 344 ? 0.898 0.151 21.017 1.00 72.50 344 SER A O 1
ATOM 2683 N N . LEU A 1 345 ? 0.290 0.048 18.847 1.00 69.75 345 LEU A N 1
ATOM 2684 C CA . LEU A 1 345 ? 0.895 -1.249 18.541 1.00 69.75 345 LEU A CA 1
ATOM 2685 C C . LEU A 1 345 ? 2.401 -1.217 18.808 1.00 69.75 345 LEU A C 1
ATOM 2687 O O . LEU A 1 345 ? 2.951 -2.199 19.310 1.00 69.75 345 LEU A O 1
ATOM 2691 N N . GLN A 1 346 ? 3.049 -0.073 18.550 1.00 68.81 346 GLN A N 1
ATOM 2692 C CA . GLN A 1 346 ? 4.469 0.091 18.819 1.00 68.81 346 GLN A CA 1
ATOM 2693 C C . GLN A 1 346 ? 4.822 -0.143 20.292 1.00 68.81 346 GLN A C 1
ATOM 2695 O O . GLN A 1 346 ? 5.791 -0.839 20.589 1.00 68.81 346 GLN A O 1
ATOM 2700 N N . ARG A 1 347 ? 3.997 0.391 21.202 1.00 65.62 347 ARG A N 1
ATOM 2701 C CA . ARG A 1 347 ? 4.173 0.265 22.659 1.00 65.62 347 ARG A CA 1
ATOM 2702 C C . ARG A 1 347 ? 3.719 -1.083 23.212 1.00 65.62 347 ARG A C 1
ATOM 2704 O O . ARG A 1 347 ? 4.179 -1.486 24.272 1.00 65.62 347 ARG A O 1
ATOM 2711 N N . GLN A 1 348 ? 2.765 -1.742 22.558 1.00 65.38 348 GLN A N 1
ATOM 2712 C CA . GLN A 1 348 ? 2.145 -2.961 23.082 1.00 65.38 348 GLN A CA 1
ATOM 2713 C C . GLN A 1 348 ? 2.943 -4.223 22.729 1.00 65.38 348 GLN A C 1
ATOM 2715 O O . GLN A 1 348 ? 2.957 -5.181 23.504 1.00 65.38 348 GLN A O 1
ATOM 2720 N N . PHE A 1 349 ? 3.639 -4.225 21.591 1.00 63.06 349 PHE A N 1
ATOM 2721 C CA . PHE A 1 349 ? 4.431 -5.364 21.132 1.00 63.06 349 PHE A CA 1
ATOM 2722 C C . PHE A 1 349 ? 5.922 -5.219 21.448 1.00 63.06 349 PHE A C 1
ATOM 2724 O O . PHE A 1 349 ? 6.759 -5.274 20.558 1.00 63.06 349 PHE A O 1
ATOM 2731 N N . GLU A 1 350 ? 6.288 -5.123 22.728 1.00 54.75 350 GLU A N 1
ATOM 2732 C CA . GLU A 1 350 ? 7.702 -5.252 23.141 1.00 54.75 350 GLU A CA 1
ATOM 2733 C C . GLU A 1 350 ? 8.280 -6.662 22.859 1.00 54.75 350 GLU A C 1
ATOM 2735 O O . GLU A 1 350 ? 9.490 -6.868 22.914 1.00 54.75 350 GLU A O 1
ATOM 2740 N N . ASN A 1 351 ? 7.429 -7.641 22.519 1.00 54.88 351 ASN A N 1
ATOM 2741 C CA . ASN A 1 351 ? 7.808 -9.030 22.263 1.00 54.88 351 ASN A CA 1
ATOM 2742 C C . ASN A 1 351 ? 7.566 -9.440 20.803 1.00 54.88 351 ASN A C 1
ATOM 2744 O O . ASN A 1 351 ? 6.516 -9.152 20.230 1.00 54.88 351 ASN A O 1
ATOM 2748 N N . ASN A 1 352 ? 8.508 -10.196 20.232 1.00 62.38 352 ASN A N 1
ATOM 2749 C CA . ASN A 1 352 ? 8.407 -10.773 18.889 1.00 62.38 352 ASN A CA 1
ATOM 2750 C C . ASN A 1 352 ? 7.199 -11.711 18.787 1.00 62.38 352 ASN A C 1
ATOM 2752 O O . ASN A 1 352 ? 7.177 -12.764 19.430 1.00 62.38 352 ASN A O 1
ATOM 2756 N N . ILE A 1 353 ? 6.226 -11.375 17.940 1.00 72.06 353 ILE A N 1
ATOM 2757 C CA . ILE A 1 353 ? 5.087 -12.253 17.661 1.00 72.06 353 ILE A CA 1
ATOM 2758 C C . ILE A 1 353 ? 5.366 -13.024 16.381 1.00 72.06 353 ILE A C 1
ATOM 2760 O O . ILE A 1 353 ? 5.610 -12.440 15.325 1.00 72.06 353 ILE A O 1
ATOM 2764 N N . VAL A 1 354 ? 5.302 -14.350 16.473 1.00 71.19 354 VAL A N 1
ATOM 2765 C CA . VAL A 1 354 ? 5.368 -15.244 15.316 1.00 71.19 354 VAL A CA 1
ATOM 2766 C C . VAL A 1 354 ? 3.967 -15.770 15.040 1.00 71.19 354 VAL A C 1
ATOM 2768 O O . VAL A 1 354 ? 3.408 -16.514 15.844 1.00 71.19 354 VAL A O 1
ATOM 2771 N N . VAL A 1 355 ? 3.405 -15.392 13.897 1.00 74.81 355 VAL A N 1
ATOM 2772 C CA . VAL A 1 355 ? 2.123 -15.900 13.405 1.00 74.81 355 VAL A CA 1
ATOM 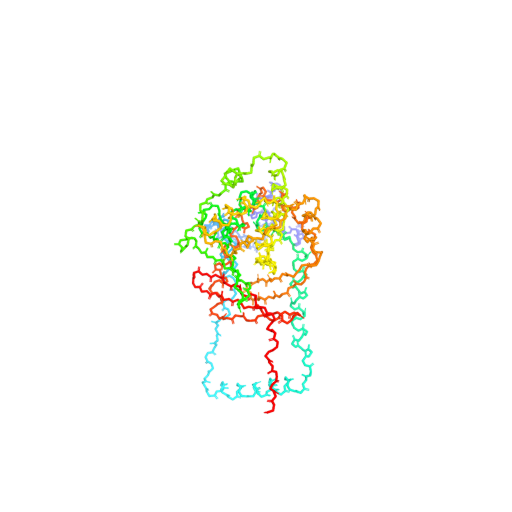2773 C C . VAL A 1 355 ? 2.409 -16.907 12.302 1.00 74.81 355 VAL A C 1
ATOM 2775 O O . VAL A 1 355 ? 3.124 -16.610 11.347 1.00 74.81 355 VAL A O 1
ATOM 2778 N N . THR A 1 356 ? 1.864 -18.115 12.429 1.00 67.56 356 THR A N 1
ATOM 2779 C CA . THR A 1 356 ? 1.962 -19.137 11.379 1.00 67.56 356 THR A CA 1
ATOM 2780 C C . THR A 1 356 ? 0.637 -19.192 10.633 1.00 67.56 356 THR A C 1
ATOM 2782 O O . THR A 1 356 ? -0.404 -19.432 11.242 1.00 67.56 356 THR A O 1
ATOM 2785 N N . GLY A 1 357 ? 0.671 -18.925 9.329 1.00 61.84 357 GLY A N 1
ATOM 2786 C CA . GLY A 1 357 ? -0.508 -18.985 8.469 1.00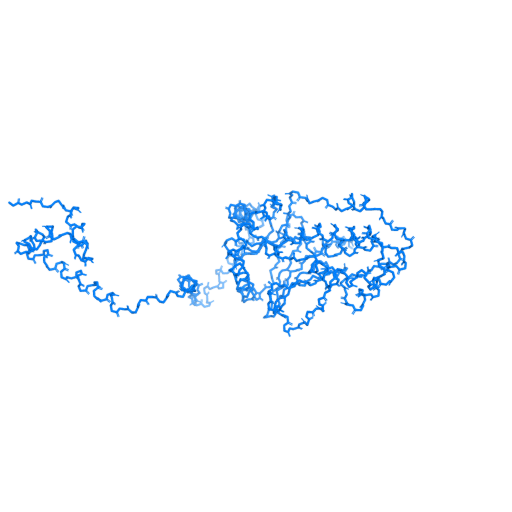 61.84 357 GLY A CA 1
ATOM 2787 C C . GLY A 1 357 ? -0.837 -20.402 8.007 1.00 61.84 357 GLY A C 1
ATOM 2788 O O . GLY A 1 357 ? -0.026 -21.320 8.115 1.00 61.84 357 GLY A O 1
ATOM 2789 N N . SER A 1 358 ? -2.019 -20.565 7.409 1.00 55.31 358 SER A N 1
ATOM 2790 C CA . SER A 1 358 ? -2.522 -21.849 6.891 1.00 55.31 358 SER A CA 1
ATOM 2791 C C . SER A 1 358 ? -1.670 -22.466 5.767 1.00 55.31 358 SER A C 1
ATOM 2793 O O . SER A 1 358 ? -1.847 -23.638 5.461 1.00 55.31 358 SER A O 1
ATOM 2795 N N . ARG A 1 359 ? -0.741 -21.706 5.166 1.00 59.31 359 ARG A N 1
ATOM 2796 C CA . ARG A 1 359 ? 0.174 -22.154 4.094 1.00 59.31 359 ARG A CA 1
ATOM 2797 C C . ARG A 1 359 ? 1.625 -22.346 4.560 1.00 59.31 359 ARG A C 1
ATOM 2799 O O . ARG A 1 359 ? 2.540 -22.123 3.778 1.00 59.31 359 ARG A O 1
ATOM 2806 N N . GLU A 1 360 ? 1.847 -22.636 5.844 1.00 60.88 360 GLU A N 1
ATOM 2807 C CA . GLU A 1 360 ? 3.181 -22.782 6.474 1.00 60.88 360 GLU A CA 1
ATOM 2808 C C . GLU A 1 360 ? 4.090 -21.540 6.410 1.00 60.88 360 GLU A C 1
ATOM 2810 O O . GLU A 1 360 ? 5.215 -21.553 6.914 1.00 60.88 360 GLU A O 1
ATOM 2815 N N . ARG A 1 361 ? 3.605 -20.425 5.856 1.00 67.06 361 ARG A N 1
ATOM 2816 C CA . ARG A 1 361 ? 4.312 -19.148 5.886 1.00 67.06 361 ARG A CA 1
ATOM 2817 C C . ARG A 1 361 ? 4.302 -18.588 7.299 1.00 67.06 361 ARG A C 1
ATOM 2819 O O . ARG A 1 361 ? 3.249 -18.449 7.931 1.00 67.06 361 ARG A O 1
ATOM 2826 N N . ARG A 1 362 ? 5.499 -18.278 7.788 1.00 77.38 362 ARG A N 1
ATOM 2827 C CA . ARG A 1 362 ? 5.714 -17.660 9.092 1.00 77.38 362 ARG A CA 1
ATOM 2828 C C . ARG A 1 362 ? 5.842 -16.164 8.893 1.00 77.38 362 ARG A C 1
ATOM 2830 O O . ARG A 1 362 ? 6.678 -15.700 8.124 1.00 77.38 362 ARG A O 1
ATOM 2837 N N . VAL A 1 363 ? 5.009 -15.420 9.599 1.00 81.06 363 VAL A N 1
ATOM 2838 C CA . VAL A 1 363 ? 5.098 -13.969 9.669 1.00 81.06 363 VAL A CA 1
ATOM 2839 C C . VAL A 1 363 ? 5.624 -13.614 11.043 1.00 81.06 363 VAL A C 1
ATOM 2841 O O . VAL A 1 363 ? 5.061 -14.024 12.058 1.00 81.06 363 VAL A O 1
ATOM 2844 N N . ARG A 1 364 ? 6.722 -12.867 11.082 1.00 82.88 364 ARG A N 1
ATOM 2845 C CA . ARG A 1 364 ? 7.271 -12.335 12.325 1.00 82.88 364 ARG A CA 1
ATOM 2846 C C . ARG A 1 364 ? 7.023 -10.844 12.377 1.00 82.88 364 ARG A C 1
ATOM 2848 O O . ARG A 1 364 ? 7.478 -10.113 11.501 1.00 82.88 364 ARG A O 1
ATOM 2855 N N . VAL A 1 365 ? 6.317 -10.412 13.408 1.00 81.19 365 VAL A N 1
ATOM 2856 C CA . VAL A 1 365 ? 6.071 -9.002 13.678 1.00 81.19 365 VAL A CA 1
ATOM 2857 C C . VAL A 1 365 ? 6.975 -8.573 14.824 1.00 81.19 365 VAL A C 1
ATOM 2859 O O . VAL A 1 365 ? 6.993 -9.197 15.887 1.00 81.19 365 VAL A O 1
ATOM 2862 N N . PHE A 1 366 ? 7.744 -7.523 14.571 1.00 81.12 366 PHE A N 1
ATOM 2863 C CA . PHE A 1 366 ? 8.642 -6.886 15.516 1.00 81.12 366 PHE A CA 1
ATOM 2864 C C . PHE A 1 366 ? 8.196 -5.444 15.679 1.00 81.12 366 PHE A C 1
ATOM 2866 O O . PHE A 1 366 ? 7.982 -4.742 14.689 1.00 81.12 366 PHE A O 1
ATOM 2873 N N . SER A 1 367 ? 8.127 -4.986 16.917 1.00 75.94 367 SER A N 1
ATOM 2874 C CA . SER A 1 367 ? 8.037 -3.567 17.199 1.00 75.94 367 SER A CA 1
ATOM 2875 C C . SER A 1 367 ? 9.244 -3.140 18.017 1.00 75.94 367 SER A C 1
ATOM 2877 O O . SER A 1 367 ? 9.691 -3.854 18.911 1.00 75.94 367 SER A O 1
ATOM 2879 N N . ASN A 1 368 ? 9.791 -1.981 17.679 1.00 74.44 368 ASN A N 1
ATOM 2880 C CA . ASN A 1 368 ? 10.686 -1.236 18.545 1.00 74.44 368 ASN A CA 1
ATOM 2881 C C . ASN A 1 368 ? 10.201 0.218 18.616 1.00 74.44 368 ASN A C 1
ATOM 2883 O O . ASN A 1 368 ? 9.309 0.613 17.862 1.00 74.44 368 ASN A O 1
ATOM 2887 N N . ASP A 1 369 ? 10.817 1.018 19.487 1.00 68.19 369 ASP A N 1
ATOM 2888 C CA . ASP A 1 369 ? 10.413 2.409 19.755 1.00 68.19 369 ASP A CA 1
ATOM 2889 C C . ASP A 1 369 ? 10.325 3.301 18.500 1.00 68.19 369 ASP A C 1
ATOM 2891 O O . ASP A 1 369 ? 9.695 4.355 18.532 1.00 68.19 369 ASP A O 1
ATOM 2895 N N . ASN A 1 370 ? 10.933 2.879 17.385 1.00 72.38 370 ASN A N 1
ATOM 2896 C CA . ASN A 1 370 ? 11.164 3.711 16.209 1.00 72.38 370 ASN A CA 1
ATOM 2897 C C . ASN A 1 370 ? 10.623 3.122 14.895 1.00 72.38 370 ASN A C 1
ATOM 2899 O O . ASN A 1 370 ? 10.533 3.834 13.893 1.00 72.38 370 ASN A O 1
ATOM 2903 N N . ALA A 1 371 ? 10.290 1.832 14.867 1.00 79.00 371 ALA A N 1
ATOM 2904 C CA . ALA A 1 371 ? 9.913 1.109 13.666 1.00 79.00 371 ALA A CA 1
ATOM 2905 C C . ALA A 1 371 ? 9.010 -0.086 13.983 1.00 79.00 371 ALA A C 1
ATOM 2907 O O . ALA A 1 371 ? 9.258 -0.876 14.896 1.00 79.00 371 ALA A O 1
ATOM 2908 N N . PHE A 1 372 ? 7.984 -0.249 13.158 1.00 82.50 372 PHE A N 1
ATOM 2909 C CA . PHE A 1 372 ? 7.148 -1.441 13.141 1.00 82.50 372 PHE A CA 1
ATOM 2910 C C . PHE A 1 372 ? 7.539 -2.298 11.935 1.00 82.50 372 PHE A C 1
ATOM 2912 O O . PHE A 1 372 ? 7.470 -1.831 10.800 1.00 82.50 372 PHE A O 1
ATOM 2919 N N . ARG A 1 373 ? 7.992 -3.533 12.164 1.00 86.50 373 ARG A N 1
ATOM 2920 C CA . ARG A 1 373 ? 8.542 -4.425 11.132 1.00 86.50 373 ARG A CA 1
ATOM 2921 C C . ARG A 1 373 ? 7.741 -5.709 11.028 1.00 86.50 373 ARG A C 1
ATOM 2923 O O . ARG A 1 373 ? 7.512 -6.396 12.016 1.00 86.50 373 ARG A O 1
ATOM 2930 N N . ILE A 1 374 ? 7.412 -6.082 9.804 1.00 85.81 374 ILE A N 1
ATOM 2931 C CA . ILE A 1 374 ? 6.770 -7.341 9.453 1.00 85.81 374 ILE A CA 1
ATOM 2932 C C . ILE A 1 374 ? 7.712 -8.081 8.512 1.00 85.81 374 ILE A C 1
ATOM 2934 O O . ILE A 1 374 ? 8.011 -7.588 7.427 1.00 85.81 374 ILE A O 1
ATOM 2938 N N . ASN A 1 375 ? 8.152 -9.270 8.906 1.00 86.19 375 ASN A N 1
ATOM 2939 C CA . ASN A 1 375 ? 8.949 -10.155 8.067 1.00 86.19 375 ASN A CA 1
ATOM 2940 C C . ASN A 1 375 ? 8.088 -11.340 7.635 1.00 86.19 375 ASN A C 1
ATOM 2942 O O . ASN A 1 375 ? 7.637 -12.121 8.474 1.00 86.19 375 ASN A O 1
ATOM 2946 N N . PHE A 1 376 ? 7.896 -11.486 6.332 1.00 82.00 376 PHE A N 1
ATOM 2947 C CA . PHE A 1 376 ? 7.324 -12.669 5.711 1.00 82.00 376 PHE A CA 1
ATOM 2948 C C . PHE A 1 376 ? 8.471 -13.625 5.405 1.00 82.00 376 PHE A C 1
ATOM 2950 O O . PHE A 1 376 ? 9.249 -13.404 4.473 1.00 82.00 376 PHE A O 1
ATOM 2957 N N . GLU A 1 377 ? 8.606 -14.667 6.221 1.00 79.38 377 GLU A N 1
ATOM 2958 C CA . GLU A 1 377 ? 9.623 -15.684 5.997 1.00 79.38 377 GLU A CA 1
ATOM 2959 C C . GLU A 1 377 ? 9.221 -16.514 4.782 1.00 79.38 377 GLU A C 1
ATOM 2961 O O . GLU A 1 377 ? 8.107 -17.048 4.708 1.00 79.38 377 GLU A O 1
ATOM 2966 N N . SER A 1 378 ? 10.142 -16.642 3.829 1.00 68.19 378 SER A N 1
ATOM 2967 C CA . SER A 1 378 ? 10.002 -17.634 2.772 1.00 68.19 378 SER A CA 1
ATOM 2968 C C . SER A 1 378 ? 9.821 -19.007 3.428 1.00 68.19 378 SER A C 1
ATOM 2970 O O . SER A 1 378 ? 10.512 -19.288 4.413 1.00 68.19 378 SER A O 1
ATOM 2972 N N . PRO A 1 379 ? 8.917 -19.867 2.924 1.00 60.00 379 PRO A N 1
ATOM 2973 C CA . PRO A 1 379 ? 8.860 -21.247 3.380 1.00 60.00 379 PRO A CA 1
ATOM 2974 C C . PRO A 1 379 ? 10.255 -21.833 3.161 1.00 60.00 379 PRO A C 1
ATOM 2976 O O . PRO A 1 379 ? 10.702 -21.956 2.021 1.00 60.00 379 PRO A O 1
ATOM 2979 N N . SER A 1 380 ? 10.989 -22.071 4.253 1.00 48.16 380 SER A N 1
ATOM 2980 C CA . SER A 1 380 ? 12.313 -22.680 4.190 1.00 48.16 380 SER A CA 1
ATOM 2981 C C . SER A 1 380 ? 12.157 -23.947 3.366 1.00 48.16 380 SER A C 1
ATOM 2983 O O . SER A 1 380 ? 11.366 -24.814 3.740 1.00 48.16 380 SER A O 1
ATOM 2985 N N . ALA A 1 381 ? 12.901 -24.063 2.261 1.00 41.59 381 ALA A N 1
ATOM 2986 C CA . ALA A 1 381 ? 13.175 -25.373 1.694 1.00 41.59 381 ALA A CA 1
ATOM 2987 C C . ALA A 1 381 ? 13.630 -26.230 2.877 1.00 41.59 381 ALA A C 1
ATOM 2989 O O . ALA A 1 381 ? 14.506 -25.799 3.636 1.00 41.59 381 ALA A O 1
ATOM 2990 N N . ALA A 1 382 ? 12.900 -27.313 3.134 1.00 34.03 382 ALA A N 1
ATOM 2991 C CA . ALA A 1 382 ? 13.059 -28.124 4.325 1.00 34.03 382 ALA A CA 1
ATOM 2992 C C . ALA A 1 382 ? 14.551 -28.329 4.602 1.00 34.03 382 ALA A C 1
ATOM 2994 O O . ALA A 1 382 ? 15.288 -28.785 3.726 1.00 34.03 382 ALA A O 1
ATOM 2995 N N . ALA A 1 383 ? 14.999 -27.958 5.805 1.00 33.47 383 ALA A N 1
ATOM 2996 C CA . ALA A 1 383 ? 16.277 -28.448 6.290 1.00 33.47 383 ALA A CA 1
ATOM 2997 C C . ALA A 1 383 ? 16.250 -29.973 6.089 1.00 33.47 383 ALA A C 1
ATOM 2999 O O . ALA A 1 383 ? 15.242 -30.582 6.469 1.00 33.47 383 ALA A O 1
ATOM 3000 N N . PRO A 1 384 ? 17.259 -30.582 5.439 1.00 35.38 384 PRO A N 1
ATOM 3001 C CA . PRO A 1 384 ? 17.254 -32.016 5.220 1.00 35.38 384 PRO A CA 1
ATOM 3002 C C . PRO A 1 384 ? 17.120 -32.678 6.586 1.00 35.38 384 PRO A C 1
ATOM 3004 O O . PRO A 1 384 ? 17.989 -32.552 7.450 1.00 35.38 384 PRO A O 1
ATOM 3007 N N . VAL A 1 385 ? 15.967 -33.313 6.792 1.00 37.62 385 VAL A N 1
ATOM 3008 C CA . VAL A 1 385 ? 15.723 -34.209 7.914 1.00 37.62 385 VAL A CA 1
ATOM 3009 C C . VAL A 1 385 ? 16.856 -35.223 7.873 1.00 37.62 385 VAL A C 1
ATOM 3011 O O . VAL A 1 385 ? 17.112 -35.812 6.822 1.00 37.62 385 VAL A O 1
ATOM 3014 N N . GLY A 1 386 ? 17.585 -35.316 8.984 1.00 37.56 386 GLY A N 1
ATOM 3015 C CA . GLY A 1 386 ? 18.864 -36.003 9.071 1.00 37.56 386 GLY A CA 1
ATOM 3016 C C . GLY A 1 386 ? 18.882 -37.350 8.355 1.00 37.56 386 GLY A C 1
ATOM 3017 O O . GLY A 1 386 ? 18.035 -38.212 8.587 1.00 37.56 386 GLY A O 1
ATOM 3018 N N . MET A 1 387 ? 19.894 -37.535 7.509 1.00 32.84 387 MET A N 1
ATOM 3019 C CA . MET A 1 387 ? 20.428 -38.867 7.281 1.00 32.84 387 MET A CA 1
ATOM 3020 C C . MET A 1 387 ? 21.283 -39.224 8.498 1.00 32.84 387 MET A C 1
ATOM 3022 O O . MET A 1 387 ? 22.356 -38.655 8.661 1.00 32.84 387 MET A O 1
ATOM 3026 N N . VAL A 1 388 ? 20.707 -40.121 9.307 1.00 36.41 388 VAL A N 1
ATOM 3027 C CA . VAL A 1 388 ? 21.305 -41.145 10.190 1.00 36.41 388 VAL A CA 1
ATOM 3028 C C . VAL A 1 388 ? 22.447 -40.718 11.107 1.00 36.41 388 VAL A C 1
ATOM 3030 O O . VAL A 1 388 ? 23.576 -40.504 10.616 1.00 36.41 388 VAL A O 1
#

Radius of gyration: 30.79 Å; chains: 1; bounding box: 82×69×78 Å

Secondary structure (DSSP, 8-state):
-----HHHHHHHHHHHHHT---HHHHHHHHHHHHH-HHHHHHHHHHHHHHHHHHTSPPPP--TTHHHHHHHHHS----------HHHHHHHHHHHHHHHHHHHHHS-SHHHHHHHHHHHHHHHHHHHHS--EETTTT--HHHHHHHHHHSEEESSTTS-EEEEEEEETTTEEEEEEEEGGGSPPPPP--HHHHHHHHT---HHHHHHHHHHHHHHHHHHHTTEEE-TTS-EEEETTHHHHHHHHHHHHHHTS-HHHHHHHHHHHHHTT-S-------PPPPPHHHHHHHSPPPPSSEEEEEE-SS-EEEEEE---HHHHHHHHHHHHHHHHHHHHHHHHHHHHHHHHH--S-EEEEPTTS-EEEEEEETTEEEEEEE-----------

Foldseek 3Di:
DDDQPPVNLVVLLVCVLVVNDDPVSNVVVVVVCVVPVVVVVVSVVVNVVVVVVVPPPDPPPDVCPVVVVVVVPPPPPPPPPPDDPVVVVVVVVVVVCVVVCCVVVDPPPPVVVVQVVVQVVLQCQCVPFQKAQQLLPDDLQQLVLCLQQVWHQSDPVSQKIWHWAADPAQGIKIKIFGCVVPPRDPGDDLVNLCVQLVVPDPVLSVLLSVLSVVLSLVNSVQWMAGPQRKIWGFPCSNVSSVLSNVLNLLQDALSSNVSSQVSSVVSVNNDGDDRDNDGRDDSVVSVVVPDDPDQWTWIFIDHLVDTAIHTHRDDSVVSSVVNVVCCVPCSVVRSVSNVVSVQSSLVRPCDWDWYQDPVRWIWIWDHHNGMTMIGTGDNPPDPPPDDD

pLDDT: mean 72.48, std 14.19, range [32.84, 91.44]

Sequence (388 aa):
MTNIDTKDLERIVSLYIDGELDDAERKKFESYLSAHPAAARDVAVLRSARESLGTKPRLNTDAWFWLKLSNRLEPRRQTVRRLRPAFAASLAVLFTVAVIGTVYYSEAPLFRRLFEEKKNRMESSLLTGAVMPFLAGLGTDDVLSFALSGSIALDSSGGTALHVRNTADKGSQIEIVQASMRPAAPPVTVRGFCDDIGIVRHDQVRVVDSILGSYQRKLQGAILVGENDEIAIHEQLADLNRTMVYSLAATMEPPQRARFRRMLADREAPFDVMPVDAPALTPVAIRRAAPAPDHRSTYLVISRDTVGIAEVAMNVDSIHEQAMRRMEQERPLVNERMLTQLASLQRQFENNIVVTGSRERRVRVFSNDNAFRINFESPSAAAPVGMV